Protein AF-A0A956AGT6-F1 (afdb_monomer)

Structure (mmCIF, N/CA/C/O backbone):
data_AF-A0A956AGT6-F1
#
_entry.id   AF-A0A956AGT6-F1
#
loop_
_atom_site.group_PDB
_atom_site.id
_atom_site.type_symbol
_atom_site.label_atom_id
_atom_site.label_alt_id
_atom_site.label_comp_id
_atom_site.label_asym_id
_atom_site.label_entity_id
_atom_site.label_seq_id
_atom_site.pdbx_PDB_ins_code
_atom_site.Cartn_x
_atom_site.Cartn_y
_atom_site.Cartn_z
_atom_site.occupancy
_atom_site.B_iso_or_equiv
_atom_site.auth_seq_id
_atom_site.auth_comp_id
_atom_site.auth_asym_id
_atom_site.auth_atom_id
_atom_site.pdbx_PDB_model_num
ATOM 1 N N . CYS A 1 1 ? 11.819 35.431 -52.161 1.00 85.44 1 CYS A N 1
ATOM 2 C CA . CYS A 1 1 ? 11.227 34.135 -51.798 1.00 85.44 1 CYS A CA 1
ATOM 3 C C . CYS A 1 1 ? 10.273 34.140 -50.587 1.00 85.44 1 CYS A C 1
ATOM 5 O O . CYS A 1 1 ? 10.114 33.098 -49.955 1.00 85.44 1 CYS A O 1
ATOM 7 N N . ALA A 1 2 ? 9.577 35.245 -50.263 1.00 89.94 2 ALA A N 1
ATOM 8 C CA . ALA A 1 2 ? 8.490 35.249 -49.259 1.00 89.94 2 ALA A CA 1
ATOM 9 C C . ALA A 1 2 ? 7.425 36.351 -49.471 1.00 89.94 2 ALA A C 1
ATOM 11 O O . ALA A 1 2 ? 6.731 36.758 -48.527 1.00 89.94 2 ALA A O 1
ATOM 12 N N . ASN A 1 3 ? 7.348 36.941 -50.666 1.00 87.00 3 ASN A N 1
ATOM 13 C CA . ASN A 1 3 ? 6.615 38.194 -50.891 1.00 87.00 3 ASN A CA 1
ATOM 14 C C . ASN A 1 3 ? 5.246 38.012 -51.591 1.00 87.00 3 ASN A C 1
ATOM 16 O O . ASN A 1 3 ? 4.507 38.991 -51.786 1.00 87.00 3 ASN A O 1
ATOM 20 N N . GLY A 1 4 ? 4.890 36.768 -51.894 1.00 85.62 4 GLY A N 1
ATOM 21 C CA . GLY A 1 4 ? 3.693 36.309 -52.588 1.00 85.62 4 GLY A CA 1
ATOM 22 C C . GLY A 1 4 ? 3.714 36.558 -54.096 1.00 85.62 4 GLY A C 1
ATOM 23 O O . GLY A 1 4 ? 2.632 36.739 -54.669 1.00 85.62 4 GLY A O 1
ATOM 24 N N . ARG A 1 5 ? 4.886 36.704 -54.725 1.00 88.31 5 ARG A N 1
ATOM 25 C CA . ARG A 1 5 ? 5.030 37.059 -56.146 1.00 88.31 5 ARG A CA 1
ATOM 26 C C . ARG A 1 5 ? 6.032 36.146 -56.835 1.00 88.31 5 ARG A C 1
ATOM 28 O O . ARG A 1 5 ? 6.913 35.596 -56.208 1.00 88.31 5 ARG A O 1
ATOM 35 N N . ASP A 1 6 ? 5.834 36.040 -58.138 1.00 87.94 6 ASP A N 1
ATOM 36 C CA . ASP A 1 6 ? 6.741 35.439 -59.109 1.00 87.94 6 ASP A CA 1
ATOM 37 C C . ASP A 1 6 ? 7.637 36.571 -59.649 1.00 87.94 6 ASP A C 1
ATOM 39 O O . ASP A 1 6 ? 7.229 37.296 -60.574 1.00 87.94 6 ASP A O 1
ATOM 43 N N . ASP A 1 7 ? 8.767 36.856 -58.985 1.00 87.62 7 ASP A N 1
ATOM 44 C CA . ASP A 1 7 ? 9.635 37.978 -59.370 1.00 87.62 7 ASP A CA 1
ATOM 45 C C . ASP A 1 7 ? 10.540 37.647 -60.578 1.00 87.62 7 ASP A C 1
ATOM 47 O O . ASP A 1 7 ? 11.000 38.581 -61.258 1.00 87.62 7 ASP A O 1
ATOM 51 N N . ASP A 1 8 ? 10.745 36.365 -60.903 1.00 86.12 8 ASP A N 1
ATOM 52 C CA . ASP A 1 8 ? 11.568 35.899 -62.031 1.00 86.12 8 ASP A CA 1
ATOM 53 C C . ASP A 1 8 ? 10.752 35.547 -63.305 1.00 86.12 8 ASP A C 1
ATOM 55 O O . ASP A 1 8 ? 11.265 35.621 -64.433 1.00 86.12 8 ASP A O 1
ATOM 59 N N . GLY A 1 9 ? 9.441 35.342 -63.158 1.00 86.75 9 GLY A N 1
ATOM 60 C CA . GLY A 1 9 ? 8.465 35.136 -64.223 1.00 86.75 9 GLY A CA 1
ATOM 61 C C . GLY A 1 9 ? 8.358 33.696 -64.730 1.00 86.75 9 GLY A C 1
ATOM 62 O O . GLY A 1 9 ? 7.876 33.513 -65.863 1.00 86.75 9 GLY A O 1
ATOM 63 N N . ASP A 1 10 ? 8.833 32.704 -63.975 1.00 83.75 10 ASP A N 1
ATOM 64 C CA . ASP A 1 10 ? 8.820 31.289 -64.355 1.00 83.75 10 ASP A CA 1
ATOM 65 C C . ASP A 1 10 ? 7.484 30.570 -64.057 1.00 83.75 10 ASP A C 1
ATOM 67 O O . ASP A 1 10 ? 7.209 29.490 -64.600 1.00 83.75 10 ASP A O 1
ATOM 71 N N . GLY A 1 11 ? 6.588 31.233 -63.318 1.00 86.06 11 GLY A N 1
ATOM 72 C CA . GLY A 1 11 ? 5.254 30.753 -62.969 1.00 86.06 11 GLY A CA 1
ATOM 73 C C . GLY A 1 11 ? 5.158 30.025 -61.627 1.00 86.06 11 GLY A C 1
ATOM 74 O O . GLY A 1 11 ? 4.053 29.570 -61.297 1.00 86.06 11 GLY A O 1
ATOM 75 N N . ARG A 1 12 ? 6.254 29.917 -60.872 1.00 86.56 12 ARG A N 1
ATOM 76 C CA . ARG A 1 12 ? 6.300 29.518 -59.459 1.00 86.56 12 ARG A CA 1
ATOM 77 C C . ARG A 1 12 ? 6.473 30.783 -58.600 1.00 86.56 12 ARG A C 1
ATOM 79 O O . ARG A 1 12 ? 6.573 31.888 -59.124 1.00 86.56 12 ARG A O 1
ATOM 86 N N . SER A 1 13 ? 6.224 30.699 -57.297 1.00 88.88 13 SER A N 1
ATOM 87 C CA . SER A 1 13 ? 6.259 31.889 -56.434 1.00 88.88 13 SER A CA 1
ATOM 88 C C . SER A 1 13 ? 6.703 31.502 -55.039 1.00 88.88 13 SER A C 1
ATOM 90 O O . SER A 1 13 ? 5.949 30.818 -54.348 1.00 88.88 13 SER A O 1
ATOM 92 N N . ASP A 1 14 ? 7.852 32.036 -54.630 1.00 86.62 14 ASP A N 1
ATOM 93 C CA . ASP A 1 14 ? 8.430 31.919 -53.292 1.00 86.62 14 ASP A CA 1
ATOM 94 C C . ASP A 1 14 ? 8.769 30.487 -52.820 1.00 86.62 14 ASP A C 1
ATOM 96 O O . ASP A 1 14 ? 8.405 29.475 -53.410 1.00 86.62 14 ASP A O 1
ATOM 100 N N . TYR A 1 15 ? 9.478 30.407 -51.693 1.00 87.69 15 TYR A N 1
ATOM 101 C CA . TYR A 1 15 ? 9.756 29.148 -51.007 1.00 87.69 15 TYR A CA 1
ATOM 102 C C . TYR A 1 15 ? 8.486 28.581 -50.341 1.00 87.69 15 TYR A C 1
ATOM 104 O O . TYR A 1 15 ? 7.764 29.363 -49.703 1.00 87.69 15 TYR A O 1
ATOM 112 N N . PRO A 1 16 ? 8.262 27.249 -50.322 1.00 89.62 16 PRO A N 1
ATOM 113 C CA . PRO A 1 16 ? 9.092 26.158 -50.873 1.00 89.62 16 PRO A CA 1
ATOM 114 C C . PRO A 1 16 ? 8.780 25.739 -52.322 1.00 89.62 16 PRO A C 1
ATOM 116 O O . PRO A 1 16 ? 9.406 24.816 -52.837 1.00 89.62 16 PRO A O 1
ATOM 119 N N . GLU A 1 17 ? 7.790 26.343 -52.979 1.00 88.88 17 GLU A N 1
ATOM 120 C CA . GLU A 1 17 ? 7.311 25.889 -54.293 1.00 88.88 17 GLU A CA 1
ATOM 121 C C . GLU A 1 17 ? 8.155 26.365 -55.490 1.00 88.88 17 GLU A C 1
ATOM 123 O O . GLU A 1 17 ? 7.963 25.872 -56.607 1.00 88.88 17 GLU A O 1
ATOM 128 N N . ASP A 1 18 ? 9.054 27.323 -55.283 1.00 90.00 18 ASP A N 1
ATOM 129 C CA . ASP A 1 18 ? 9.915 27.910 -56.307 1.00 90.00 18 ASP A CA 1
ATOM 130 C C . ASP A 1 18 ? 11.353 27.344 -56.242 1.00 90.00 18 ASP A C 1
ATOM 132 O O . ASP A 1 18 ? 12.030 27.525 -55.231 1.00 90.00 18 ASP A O 1
ATOM 136 N N . PRO A 1 19 ? 11.861 26.672 -57.296 1.00 89.62 19 PRO A N 1
ATOM 137 C CA . PRO A 1 19 ? 13.219 26.113 -57.336 1.00 89.62 19 PRO A CA 1
ATOM 138 C C . PRO A 1 19 ? 14.323 27.179 -57.407 1.00 89.62 19 PRO A C 1
ATOM 140 O O . PRO A 1 19 ? 15.498 26.857 -57.215 1.00 89.62 19 PRO A O 1
ATOM 143 N N . GLY A 1 20 ? 13.976 28.433 -57.711 1.00 86.75 20 GLY A N 1
ATOM 144 C CA . GLY A 1 20 ? 14.863 29.581 -57.563 1.00 86.75 20 GLY A CA 1
ATOM 145 C C . GLY A 1 20 ? 15.083 29.974 -56.101 1.00 86.75 20 GLY A C 1
ATOM 146 O O . GLY A 1 20 ? 16.035 30.695 -55.820 1.00 86.75 20 GLY A O 1
ATOM 147 N N . CYS A 1 21 ? 14.260 29.465 -55.177 1.00 89.88 21 CYS A N 1
ATOM 148 C CA . CYS A 1 21 ? 14.287 29.787 -53.757 1.00 89.88 21 CYS A CA 1
ATOM 149 C C . CYS A 1 21 ? 14.859 28.656 -52.908 1.00 89.88 21 CYS A C 1
ATOM 151 O O . CYS A 1 21 ? 14.226 27.621 -52.728 1.00 89.88 21 CYS A O 1
ATOM 153 N N . THR A 1 22 ? 16.005 28.893 -52.272 1.00 85.12 22 THR A N 1
ATOM 154 C CA . THR A 1 22 ? 16.610 27.899 -51.360 1.00 85.12 22 THR A CA 1
ATOM 155 C C . THR A 1 22 ? 16.158 28.037 -49.900 1.00 85.12 22 THR A C 1
ATOM 157 O O . THR A 1 22 ? 16.390 27.143 -49.090 1.00 85.12 22 THR A O 1
ATOM 160 N N . ALA A 1 23 ? 15.526 29.162 -49.543 1.00 85.75 23 ALA A N 1
ATOM 161 C CA . ALA A 1 23 ? 14.955 29.428 -48.222 1.00 85.75 23 ALA A CA 1
ATOM 162 C C . ALA A 1 23 ? 13.949 30.597 -48.263 1.00 85.75 23 ALA A C 1
ATOM 164 O O . ALA A 1 23 ? 13.921 31.389 -49.203 1.00 85.75 23 ALA A O 1
ATOM 165 N N . VAL A 1 24 ? 13.156 30.767 -47.196 1.00 86.88 24 VAL A N 1
ATOM 166 C CA . VAL A 1 24 ? 12.183 31.877 -47.051 1.00 86.88 24 VAL A CA 1
ATOM 167 C C . VAL A 1 24 ? 12.859 33.260 -47.024 1.00 86.88 24 VAL A C 1
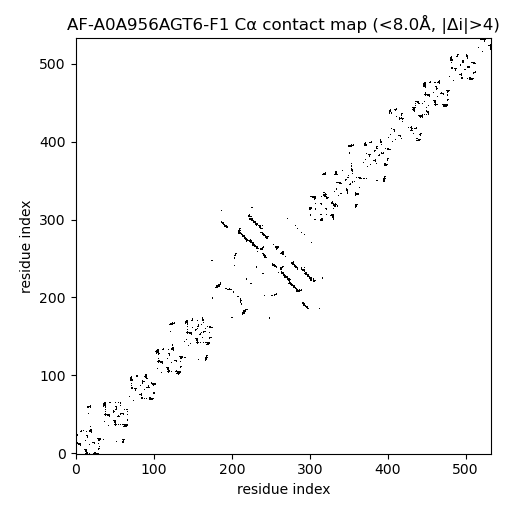ATOM 169 O O . VAL A 1 24 ? 12.255 34.256 -47.422 1.00 86.88 24 VAL A O 1
ATOM 172 N N . ASP A 1 25 ? 14.095 33.359 -46.529 1.00 86.75 25 ASP A N 1
ATOM 173 C CA . ASP A 1 25 ? 14.869 34.606 -46.487 1.00 86.75 25 ASP A CA 1
ATOM 174 C C . ASP A 1 25 ? 15.758 34.824 -47.720 1.00 86.75 25 ASP A C 1
ATOM 176 O O . ASP A 1 25 ? 16.526 35.789 -47.749 1.00 86.75 25 ASP A O 1
ATOM 180 N N . ASP A 1 26 ? 15.634 33.964 -48.734 1.00 83.69 26 ASP A N 1
ATOM 181 C CA . ASP A 1 26 ? 16.314 34.131 -50.010 1.00 83.69 26 ASP A CA 1
ATOM 182 C C . ASP A 1 26 ? 15.713 35.308 -50.805 1.00 83.69 26 ASP A C 1
ATOM 184 O O . ASP A 1 26 ? 14.490 35.500 -50.904 1.00 83.69 26 ASP A O 1
ATOM 188 N N . ASP A 1 27 ? 16.612 36.127 -51.347 1.00 86.44 27 ASP A N 1
ATOM 189 C CA . ASP A 1 27 ? 16.308 37.335 -52.116 1.00 86.44 27 ASP A CA 1
ATOM 190 C C . ASP A 1 27 ? 16.459 37.097 -53.636 1.00 86.44 27 ASP A C 1
ATOM 192 O O . ASP A 1 27 ? 16.151 38.001 -54.421 1.00 86.44 27 ASP A O 1
ATOM 196 N N . ASP A 1 28 ? 16.975 35.934 -54.056 1.00 85.69 28 ASP A N 1
ATOM 197 C CA . ASP A 1 28 ? 17.058 35.511 -55.457 1.00 85.69 28 ASP A CA 1
ATOM 198 C C . ASP A 1 28 ? 15.971 34.469 -55.734 1.00 85.69 28 ASP A C 1
ATOM 200 O O . ASP A 1 28 ? 15.841 33.500 -55.003 1.00 85.69 28 ASP A O 1
ATOM 204 N N . GLU A 1 29 ? 15.175 34.707 -56.772 1.00 87.50 29 GLU A N 1
ATOM 205 C CA . GLU A 1 29 ? 14.116 33.802 -57.243 1.00 87.50 29 GLU A CA 1
ATOM 206 C C . GLU A 1 29 ? 14.494 33.193 -58.598 1.00 87.50 29 GLU A C 1
ATOM 208 O O . GLU A 1 29 ? 13.669 32.599 -59.268 1.00 87.50 29 GLU A O 1
ATOM 213 N N . THR A 1 30 ? 15.738 33.368 -59.058 1.00 89.88 30 THR A N 1
ATOM 214 C CA . THR A 1 30 ? 16.131 32.921 -60.396 1.00 89.88 30 THR A CA 1
ATOM 215 C C . THR A 1 30 ? 16.327 31.406 -60.438 1.00 89.88 30 THR A C 1
ATOM 217 O O . THR A 1 30 ? 17.338 30.891 -59.951 1.00 89.88 30 THR A O 1
ATOM 220 N N . SER A 1 31 ? 15.432 30.713 -61.139 1.00 85.75 31 SER A N 1
ATOM 221 C CA . SER A 1 31 ? 15.517 29.269 -61.388 1.00 85.75 31 SER A CA 1
ATOM 222 C C . SER A 1 31 ? 16.881 28.805 -61.958 1.00 85.75 31 SER A C 1
ATOM 224 O O . SER A 1 31 ? 17.376 29.383 -62.942 1.00 85.75 31 SER A O 1
ATOM 226 N N . PRO A 1 32 ? 17.499 27.732 -61.419 1.00 83.81 32 PRO A N 1
ATOM 227 C CA . PRO A 1 32 ? 18.709 27.142 -61.993 1.00 83.81 32 PRO A CA 1
ATOM 228 C C . PRO A 1 32 ? 18.427 26.417 -63.329 1.00 83.81 32 PRO A C 1
ATOM 230 O O . PRO A 1 32 ? 17.353 25.867 -63.553 1.00 83.81 32 PRO A O 1
ATOM 233 N N . ASP A 1 33 ? 19.410 26.410 -64.243 1.00 83.44 33 ASP A N 1
ATOM 234 C CA . ASP A 1 33 ? 19.355 25.683 -65.529 1.00 83.44 33 ASP A CA 1
ATOM 235 C C . ASP A 1 33 ? 20.526 24.679 -65.617 1.00 83.44 33 ASP A C 1
ATOM 237 O O . ASP A 1 33 ? 21.687 25.109 -65.729 1.00 83.44 33 ASP A O 1
ATOM 241 N N . PRO A 1 34 ? 20.275 23.353 -65.585 1.00 83.75 34 PRO A N 1
ATOM 242 C CA . PRO A 1 34 ? 18.961 22.690 -65.560 1.00 83.75 34 PRO A CA 1
ATOM 243 C C . PRO A 1 34 ? 18.258 22.765 -64.192 1.00 83.75 34 PRO A C 1
ATOM 245 O O . PRO A 1 34 ? 18.915 23.007 -63.182 1.00 83.75 34 PRO A O 1
ATOM 248 N N . LEU A 1 35 ? 16.940 22.527 -64.190 1.00 86.19 35 LEU A N 1
ATOM 249 C CA . LEU A 1 35 ? 16.115 22.482 -62.976 1.00 86.19 35 LEU A CA 1
ATOM 250 C C . LEU A 1 35 ? 16.501 21.296 -62.060 1.00 86.19 35 LEU A C 1
ATOM 252 O O . LEU A 1 35 ? 16.975 20.282 -62.587 1.00 86.19 35 LEU A O 1
ATOM 256 N N . PRO A 1 36 ? 16.309 21.414 -60.728 1.00 87.81 36 PRO A N 1
ATOM 257 C CA . PRO A 1 36 ? 16.533 20.337 -59.758 1.00 87.81 36 PRO A CA 1
ATOM 258 C C . PRO A 1 36 ? 15.541 19.187 -59.956 1.00 87.81 36 PRO A C 1
ATOM 260 O O . PRO A 1 36 ? 14.466 19.404 -60.515 1.00 87.81 36 PRO A O 1
ATOM 263 N N . GLN A 1 37 ? 15.890 17.978 -59.502 1.00 89.38 37 GLN A N 1
ATOM 264 C CA . GLN A 1 37 ? 15.061 16.788 -59.730 1.00 89.38 37 GLN A CA 1
ATOM 265 C C . GLN A 1 37 ? 13.655 16.950 -59.144 1.00 89.38 37 GLN A C 1
ATOM 267 O O . GLN A 1 37 ? 12.718 16.534 -59.798 1.00 89.38 37 GLN A O 1
ATOM 272 N N . CYS A 1 38 ? 13.508 17.639 -58.009 1.00 89.94 38 CYS A N 1
ATOM 273 C CA . CYS A 1 38 ? 12.219 17.906 -57.366 1.00 89.94 38 CYS A CA 1
ATOM 274 C C . CYS A 1 38 ? 11.359 18.990 -58.043 1.00 89.94 38 CYS A C 1
ATOM 276 O O . CYS A 1 38 ? 10.314 19.375 -57.501 1.00 89.94 38 CYS A O 1
ATOM 278 N N . ALA A 1 39 ? 11.799 19.536 -59.183 1.00 91.50 39 ALA A N 1
ATOM 279 C CA . ALA A 1 39 ? 11.078 20.569 -59.921 1.00 91.50 39 ALA A CA 1
ATOM 280 C C . ALA A 1 39 ? 11.218 20.482 -61.455 1.00 91.50 39 ALA A C 1
ATOM 282 O O . ALA A 1 39 ? 10.830 21.444 -62.147 1.00 91.50 39 ALA A O 1
ATOM 283 N N . ASP A 1 40 ? 11.761 19.387 -61.999 1.00 89.69 40 ASP A N 1
ATOM 284 C CA . ASP A 1 40 ? 12.048 19.206 -63.429 1.00 89.69 40 ASP A CA 1
ATOM 285 C C . ASP A 1 40 ? 10.894 18.563 -64.231 1.00 89.69 40 ASP A C 1
ATOM 287 O O . ASP A 1 40 ? 10.933 18.544 -65.474 1.00 89.69 40 ASP A O 1
ATOM 291 N N . GLY A 1 41 ? 9.825 18.128 -63.555 1.00 87.81 41 GLY A N 1
ATOM 29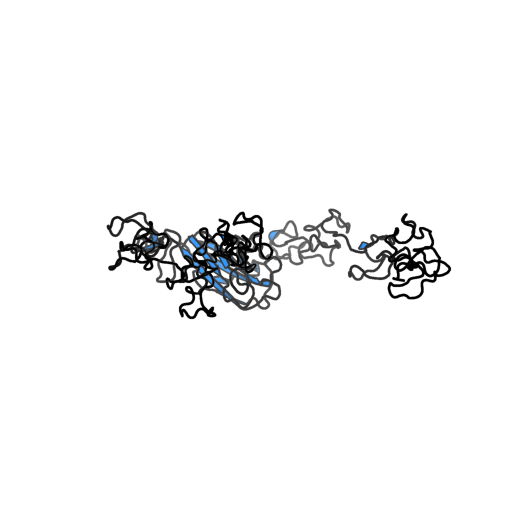2 C CA . GLY A 1 41 ? 8.640 17.537 -64.174 1.00 87.81 41 GLY A CA 1
ATOM 293 C C . GLY A 1 41 ? 8.776 16.054 -64.502 1.00 87.81 41 GLY A C 1
ATOM 294 O O . GLY A 1 41 ? 7.973 15.543 -65.303 1.00 87.81 41 GLY A O 1
ATOM 295 N N . VAL A 1 42 ? 9.788 15.373 -63.966 1.00 89.75 42 VAL A N 1
ATOM 296 C CA . VAL A 1 42 ? 10.081 13.964 -64.213 1.00 89.75 42 VAL A CA 1
ATOM 297 C C . VAL A 1 42 ? 10.189 13.219 -62.888 1.00 89.75 42 VAL A C 1
ATOM 299 O O . VAL A 1 42 ? 11.072 13.491 -62.106 1.00 89.75 42 VAL A O 1
ATOM 302 N N . ASP A 1 43 ? 9.366 12.178 -62.733 1.00 83.75 43 ASP A N 1
ATOM 303 C CA . ASP A 1 43 ? 9.481 11.169 -61.670 1.00 83.75 43 ASP A CA 1
ATOM 304 C C . ASP A 1 43 ? 10.812 10.396 -61.812 1.00 83.75 43 ASP A C 1
ATOM 306 O O . ASP A 1 43 ? 10.911 9.394 -62.552 1.00 83.75 43 ASP A O 1
ATOM 310 N N . ASN A 1 44 ? 11.866 10.930 -61.193 1.00 83.56 44 ASN A N 1
ATOM 311 C CA . ASN A 1 44 ? 13.245 10.477 -61.332 1.00 83.56 44 ASN A CA 1
ATOM 312 C C . ASN A 1 44 ? 13.515 9.229 -60.480 1.00 83.56 44 ASN A C 1
ATOM 314 O O . ASN A 1 44 ? 14.321 8.380 -60.894 1.00 83.56 44 ASN A O 1
ATOM 318 N N . ASP A 1 45 ? 12.784 9.046 -59.376 1.00 78.12 45 ASP A N 1
ATOM 319 C CA . ASP A 1 45 ? 12.857 7.864 -58.506 1.00 78.12 45 ASP A CA 1
ATOM 320 C C . ASP A 1 45 ? 11.842 6.750 -58.873 1.00 78.12 45 ASP A C 1
ATOM 322 O O . ASP A 1 45 ? 12.005 5.587 -58.484 1.00 78.12 45 ASP A O 1
ATOM 326 N N . ARG A 1 46 ? 10.874 7.056 -59.746 1.00 82.25 46 ARG A N 1
ATOM 327 C CA . ARG A 1 46 ? 9.806 6.172 -60.251 1.00 82.25 46 ARG A CA 1
ATOM 328 C C . ARG A 1 46 ? 8.820 5.707 -59.183 1.00 82.25 46 ARG A C 1
ATOM 330 O O . ARG A 1 46 ? 8.219 4.633 -59.352 1.00 82.25 46 ARG A O 1
ATOM 337 N N . ASN A 1 47 ? 8.643 6.474 -58.111 1.00 77.69 47 ASN A N 1
ATOM 338 C CA . ASN A 1 47 ? 7.698 6.164 -57.040 1.00 77.69 47 ASN A CA 1
ATOM 339 C C . ASN A 1 47 ? 6.237 6.523 -57.415 1.00 77.69 47 ASN A C 1
ATOM 341 O O . ASN A 1 47 ? 5.295 6.097 -56.736 1.00 77.69 47 ASN A O 1
ATOM 345 N N . GLY A 1 48 ? 6.027 7.221 -58.541 1.00 82.38 48 GLY A N 1
ATOM 346 C CA . GLY A 1 48 ? 4.717 7.641 -59.047 1.00 82.38 48 GLY A CA 1
ATOM 347 C C . GLY A 1 48 ? 4.274 9.041 -58.604 1.00 82.38 48 GLY A C 1
ATOM 348 O O . GLY A 1 48 ? 3.196 9.485 -59.018 1.00 82.38 48 GLY A O 1
ATOM 349 N N . GLN A 1 49 ? 5.077 9.719 -57.792 1.00 86.00 49 GLN A N 1
ATOM 350 C CA . GLN A 1 49 ? 5.069 11.157 -57.530 1.00 86.00 49 GLN A CA 1
ATOM 351 C C . GLN A 1 49 ? 6.146 11.798 -58.431 1.00 86.00 49 GLN A C 1
ATOM 353 O O . GLN A 1 49 ? 6.907 11.078 -59.056 1.00 86.00 49 GLN A O 1
ATOM 358 N N . THR A 1 50 ? 6.090 13.100 -58.717 1.00 88.19 50 THR A N 1
ATOM 359 C CA . THR A 1 50 ? 6.843 13.666 -59.869 1.00 88.19 50 THR A CA 1
ATOM 360 C C . THR A 1 50 ? 7.688 14.887 -59.559 1.00 88.19 50 THR A C 1
ATOM 362 O O . THR A 1 50 ? 8.546 15.174 -60.364 1.00 88.19 50 THR A O 1
ATOM 365 N N . ASP A 1 51 ? 7.345 15.653 -58.529 1.00 86.69 51 ASP A N 1
ATOM 366 C CA . ASP A 1 51 ? 8.022 16.887 -58.110 1.00 86.69 51 ASP A CA 1
ATOM 367 C C . ASP A 1 51 ? 7.372 17.326 -56.776 1.00 86.69 51 ASP A C 1
ATOM 369 O O . ASP A 1 51 ? 6.240 16.918 -56.457 1.00 86.69 51 ASP A O 1
ATOM 373 N N . PHE A 1 52 ? 7.985 18.260 -56.045 1.00 86.19 52 PHE A N 1
ATOM 374 C CA . PHE A 1 52 ? 7.334 18.966 -54.933 1.00 86.19 52 PHE A CA 1
ATOM 375 C C . PHE A 1 52 ? 6.086 19.752 -55.409 1.00 86.19 52 PHE A C 1
ATOM 377 O O . PHE A 1 52 ? 6.074 20.304 -56.515 1.00 86.19 52 PHE A O 1
ATOM 384 N N . PRO A 1 53 ? 4.997 19.861 -54.619 1.00 85.50 53 PRO A N 1
ATOM 385 C CA . PRO A 1 53 ? 4.733 19.266 -53.300 1.00 85.50 53 PRO A CA 1
ATOM 386 C C . PRO A 1 53 ? 4.077 17.880 -53.381 1.00 85.50 53 PRO A C 1
ATOM 388 O O . PRO A 1 53 ? 3.538 17.380 -52.394 1.00 85.50 53 PRO A O 1
ATOM 391 N N . ALA A 1 54 ? 3.985 17.314 -54.586 1.00 84.31 54 ALA A N 1
ATOM 392 C CA . ALA A 1 54 ? 3.312 16.044 -54.806 1.00 84.31 54 ALA A CA 1
ATOM 393 C C . ALA A 1 54 ? 4.199 14.853 -54.431 1.00 84.31 54 ALA A C 1
ATOM 395 O O . ALA A 1 54 ? 3.646 13.805 -54.109 1.00 84.31 54 ALA A O 1
ATOM 396 N N . ASP A 1 55 ? 5.521 15.016 -54.479 1.00 80.44 55 ASP A N 1
ATOM 397 C CA . ASP A 1 55 ? 6.496 14.048 -53.996 1.00 80.44 55 ASP A CA 1
ATOM 398 C C . ASP A 1 55 ? 6.918 14.357 -52.557 1.00 80.44 55 ASP A C 1
ATOM 400 O O . ASP A 1 55 ? 7.486 15.408 -52.272 1.00 80.44 55 ASP A O 1
ATOM 404 N N . ALA A 1 56 ? 6.612 13.430 -51.647 1.00 80.69 56 ALA A N 1
ATOM 405 C CA . ALA A 1 56 ? 6.973 13.521 -50.235 1.00 80.69 56 ALA A CA 1
ATOM 406 C C . ALA A 1 56 ? 8.474 13.305 -49.961 1.00 80.69 56 ALA A C 1
ATOM 408 O O . ALA A 1 56 ? 8.912 13.546 -48.835 1.00 80.69 56 ALA A O 1
ATOM 409 N N . ASN A 1 57 ? 9.241 12.833 -50.948 1.00 78.06 57 ASN A N 1
ATOM 410 C CA . ASN A 1 57 ? 10.692 12.688 -50.847 1.00 78.06 57 ASN A CA 1
ATOM 411 C C . ASN A 1 57 ? 11.439 13.994 -51.149 1.00 78.06 57 ASN A C 1
ATOM 413 O O . ASN A 1 57 ? 12.629 14.060 -50.861 1.00 78.06 57 ASN A O 1
ATOM 417 N N . CYS A 1 58 ? 10.744 15.011 -51.666 1.00 84.62 58 CYS A N 1
ATOM 418 C CA . CYS A 1 58 ? 11.269 16.355 -51.871 1.00 84.62 58 CYS A CA 1
ATOM 419 C C . CYS A 1 58 ? 10.932 17.243 -50.675 1.00 84.62 58 CYS A C 1
ATOM 421 O O . CYS A 1 58 ? 9.754 17.430 -50.354 1.00 84.62 58 CYS A O 1
ATOM 423 N N . ASP A 1 59 ? 11.946 17.818 -50.032 1.00 85.00 59 ASP A N 1
ATOM 424 C CA . ASP A 1 59 ? 11.716 18.752 -48.924 1.00 85.00 59 ASP A CA 1
ATOM 425 C C . ASP A 1 59 ? 11.212 20.121 -49.432 1.00 85.00 59 ASP A C 1
ATOM 427 O O . ASP A 1 59 ? 10.368 20.752 -48.787 1.00 85.00 59 ASP A O 1
ATOM 431 N N . ASP A 1 60 ? 11.667 20.542 -50.616 1.00 88.56 60 ASP A N 1
ATOM 432 C CA . ASP A 1 60 ? 11.195 21.713 -51.360 1.00 88.56 60 ASP A CA 1
ATOM 433 C C . ASP A 1 60 ? 11.515 21.586 -52.866 1.00 88.56 60 ASP A C 1
ATOM 435 O O . ASP A 1 60 ? 12.101 20.601 -53.317 1.00 88.56 60 ASP A O 1
ATOM 439 N N . ALA A 1 61 ? 11.085 22.558 -53.677 1.00 87.81 61 ALA A N 1
ATOM 440 C CA . ALA A 1 61 ? 11.308 22.548 -55.125 1.00 87.81 61 ALA A CA 1
ATOM 441 C C . ALA A 1 61 ? 12.775 22.804 -55.531 1.00 87.81 61 ALA A C 1
ATOM 443 O O . ALA A 1 61 ? 13.133 22.557 -56.684 1.00 87.81 61 ALA A O 1
ATOM 444 N N . ALA A 1 62 ? 13.625 23.312 -54.632 1.00 87.12 62 ALA A N 1
ATOM 445 C CA . ALA A 1 62 ? 15.036 23.567 -54.920 1.00 87.12 62 ALA A CA 1
ATOM 446 C C . ALA A 1 62 ? 15.929 22.332 -54.684 1.00 87.12 62 ALA A C 1
ATOM 448 O O . ALA A 1 62 ? 17.091 22.341 -55.102 1.00 87.12 62 ALA A O 1
ATOM 449 N N . ASP A 1 63 ? 15.390 21.282 -54.059 1.00 84.12 63 ASP A N 1
ATOM 450 C CA . ASP A 1 63 ? 16.073 20.019 -53.779 1.00 84.12 63 ASP A CA 1
ATOM 451 C C . ASP A 1 63 ? 16.479 19.273 -55.068 1.00 84.12 63 ASP A C 1
ATOM 453 O O . ASP A 1 63 ? 15.711 19.134 -56.029 1.00 84.12 63 ASP A O 1
ATOM 457 N N . ASP A 1 64 ? 17.728 18.809 -55.118 1.00 82.75 64 ASP A N 1
ATOM 458 C CA . ASP A 1 64 ? 18.310 18.153 -56.283 1.00 82.75 64 ASP A CA 1
ATOM 459 C C . ASP A 1 64 ? 18.158 16.629 -56.281 1.00 82.75 64 ASP A C 1
ATOM 461 O O . ASP A 1 64 ? 18.533 16.006 -57.282 1.00 82.75 64 ASP A O 1
ATOM 465 N N . GLU A 1 65 ? 17.565 16.033 -55.241 1.00 77.62 65 GLU A N 1
ATOM 466 C CA . GLU A 1 65 ? 17.409 14.582 -55.101 1.00 77.62 65 GLU A CA 1
ATOM 467 C C . GLU A 1 65 ? 15.978 14.154 -54.716 1.00 77.62 65 GLU A C 1
ATOM 469 O O . GLU A 1 65 ? 15.565 14.247 -53.570 1.00 77.62 65 GLU A O 1
ATOM 474 N N . GLU A 1 66 ? 15.252 13.520 -55.647 1.00 75.75 66 GLU A N 1
ATOM 475 C CA . GLU A 1 66 ? 13.940 12.895 -55.361 1.00 75.75 66 GLU A CA 1
ATOM 476 C C . GLU A 1 66 ? 14.040 11.564 -54.589 1.00 75.75 66 GLU A C 1
ATOM 478 O O . GLU A 1 66 ? 13.043 10.894 -54.331 1.00 75.75 66 GLU A O 1
ATOM 483 N N . ALA A 1 67 ? 15.252 11.141 -54.221 1.00 69.56 67 ALA A N 1
ATOM 484 C CA . ALA A 1 67 ? 15.501 9.866 -53.563 1.00 69.56 67 ALA A CA 1
ATOM 485 C C . ALA A 1 67 ? 16.402 10.047 -52.339 1.00 69.56 67 ALA A C 1
ATOM 487 O O . ALA A 1 67 ? 17.627 10.041 -52.465 1.00 69.56 67 ALA A O 1
ATOM 488 N N . ARG A 1 68 ? 15.818 10.084 -51.134 1.00 61.47 68 ARG A N 1
ATOM 489 C CA . ARG A 1 68 ? 16.600 9.852 -49.910 1.00 61.47 68 ARG A CA 1
ATOM 490 C C . ARG A 1 68 ? 17.194 8.436 -49.970 1.00 61.47 68 ARG A C 1
ATOM 492 O O . ARG A 1 68 ? 16.449 7.490 -50.253 1.00 61.47 68 ARG A O 1
ATOM 499 N N . PRO A 1 69 ? 18.508 8.240 -49.755 1.00 61.19 69 PRO A N 1
ATOM 500 C CA . PRO A 1 69 ? 19.065 6.898 -49.703 1.00 61.19 69 PRO A CA 1
ATOM 501 C C . PRO A 1 69 ? 18.369 6.114 -48.569 1.00 61.19 69 PRO A C 1
ATOM 503 O O . PRO A 1 69 ? 18.270 6.627 -47.458 1.00 61.19 69 PRO A O 1
ATOM 506 N N . PRO A 1 70 ? 17.833 4.909 -48.843 1.00 69.94 70 PRO A N 1
ATOM 507 C CA . PRO A 1 70 ? 17.371 3.992 -47.806 1.00 69.94 70 PRO A CA 1
ATOM 508 C C . PRO A 1 70 ? 18.492 3.759 -46.790 1.00 69.94 70 PRO A C 1
ATOM 510 O O . PRO A 1 70 ? 19.646 3.658 -47.213 1.00 69.94 70 PRO A O 1
ATOM 513 N N . GLN A 1 71 ? 18.143 3.633 -45.502 1.00 78.81 71 GLN A N 1
ATOM 514 C CA . GLN A 1 71 ? 19.098 3.411 -44.398 1.00 78.81 71 GLN A CA 1
ATOM 515 C C . GLN A 1 71 ? 20.093 2.288 -44.737 1.00 78.81 71 GLN A C 1
ATOM 517 O O . GLN A 1 71 ? 21.296 2.446 -44.624 1.00 78.81 71 GLN A O 1
ATOM 522 N N . CYS A 1 72 ? 19.609 1.245 -45.412 1.00 81.06 72 CYS A N 1
ATOM 523 C CA . CYS A 1 72 ? 20.386 0.096 -45.870 1.00 81.06 72 CYS A CA 1
ATOM 524 C C . CYS A 1 72 ? 21.439 0.329 -46.976 1.00 81.06 72 CYS A C 1
ATOM 526 O O . CYS A 1 72 ? 21.964 -0.642 -47.545 1.00 81.06 72 CYS A O 1
ATOM 528 N N . ARG A 1 73 ? 21.716 1.582 -47.353 1.00 86.06 73 ARG A N 1
ATOM 529 C CA . ARG A 1 73 ? 22.809 1.953 -48.271 1.00 86.06 73 ARG A CA 1
ATOM 530 C C . ARG A 1 73 ? 23.351 3.374 -48.066 1.00 86.06 73 ARG A C 1
ATOM 532 O O . ARG A 1 73 ? 23.985 3.903 -48.992 1.00 86.06 73 ARG A O 1
ATOM 539 N N . ASP A 1 74 ? 23.037 4.027 -46.952 1.00 79.12 74 ASP A N 1
ATOM 540 C CA . ASP A 1 74 ? 23.453 5.407 -46.686 1.00 79.12 74 ASP A CA 1
ATOM 541 C C . ASP A 1 74 ? 24.825 5.509 -45.985 1.00 79.12 74 ASP A C 1
ATOM 543 O O . ASP A 1 74 ? 25.411 6.598 -45.915 1.00 79.12 74 ASP A O 1
ATOM 547 N N . GLY A 1 75 ? 25.403 4.372 -45.581 1.00 81.75 75 GLY A N 1
ATOM 548 C CA . GLY A 1 75 ? 26.708 4.267 -44.938 1.00 81.75 75 GLY A CA 1
ATOM 549 C C . GLY A 1 75 ? 26.722 4.727 -43.479 1.00 81.75 75 GLY A C 1
ATOM 550 O O . GLY A 1 75 ? 27.810 5.011 -42.955 1.00 81.75 75 GLY A O 1
ATOM 551 N N . ILE A 1 76 ? 25.552 4.849 -42.854 1.00 83.25 76 ILE A N 1
ATOM 552 C CA . ILE A 1 76 ? 25.336 5.255 -41.467 1.00 83.25 76 ILE A CA 1
ATOM 553 C C . ILE A 1 76 ? 24.699 4.077 -40.721 1.00 83.25 76 ILE A C 1
ATOM 555 O O . ILE A 1 76 ? 23.946 3.316 -41.297 1.00 83.25 76 ILE A O 1
ATOM 559 N N . ASP A 1 77 ? 25.055 3.927 -39.448 1.00 81.62 77 ASP A N 1
ATOM 560 C CA . ASP A 1 77 ? 24.385 3.033 -38.500 1.00 81.62 77 ASP A CA 1
ATOM 561 C C . ASP A 1 77 ? 23.233 3.828 -37.853 1.00 81.62 77 ASP A C 1
ATOM 563 O O . ASP A 1 77 ? 23.452 4.660 -36.960 1.00 81.62 77 ASP A O 1
ATOM 567 N N . ASN A 1 78 ? 22.038 3.704 -38.423 1.00 78.12 78 ASN A N 1
ATOM 568 C CA . ASN A 1 78 ? 20.831 4.455 -38.088 1.00 78.12 78 ASN A CA 1
ATOM 569 C C . ASN A 1 78 ? 20.056 3.846 -36.911 1.00 78.12 78 ASN A C 1
ATOM 571 O O . ASN A 1 78 ? 19.249 4.570 -36.314 1.00 78.12 78 ASN A O 1
ATOM 575 N N . ASP A 1 79 ? 20.280 2.575 -36.560 1.00 76.12 79 ASP A N 1
ATOM 576 C CA . ASP A 1 79 ? 19.640 1.911 -35.416 1.00 76.12 79 ASP A CA 1
ATOM 577 C C . ASP A 1 79 ? 20.575 1.745 -34.194 1.00 76.12 79 ASP A C 1
ATOM 579 O O . ASP A 1 79 ? 20.104 1.629 -33.057 1.00 76.12 79 ASP A O 1
ATOM 583 N N . GLY A 1 80 ? 21.883 1.918 -34.395 1.00 81.56 80 GLY A N 1
ATOM 584 C CA . GLY A 1 80 ? 22.912 1.977 -33.364 1.00 81.56 80 GLY A CA 1
ATOM 585 C C . GLY A 1 80 ? 23.496 0.620 -32.966 1.00 81.56 80 GLY A C 1
ATOM 586 O O . GLY A 1 80 ? 24.133 0.558 -31.903 1.00 81.56 80 GLY A O 1
ATOM 587 N N . ASP A 1 81 ? 23.277 -0.442 -33.747 1.00 72.81 81 ASP A N 1
ATOM 588 C CA . ASP A 1 81 ? 23.734 -1.805 -33.442 1.00 72.81 81 ASP A CA 1
ATOM 589 C C . ASP A 1 81 ? 25.209 -2.075 -33.839 1.00 72.81 81 ASP A C 1
ATOM 591 O O . ASP A 1 81 ? 25.823 -3.070 -33.429 1.00 72.81 81 ASP A O 1
ATOM 595 N N . GLY A 1 82 ? 25.838 -1.128 -34.544 1.00 80.31 82 GLY A N 1
ATOM 596 C CA . GLY A 1 82 ? 27.230 -1.184 -34.984 1.00 80.31 82 GLY A CA 1
ATOM 597 C C . GLY A 1 82 ? 27.456 -1.874 -36.333 1.00 80.31 82 GLY A C 1
ATOM 598 O O . GLY A 1 82 ? 28.618 -1.975 -36.767 1.00 80.31 82 GLY A O 1
ATOM 599 N N . LEU A 1 83 ? 26.396 -2.335 -36.993 1.00 81.56 83 LEU A N 1
ATOM 600 C CA . LEU A 1 83 ? 26.362 -2.796 -38.375 1.00 81.56 83 LEU A CA 1
ATOM 601 C C . LEU A 1 83 ? 25.826 -1.663 -39.269 1.00 81.56 83 LEU A C 1
ATOM 603 O O . LEU A 1 83 ? 25.376 -0.628 -38.802 1.00 81.56 83 LEU A O 1
ATOM 607 N N . VAL A 1 84 ? 26.112 -1.747 -40.570 1.00 85.06 84 VAL A N 1
ATOM 608 C CA . VAL A 1 84 ? 25.835 -0.654 -41.519 1.00 85.06 84 VAL A CA 1
ATOM 609 C C . VAL A 1 84 ? 25.446 -1.255 -42.862 1.00 85.06 84 VAL A C 1
ATOM 611 O O . VAL A 1 84 ? 26.142 -2.148 -43.374 1.00 85.06 84 VAL A O 1
ATOM 614 N N . ASP A 1 85 ? 24.412 -0.699 -43.488 1.00 84.56 85 ASP A N 1
ATOM 615 C CA . ASP A 1 85 ? 23.956 -1.052 -44.832 1.00 84.56 85 ASP A CA 1
ATOM 616 C C . ASP A 1 85 ? 23.627 -2.557 -44.969 1.00 84.56 85 ASP A C 1
ATOM 618 O O . ASP A 1 85 ? 23.100 -3.209 -44.090 1.00 84.56 85 ASP A O 1
ATOM 622 N N . LEU A 1 86 ? 24.000 -3.196 -46.080 1.00 84.62 86 LEU A N 1
ATOM 623 C CA . LEU A 1 86 ? 23.807 -4.634 -46.303 1.00 84.62 86 LEU A CA 1
ATOM 624 C C . LEU A 1 86 ? 24.582 -5.563 -45.353 1.00 84.62 86 LEU A C 1
ATOM 626 O O . LEU A 1 86 ? 24.462 -6.784 -45.492 1.00 84.62 86 LEU A O 1
ATOM 630 N N . ALA A 1 87 ? 25.448 -5.025 -44.491 1.00 83.19 87 ALA A N 1
ATOM 631 C CA . ALA A 1 87 ? 26.039 -5.809 -43.410 1.00 83.19 87 ALA A CA 1
ATOM 632 C C . ALA A 1 87 ? 25.115 -5.883 -42.184 1.00 83.19 87 ALA A C 1
ATOM 634 O O . ALA A 1 87 ? 25.351 -6.736 -41.333 1.00 83.19 87 ALA A O 1
ATOM 635 N N . ASP A 1 88 ? 24.100 -5.024 -42.137 1.00 77.06 88 ASP A N 1
ATOM 636 C CA . ASP A 1 88 ? 23.057 -4.963 -41.127 1.00 77.06 88 ASP A CA 1
ATOM 637 C C . ASP A 1 88 ? 21.953 -6.018 -41.404 1.00 77.06 88 ASP A C 1
ATOM 639 O O . ASP A 1 88 ? 21.425 -6.091 -42.529 1.00 77.06 88 ASP A O 1
ATOM 643 N N . PRO A 1 89 ? 21.619 -6.891 -40.433 1.00 76.06 89 PRO A N 1
ATOM 644 C CA . PRO A 1 89 ? 20.548 -7.880 -40.551 1.00 76.06 89 PRO A CA 1
ATOM 645 C C . PRO A 1 89 ? 19.154 -7.260 -40.716 1.00 76.06 89 PRO A C 1
ATOM 647 O O . PRO A 1 89 ? 18.332 -7.819 -41.456 1.00 76.06 89 PRO A O 1
ATOM 650 N N . GLY A 1 90 ? 18.902 -6.082 -40.143 1.00 75.19 90 GLY A N 1
ATOM 651 C CA . GLY A 1 90 ? 17.663 -5.323 -40.275 1.00 75.19 90 GLY A CA 1
ATOM 652 C C . GLY A 1 90 ? 17.385 -4.901 -41.717 1.00 75.19 90 GLY A C 1
ATOM 653 O O . GLY A 1 90 ? 16.229 -4.744 -42.120 1.00 75.19 90 GLY A O 1
ATOM 654 N N . CYS A 1 91 ? 18.416 -4.871 -42.566 1.00 80.06 91 CYS A N 1
ATOM 655 C CA . CYS A 1 91 ? 18.272 -4.668 -44.004 1.00 80.06 91 CYS A CA 1
ATOM 656 C C . CYS A 1 91 ? 17.767 -5.883 -44.781 1.00 80.06 91 CYS A C 1
ATOM 658 O O . CYS A 1 91 ? 17.460 -5.761 -45.972 1.00 80.06 91 CYS A O 1
ATOM 660 N N . GLN A 1 92 ? 17.690 -7.066 -44.162 1.00 77.62 92 GLN A N 1
ATOM 661 C CA . GLN A 1 92 ? 17.207 -8.311 -44.779 1.00 77.62 92 GLN A CA 1
ATOM 662 C C . GLN A 1 92 ? 17.914 -8.641 -46.112 1.00 77.62 92 GLN A C 1
ATOM 664 O O . GLN A 1 92 ? 17.341 -9.241 -47.029 1.00 77.62 92 GLN A O 1
ATOM 669 N N . GLY A 1 93 ? 19.163 -8.186 -46.268 1.00 73.44 93 GLY A N 1
ATOM 670 C CA . GLY A 1 93 ? 19.931 -8.295 -47.511 1.00 73.44 93 GLY A CA 1
ATOM 671 C C . GLY A 1 93 ? 19.375 -7.489 -48.699 1.00 73.44 93 GLY A C 1
ATOM 672 O O . GLY A 1 93 ? 19.773 -7.741 -49.843 1.00 73.44 93 GLY A O 1
ATOM 673 N N . ASN A 1 94 ? 18.464 -6.540 -48.462 1.00 75.69 94 ASN A N 1
ATOM 674 C CA . ASN A 1 94 ? 17.832 -5.699 -49.471 1.00 75.69 94 ASN A CA 1
ATOM 675 C C . ASN A 1 94 ? 18.326 -4.236 -49.379 1.00 75.69 94 ASN A C 1
ATOM 677 O O . ASN A 1 94 ? 17.955 -3.518 -48.456 1.00 75.69 94 ASN A O 1
ATOM 681 N N . PRO A 1 95 ? 19.087 -3.740 -50.375 1.00 72.00 95 PRO A N 1
ATOM 682 C CA . PRO A 1 95 ? 19.653 -2.386 -50.350 1.00 72.00 95 PRO A CA 1
ATOM 683 C C . PRO A 1 95 ? 18.619 -1.278 -50.600 1.00 72.00 95 PRO A C 1
ATOM 685 O O . PRO A 1 95 ? 18.965 -0.099 -50.566 1.00 72.00 95 PRO A O 1
ATOM 688 N N . ASP A 1 96 ? 17.379 -1.650 -50.926 1.00 74.31 96 ASP A N 1
ATOM 689 C CA . ASP A 1 96 ? 16.252 -0.734 -51.111 1.00 74.31 96 ASP A CA 1
ATOM 690 C C . ASP A 1 96 ? 15.271 -0.779 -49.918 1.00 74.31 96 ASP A C 1
ATOM 692 O O . ASP A 1 96 ? 14.166 -0.243 -50.007 1.00 74.31 96 ASP A O 1
ATOM 696 N N . TYR A 1 97 ? 15.630 -1.452 -48.817 1.00 75.38 97 TYR A N 1
ATOM 697 C CA . TYR A 1 97 ? 14.823 -1.486 -47.597 1.00 75.38 97 TYR A CA 1
ATOM 698 C C . TYR A 1 97 ? 15.030 -0.199 -46.782 1.00 75.38 97 TYR A C 1
ATOM 700 O O . TYR A 1 97 ? 16.150 0.280 -46.631 1.00 75.38 97 TYR A O 1
ATOM 708 N N . PHE A 1 98 ? 13.933 0.413 -46.328 1.00 71.50 98 PHE A N 1
ATOM 709 C CA . PHE A 1 98 ? 13.935 1.792 -45.815 1.00 71.50 98 PHE A CA 1
ATOM 710 C C . PHE A 1 98 ? 14.381 1.931 -44.357 1.00 71.50 98 PHE A C 1
ATOM 712 O O . PHE A 1 98 ? 14.628 3.054 -43.926 1.00 71.50 98 PHE A O 1
ATOM 719 N N . SER A 1 99 ? 14.459 0.830 -43.610 1.00 73.31 99 SER A N 1
ATOM 720 C CA . SER A 1 99 ? 14.883 0.834 -42.215 1.00 73.31 99 SER A CA 1
ATOM 721 C C . SER A 1 99 ? 15.795 -0.342 -41.936 1.00 73.31 99 SER A C 1
ATOM 723 O O . SER A 1 99 ? 15.487 -1.441 -42.377 1.00 73.31 99 SER A O 1
ATOM 725 N N . GLU A 1 100 ? 16.871 -0.111 -41.200 1.00 74.69 100 GLU A N 1
ATOM 726 C CA . GLU A 1 100 ? 17.774 -1.170 -40.740 1.00 74.69 100 GLU A CA 1
ATOM 727 C C . GLU A 1 100 ? 17.484 -1.612 -39.300 1.00 74.69 100 GLU A C 1
ATOM 729 O O . GLU A 1 100 ? 18.254 -2.330 -38.701 1.00 74.69 100 GLU A O 1
ATOM 734 N N . PHE A 1 101 ? 16.316 -1.258 -38.756 1.00 76.75 101 PHE A N 1
ATOM 735 C CA . PHE A 1 101 ? 15.913 -1.706 -37.425 1.00 76.75 101 PHE A CA 1
ATOM 736 C C . PHE A 1 101 ? 15.620 -3.215 -37.419 1.00 76.75 101 PHE A C 1
ATOM 738 O O . PHE A 1 101 ? 14.695 -3.673 -38.108 1.00 76.75 101 PHE A O 1
ATOM 745 N N . ASN A 1 102 ? 16.367 -3.975 -36.616 1.00 69.00 102 ASN A N 1
ATOM 746 C CA . ASN A 1 102 ? 16.140 -5.408 -36.425 1.00 69.00 102 ASN A CA 1
ATOM 747 C C . ASN A 1 102 ? 14.714 -5.687 -35.892 1.00 69.00 102 ASN A C 1
ATOM 749 O O . ASN A 1 102 ? 14.225 -5.036 -34.967 1.00 69.00 102 ASN A O 1
ATOM 753 N N . ILE A 1 103 ? 14.006 -6.640 -36.507 1.00 62.22 103 ILE A N 1
ATOM 754 C CA . ILE A 1 103 ? 12.670 -7.073 -36.063 1.00 62.22 103 ILE A CA 1
ATOM 755 C C . ILE A 1 103 ? 12.866 -8.110 -34.949 1.00 62.22 103 ILE A C 1
ATOM 757 O O . ILE A 1 103 ? 13.741 -8.953 -35.080 1.00 62.22 103 ILE A O 1
ATOM 761 N N . GLU A 1 104 ? 12.066 -8.035 -33.877 1.00 69.50 104 GLU A N 1
ATOM 762 C CA . GLU A 1 104 ? 12.101 -8.939 -32.710 1.00 69.50 104 GLU A CA 1
ATOM 763 C C . GLU A 1 104 ? 12.086 -10.423 -33.144 1.00 69.50 104 GLU A C 1
ATOM 765 O O . GLU A 1 104 ? 11.014 -10.931 -33.478 1.00 69.50 104 GLU A O 1
ATOM 770 N N . ALA A 1 105 ? 13.240 -11.103 -33.146 1.00 81.12 105 ALA A N 1
ATOM 771 C CA . ALA A 1 105 ? 13.347 -12.510 -33.537 1.00 81.12 105 ALA A CA 1
ATOM 772 C C . ALA A 1 105 ? 12.664 -13.417 -32.505 1.00 81.12 105 ALA A C 1
ATOM 774 O O . ALA A 1 105 ? 11.839 -14.241 -32.859 1.00 81.12 105 ALA A O 1
ATOM 775 N N . CYS A 1 106 ? 12.864 -13.138 -31.219 1.00 88.50 106 CYS A N 1
ATOM 776 C CA . CYS A 1 106 ? 12.467 -14.000 -30.104 1.00 88.50 106 CYS A CA 1
ATOM 777 C C . CYS A 1 106 ? 10.974 -14.012 -29.714 1.00 88.50 106 CYS A C 1
ATOM 779 O O . CYS A 1 106 ? 10.623 -14.415 -28.592 1.00 88.50 106 CYS A O 1
ATOM 781 N N . ARG A 1 107 ? 10.086 -13.523 -30.590 1.00 88.12 107 ARG A N 1
ATOM 782 C CA . ARG A 1 107 ? 8.617 -13.634 -30.435 1.00 88.12 107 ARG A CA 1
ATOM 783 C C . ARG A 1 107 ? 7.843 -13.660 -31.753 1.00 88.12 107 ARG A C 1
ATOM 785 O O . ARG A 1 107 ? 6.628 -13.386 -31.747 1.00 88.12 107 ARG A O 1
ATOM 792 N N . ASP A 1 108 ? 8.511 -13.870 -32.882 1.00 82.94 108 ASP A N 1
ATOM 793 C CA . ASP A 1 108 ? 7.873 -13.821 -34.200 1.00 82.94 108 ASP A CA 1
ATOM 794 C C . ASP A 1 108 ? 7.300 -15.186 -34.638 1.00 82.94 108 ASP A C 1
ATOM 796 O O . ASP A 1 108 ? 6.521 -15.259 -35.606 1.00 82.94 108 ASP A O 1
ATOM 800 N N . GLY A 1 109 ? 7.562 -16.241 -33.857 1.00 85.62 109 GLY A N 1
ATOM 801 C CA . GLY A 1 109 ? 7.103 -17.599 -34.114 1.00 85.62 109 GLY A CA 1
ATOM 802 C C . GLY A 1 109 ? 7.928 -18.340 -35.162 1.00 85.62 109 GLY A C 1
ATOM 803 O O . GLY A 1 109 ? 7.436 -19.359 -35.678 1.00 85.62 109 GLY A O 1
ATOM 804 N N . ALA A 1 110 ? 9.101 -17.826 -35.529 1.00 87.19 110 ALA A N 1
ATOM 805 C CA . ALA A 1 110 ? 10.031 -18.422 -36.467 1.00 87.19 110 ALA A CA 1
ATOM 806 C C . ALA A 1 110 ? 11.390 -18.679 -35.804 1.00 87.19 110 ALA A C 1
ATOM 808 O O . ALA A 1 110 ? 11.925 -17.836 -35.121 1.00 87.19 110 ALA A O 1
ATOM 809 N N . ASP A 1 111 ? 11.925 -19.864 -36.088 1.00 87.19 111 ASP A N 1
ATOM 810 C CA . ASP A 1 111 ? 13.291 -20.287 -35.775 1.00 87.19 111 ASP A CA 1
ATOM 811 C C . ASP A 1 111 ? 14.258 -19.542 -36.712 1.00 87.19 111 ASP A C 1
ATOM 813 O O . ASP A 1 111 ? 14.450 -19.949 -37.873 1.00 87.19 111 ASP A O 1
ATOM 817 N N . ASN A 1 112 ? 14.743 -18.381 -36.270 1.00 83.31 112 ASN A N 1
ATOM 818 C CA . ASN A 1 112 ? 15.509 -17.447 -37.089 1.00 83.31 112 ASN A CA 1
ATOM 819 C C . ASN A 1 112 ? 17.002 -17.806 -37.165 1.00 83.31 112 ASN A C 1
ATOM 821 O O . ASN A 1 112 ? 17.677 -17.349 -38.099 1.00 83.31 112 ASN A O 1
ATOM 825 N N . ASP A 1 113 ? 17.503 -18.666 -36.274 1.00 86.56 113 ASP A N 1
ATOM 826 C CA . ASP A 1 113 ? 18.882 -19.170 -36.276 1.00 86.56 113 ASP A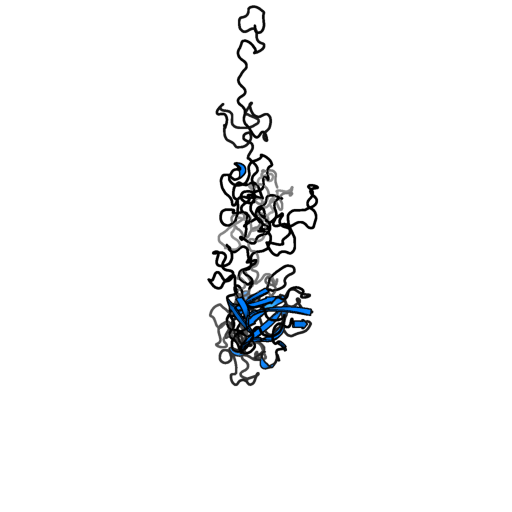 CA 1
ATOM 827 C C . ASP A 1 113 ? 19.025 -20.638 -36.779 1.00 86.56 113 ASP A C 1
ATOM 829 O O . ASP A 1 113 ? 20.135 -21.105 -37.073 1.00 86.56 113 ASP A O 1
ATOM 833 N N . GLU A 1 114 ? 17.896 -21.303 -37.053 1.00 89.50 114 GLU A N 1
ATOM 834 C CA . GLU A 1 114 ? 17.750 -22.673 -37.565 1.00 89.50 114 GLU A CA 1
ATOM 835 C C . GLU A 1 114 ? 18.273 -23.778 -36.615 1.00 89.50 114 GLU A C 1
ATOM 837 O O . GLU A 1 114 ? 18.665 -24.866 -37.086 1.00 89.50 114 GLU A O 1
ATOM 842 N N . ASP A 1 115 ? 18.292 -23.545 -35.301 1.00 88.06 115 ASP A N 1
ATOM 843 C CA . ASP A 1 115 ? 18.728 -24.522 -34.295 1.00 88.06 115 ASP A CA 1
ATOM 844 C C . ASP A 1 115 ? 17.613 -25.530 -33.894 1.00 88.06 115 ASP A C 1
ATOM 846 O O . ASP A 1 115 ? 17.892 -26.657 -33.445 1.00 88.06 115 ASP A O 1
ATOM 850 N N . GLY A 1 116 ? 16.352 -25.207 -34.211 1.00 89.62 116 GLY A N 1
ATOM 851 C CA . GLY A 1 116 ? 15.152 -26.004 -33.944 1.00 89.62 116 GLY A CA 1
ATOM 852 C C . GLY A 1 116 ? 14.373 -25.615 -32.681 1.00 89.62 116 GLY A C 1
ATOM 853 O O . GLY A 1 116 ? 13.335 -26.244 -32.405 1.00 89.62 116 GLY A O 1
ATOM 854 N N . LEU A 1 117 ? 14.868 -24.637 -31.934 1.00 91.75 117 LEU A N 1
ATOM 855 C CA . LEU A 1 117 ? 14.157 -23.795 -30.979 1.00 91.75 117 LEU A CA 1
ATOM 856 C C . LEU A 1 117 ? 13.638 -22.567 -31.776 1.00 91.75 117 LEU A C 1
ATOM 858 O O . LEU A 1 117 ? 13.661 -22.614 -33.001 1.00 91.75 117 LEU A O 1
ATOM 862 N N . VAL A 1 118 ? 12.830 -21.689 -31.180 1.00 89.56 118 VAL A N 1
ATOM 863 C CA . VAL A 1 118 ? 11.878 -20.887 -32.008 1.00 89.56 118 VAL A CA 1
ATOM 864 C C . VAL A 1 118 ? 11.605 -19.519 -31.427 1.00 89.56 118 VAL A C 1
ATOM 866 O O . VAL A 1 118 ? 11.246 -18.632 -32.175 1.00 89.56 118 VAL A O 1
ATOM 869 N N . ASP A 1 119 ? 11.564 -19.398 -30.103 1.00 89.50 119 ASP A N 1
ATOM 870 C CA . ASP A 1 119 ? 11.285 -18.131 -29.435 1.00 89.50 119 ASP A CA 1
ATOM 871 C C . ASP A 1 119 ? 11.567 -18.283 -27.929 1.00 89.50 119 ASP A C 1
ATOM 873 O O . ASP A 1 119 ? 11.550 -19.383 -27.342 1.00 89.50 119 ASP A O 1
ATOM 877 N N . HIS A 1 120 ? 11.645 -17.146 -27.239 1.00 86.69 120 HIS A N 1
ATOM 878 C CA . HIS A 1 120 ? 11.554 -17.094 -25.784 1.00 86.69 120 HIS A CA 1
ATOM 879 C C . HIS A 1 120 ? 10.261 -17.784 -25.277 1.00 86.69 120 HIS A C 1
ATOM 881 O O . HIS A 1 120 ? 9.165 -17.539 -25.798 1.00 86.69 120 HIS A O 1
ATOM 887 N N . PRO A 1 121 ? 10.295 -18.584 -24.191 1.00 90.06 121 PRO A N 1
ATOM 888 C CA . PRO A 1 121 ? 11.401 -18.794 -23.243 1.00 90.06 121 PRO A CA 1
ATOM 889 C C . PRO A 1 121 ? 12.265 -20.031 -23.529 1.00 90.06 121 PRO A C 1
ATOM 891 O O . PRO A 1 121 ? 13.090 -20.391 -22.695 1.00 90.06 121 PRO A O 1
ATOM 894 N N . ASN A 1 122 ? 12.007 -20.755 -24.620 1.00 91.50 122 ASN A N 1
ATOM 895 C CA . ASN A 1 122 ? 12.640 -22.060 -24.846 1.00 91.50 122 ASN A CA 1
ATOM 896 C C . ASN A 1 122 ? 13.946 -21.959 -25.628 1.00 91.50 122 ASN A C 1
ATOM 898 O O . ASN A 1 122 ? 14.664 -22.951 -25.685 1.00 91.50 122 ASN A O 1
ATOM 902 N N . ASP A 1 123 ? 14.205 -20.803 -26.225 1.00 92.44 123 ASP A N 1
ATOM 903 C CA . ASP A 1 123 ? 15.366 -20.554 -27.058 1.00 92.44 123 ASP A CA 1
ATOM 904 C C . ASP A 1 123 ? 16.539 -19.955 -26.245 1.00 92.44 123 ASP A C 1
ATOM 906 O O . ASP A 1 123 ? 16.321 -18.960 -25.540 1.00 92.44 123 ASP A O 1
ATOM 910 N N . PRO A 1 124 ? 17.748 -20.553 -26.257 1.00 92.75 124 PRO A N 1
ATOM 911 C CA . PRO A 1 124 ? 18.923 -20.042 -25.554 1.00 92.75 124 PRO A CA 1
ATOM 912 C C . PRO A 1 124 ? 19.525 -18.785 -26.180 1.00 92.75 124 PRO A C 1
ATOM 914 O O . PRO A 1 124 ? 20.237 -18.060 -25.478 1.00 92.75 124 PRO A O 1
ATOM 917 N N . GLY A 1 125 ? 19.239 -18.516 -27.454 1.00 89.44 125 GLY A N 1
ATOM 918 C CA . GLY A 1 125 ? 19.585 -17.271 -28.124 1.00 89.44 125 GLY A CA 1
ATOM 919 C C . GLY A 1 125 ? 18.730 -16.087 -27.678 1.00 89.44 125 GLY A C 1
ATOM 920 O O . GLY A 1 125 ? 19.111 -14.948 -27.909 1.00 89.44 125 GLY A O 1
ATOM 921 N N . CYS A 1 126 ? 17.619 -16.335 -26.975 1.00 90.62 126 CYS A N 1
ATOM 922 C CA . CYS A 1 126 ? 16.659 -15.307 -26.585 1.00 90.62 126 CYS A CA 1
ATOM 923 C C . CYS A 1 126 ? 16.749 -14.906 -25.105 1.00 90.62 126 CYS A C 1
ATOM 925 O O . CYS A 1 126 ? 16.098 -15.512 -24.243 1.00 90.62 126 CYS A O 1
ATOM 927 N N . GLU A 1 127 ? 17.445 -13.804 -24.792 1.00 84.94 127 GLU A N 1
ATOM 928 C CA . GLU A 1 127 ? 17.495 -13.267 -23.418 1.00 84.94 127 GLU A CA 1
ATOM 929 C C . GLU A 1 127 ? 16.141 -12.685 -22.966 1.00 84.94 127 GLU A C 1
ATOM 931 O O . GLU A 1 127 ? 15.855 -12.583 -21.770 1.00 84.94 127 GLU A O 1
ATOM 936 N N . SER A 1 128 ? 15.286 -12.281 -23.912 1.00 80.25 128 SER A N 1
ATOM 937 C CA . SER A 1 128 ? 13.943 -11.765 -23.631 1.00 80.25 128 SER A CA 1
ATOM 938 C C . SER A 1 128 ? 13.001 -11.904 -24.837 1.00 80.25 128 SER A C 1
ATOM 940 O O . SER A 1 128 ? 13.465 -12.069 -25.960 1.00 80.25 128 SER A O 1
ATOM 942 N N . PRO A 1 129 ? 11.671 -11.738 -24.671 1.00 81.69 129 PRO A N 1
ATOM 943 C CA . PRO A 1 129 ? 10.737 -11.766 -25.800 1.00 81.69 129 PRO A CA 1
ATOM 944 C C . PRO A 1 129 ? 10.947 -10.657 -26.838 1.00 81.69 129 PRO A C 1
ATOM 946 O O . PRO A 1 129 ? 10.350 -10.716 -27.900 1.00 81.69 129 PRO A O 1
ATOM 949 N N . ILE A 1 130 ? 11.675 -9.588 -26.514 1.00 75.81 130 ILE A N 1
ATOM 950 C CA . ILE A 1 130 ? 11.917 -8.466 -27.439 1.00 75.81 130 ILE A CA 1
ATOM 951 C C . ILE A 1 130 ? 13.338 -8.481 -27.999 1.00 75.81 130 ILE A C 1
ATOM 953 O O . ILE A 1 130 ? 13.730 -7.527 -28.667 1.00 75.81 130 ILE A O 1
ATOM 957 N N . ASP A 1 131 ? 14.104 -9.523 -27.680 1.00 79.38 131 ASP A N 1
ATOM 958 C CA . ASP A 1 131 ? 15.454 -9.695 -28.187 1.00 79.38 131 ASP A CA 1
ATOM 959 C C . ASP A 1 131 ? 15.411 -9.835 -29.723 1.00 79.38 131 ASP A C 1
ATOM 961 O O . ASP A 1 131 ? 14.626 -10.638 -30.248 1.00 79.38 131 ASP A O 1
ATOM 965 N N . PRO A 1 132 ? 16.134 -8.975 -30.465 1.00 76.75 132 PRO A N 1
ATOM 966 C CA . PRO A 1 132 ? 16.187 -9.049 -31.919 1.00 76.75 132 PRO A CA 1
ATOM 967 C C . PRO A 1 132 ? 17.100 -10.162 -32.446 1.00 76.75 132 PRO A C 1
ATOM 969 O O . PRO A 1 132 ? 17.038 -10.434 -33.644 1.00 76.75 132 PRO A O 1
ATOM 972 N N . ASP A 1 133 ? 17.945 -10.762 -31.604 1.00 83.38 133 ASP A N 1
ATOM 973 C CA . ASP A 1 133 ? 18.841 -11.856 -31.979 1.00 83.38 133 ASP A CA 1
ATOM 974 C C . ASP A 1 133 ? 18.380 -13.156 -31.310 1.00 83.38 133 ASP A C 1
ATOM 976 O O . ASP A 1 133 ? 17.995 -13.157 -30.148 1.00 83.38 133 ASP A O 1
ATOM 980 N N . GLU A 1 134 ? 18.397 -14.244 -32.071 1.00 89.00 134 GLU A N 1
ATOM 981 C CA . GLU A 1 134 ? 18.087 -15.604 -31.606 1.00 89.00 134 GLU A CA 1
ATOM 982 C C . GLU A 1 134 ? 19.334 -16.498 -31.711 1.00 89.00 134 GLU A C 1
ATOM 984 O O . GLU A 1 134 ? 19.273 -17.702 -31.535 1.00 89.00 134 GLU A O 1
ATOM 989 N N . ALA A 1 135 ? 20.509 -15.936 -32.008 1.00 91.00 135 ALA A N 1
ATOM 990 C CA . ALA A 1 135 ? 21.724 -16.727 -32.111 1.00 91.00 135 ALA A CA 1
ATOM 991 C C . ALA A 1 135 ? 22.216 -17.218 -30.738 1.00 91.00 135 ALA A C 1
ATOM 993 O O . ALA A 1 135 ? 22.630 -16.428 -29.883 1.00 91.00 135 ALA A O 1
ATOM 994 N N . ASP A 1 136 ? 22.309 -18.540 -30.595 1.00 90.06 136 ASP A N 1
ATOM 995 C CA . ASP A 1 136 ? 22.878 -19.206 -29.421 1.00 90.06 136 ASP A CA 1
ATOM 996 C C . ASP A 1 136 ? 24.252 -18.637 -28.987 1.00 90.06 136 ASP A C 1
ATOM 998 O O . ASP A 1 136 ? 25.216 -18.609 -29.777 1.00 90.06 136 ASP A O 1
ATOM 1002 N N . PRO A 1 137 ? 24.429 -18.268 -27.703 1.00 87.25 137 PRO A N 1
ATOM 1003 C CA . PRO A 1 137 ? 25.728 -17.845 -27.199 1.00 87.25 137 PRO A CA 1
ATOM 1004 C C . PRO A 1 137 ? 26.701 -19.036 -27.043 1.00 87.25 137 PRO A C 1
ATOM 1006 O O . PRO A 1 137 ? 26.332 -20.145 -26.665 1.00 87.25 137 PRO A O 1
ATOM 1009 N N . ASP A 1 138 ? 27.999 -18.807 -27.305 1.00 86.50 138 ASP A N 1
ATOM 1010 C CA . ASP A 1 138 ? 29.084 -19.789 -27.088 1.00 86.50 138 ASP A CA 1
ATOM 1011 C C . ASP A 1 138 ? 30.034 -19.307 -25.967 1.00 86.50 138 ASP A C 1
ATOM 1013 O O . ASP A 1 138 ? 30.792 -18.344 -26.173 1.00 86.50 138 ASP A O 1
ATOM 1017 N N . PRO A 1 139 ? 30.063 -19.958 -24.784 1.00 87.31 139 PRO A N 1
ATOM 1018 C CA . PRO A 1 139 ? 29.378 -21.210 -24.436 1.00 87.31 139 PRO A CA 1
ATOM 1019 C C . PRO A 1 139 ? 27.886 -21.026 -24.123 1.00 87.31 139 PRO A C 1
ATOM 1021 O O . PRO A 1 139 ? 27.491 -19.946 -23.688 1.00 87.31 139 PRO A O 1
ATOM 1024 N N . LEU A 1 140 ? 27.119 -22.115 -24.269 1.00 88.81 140 LEU A N 1
ATOM 1025 C CA . LEU A 1 140 ? 25.695 -22.149 -23.929 1.00 88.81 140 LEU A CA 1
ATOM 1026 C C . LEU A 1 140 ? 25.449 -21.790 -22.445 1.00 88.81 140 LEU A C 1
ATOM 1028 O O . LEU A 1 140 ? 26.309 -22.092 -21.603 1.00 88.81 140 LEU A O 1
ATOM 1032 N N . PRO A 1 141 ? 24.306 -21.158 -22.120 1.00 88.62 141 PRO A N 1
ATOM 1033 C CA . PRO A 1 141 ? 23.880 -20.850 -20.755 1.00 88.62 141 PRO A CA 1
ATOM 1034 C C . PRO A 1 141 ? 23.658 -22.116 -19.922 1.00 88.62 141 PRO A C 1
ATOM 1036 O O . PRO A 1 141 ? 23.334 -23.170 -20.459 1.00 88.62 141 PRO A O 1
ATOM 1039 N N . ALA A 1 142 ? 23.803 -22.014 -18.598 1.00 89.69 142 ALA A N 1
ATOM 1040 C CA . ALA A 1 142 ? 23.680 -23.163 -17.695 1.00 89.69 142 ALA A CA 1
ATOM 1041 C C . ALA A 1 142 ? 22.315 -23.866 -17.783 1.00 89.69 142 ALA A C 1
ATOM 1043 O O . ALA A 1 142 ? 22.241 -25.053 -17.521 1.00 89.69 142 ALA A O 1
ATOM 1044 N N . CYS A 1 143 ? 21.267 -23.144 -18.180 1.00 90.88 143 CYS A N 1
ATOM 1045 C CA . CYS A 1 143 ? 19.913 -23.667 -18.338 1.00 90.88 143 CYS A CA 1
ATOM 1046 C C . CYS A 1 143 ? 19.619 -24.317 -19.700 1.00 90.88 143 CYS A C 1
ATOM 1048 O O . CYS A 1 143 ? 18.459 -24.646 -19.981 1.00 90.88 143 CYS A O 1
ATOM 1050 N N . SER A 1 144 ? 20.633 -24.453 -20.558 1.00 93.25 144 SER A N 1
ATOM 1051 C CA . SER A 1 144 ? 20.554 -25.098 -21.877 1.00 93.25 144 SER A CA 1
ATOM 1052 C C . SER A 1 144 ? 21.849 -25.823 -22.292 1.00 93.25 144 SER A C 1
ATOM 1054 O O . SER A 1 144 ? 21.992 -26.236 -23.449 1.00 93.25 144 SER A O 1
ATOM 1056 N N . ASP A 1 145 ? 22.806 -26.019 -21.376 1.00 92.25 145 ASP A N 1
ATOM 1057 C CA . ASP A 1 145 ? 24.109 -26.624 -21.682 1.00 92.25 145 ASP A CA 1
ATOM 1058 C C . ASP A 1 145 ? 24.132 -28.162 -21.564 1.00 92.25 145 ASP A C 1
ATOM 1060 O O . ASP A 1 145 ? 25.140 -28.806 -21.911 1.00 92.25 145 ASP A O 1
ATOM 1064 N N . GLY A 1 146 ? 23.019 -28.784 -21.159 1.00 90.75 146 GLY A N 1
ATOM 1065 C CA . GLY A 1 146 ? 22.903 -30.237 -21.050 1.00 90.75 146 GLY A CA 1
ATOM 1066 C C . GLY A 1 146 ? 23.457 -30.811 -19.749 1.00 90.75 146 GLY A C 1
ATOM 1067 O O . GLY A 1 146 ? 23.668 -32.037 -19.684 1.00 90.75 146 GLY A O 1
ATOM 1068 N N . VAL A 1 147 ? 23.775 -29.975 -18.761 1.00 91.38 147 VAL A N 1
ATOM 1069 C CA . VAL A 1 147 ? 24.406 -30.367 -17.501 1.00 91.38 147 VAL A CA 1
ATOM 1070 C C . VAL A 1 147 ? 23.594 -29.842 -16.331 1.00 91.38 147 VAL A C 1
ATOM 1072 O O . VAL A 1 147 ? 23.534 -28.653 -16.149 1.00 91.38 147 VAL A O 1
ATOM 1075 N N . ASP A 1 148 ? 23.149 -30.757 -15.466 1.00 84.94 148 ASP A N 1
ATOM 1076 C CA . ASP A 1 148 ? 22.625 -30.477 -14.120 1.00 84.94 148 ASP A CA 1
ATOM 1077 C C . ASP A 1 148 ? 23.695 -29.765 -13.261 1.00 84.94 148 ASP A C 1
ATOM 1079 O O . ASP A 1 148 ? 24.565 -30.404 -12.636 1.00 84.94 148 ASP A O 1
ATOM 1083 N N . ASN A 1 149 ? 23.711 -28.436 -13.333 1.00 82.25 149 ASN A N 1
ATOM 1084 C CA . ASN A 1 149 ? 24.713 -27.554 -12.753 1.00 82.25 149 ASN A CA 1
ATOM 1085 C C . ASN A 1 149 ? 24.453 -27.276 -11.265 1.00 82.25 149 ASN A C 1
ATOM 1087 O O . ASN A 1 149 ? 25.420 -26.996 -10.536 1.00 82.25 149 ASN A O 1
ATOM 1091 N N . ASP A 1 150 ? 23.215 -27.434 -10.787 1.00 74.81 150 ASP A N 1
ATOM 1092 C CA . ASP A 1 150 ? 22.846 -27.308 -9.369 1.00 74.81 150 ASP A CA 1
ATOM 1093 C C . ASP A 1 150 ? 22.765 -28.650 -8.611 1.00 74.81 150 ASP A C 1
ATOM 1095 O O . ASP A 1 150 ? 22.909 -28.696 -7.379 1.00 74.81 150 ASP A O 1
ATOM 1099 N N . GLY A 1 151 ? 22.695 -29.766 -9.334 1.00 80.50 151 GLY A N 1
ATOM 1100 C CA . GLY A 1 151 ? 22.684 -31.121 -8.798 1.00 80.50 151 GLY A CA 1
ATOM 1101 C C . GLY A 1 151 ? 21.331 -31.564 -8.236 1.00 80.50 151 GLY A C 1
ATOM 1102 O O . GLY A 1 151 ? 21.324 -32.485 -7.395 1.00 80.50 151 GLY A O 1
ATOM 1103 N N . ASP A 1 152 ? 20.226 -30.916 -8.610 1.00 73.50 152 ASP A N 1
ATOM 1104 C CA . ASP A 1 152 ? 18.881 -31.230 -8.125 1.00 73.50 152 ASP A CA 1
ATOM 1105 C C . ASP A 1 152 ? 18.254 -32.458 -8.829 1.00 73.50 152 ASP A C 1
ATOM 1107 O O . ASP A 1 152 ? 17.412 -33.166 -8.247 1.00 73.50 152 ASP A O 1
ATOM 1111 N N . GLY A 1 153 ? 18.806 -32.826 -9.990 1.00 82.00 153 GLY A N 1
ATOM 1112 C CA . GLY A 1 153 ? 18.464 -34.004 -10.777 1.00 82.00 153 GLY A CA 1
ATOM 1113 C C . GLY A 1 153 ? 17.533 -33.757 -11.965 1.00 82.00 153 GLY A C 1
ATOM 1114 O O . GLY A 1 153 ? 17.291 -34.727 -12.704 1.00 82.00 153 GLY A O 1
ATOM 1115 N N . ASP A 1 154 ? 17.042 -32.532 -12.152 1.00 85.19 154 ASP A N 1
ATOM 1116 C CA . ASP A 1 154 ? 16.620 -32.007 -13.451 1.00 85.19 154 ASP A CA 1
ATOM 1117 C C . ASP A 1 154 ? 17.885 -31.462 -14.181 1.00 85.19 154 ASP A C 1
ATOM 1119 O O . ASP A 1 154 ? 18.981 -31.903 -13.843 1.00 85.19 154 ASP A O 1
ATOM 1123 N N . THR A 1 155 ? 17.819 -30.813 -15.349 1.00 88.81 155 THR A N 1
ATOM 1124 C CA . THR A 1 155 ? 19.062 -30.602 -16.155 1.00 88.81 155 THR A CA 1
ATOM 1125 C C . THR A 1 155 ? 19.097 -29.329 -16.977 1.00 88.81 155 THR A C 1
ATOM 1127 O O . THR A 1 155 ? 20.177 -28.861 -17.266 1.00 88.81 155 THR A O 1
ATOM 1130 N N . ASP A 1 156 ? 17.958 -28.869 -17.486 1.00 88.75 156 ASP A N 1
ATOM 1131 C CA . ASP A 1 156 ? 17.866 -27.672 -18.326 1.00 88.75 156 ASP A CA 1
ATOM 1132 C C . ASP A 1 156 ? 16.389 -27.267 -18.412 1.00 88.75 156 ASP A C 1
ATOM 1134 O O . ASP A 1 156 ? 15.478 -28.092 -18.209 1.00 88.75 156 ASP A O 1
ATOM 1138 N N . TYR A 1 157 ? 16.120 -26.036 -18.842 1.00 87.94 157 TYR A N 1
ATOM 1139 C CA . TYR A 1 157 ? 14.774 -25.599 -19.200 1.00 87.94 157 TYR A CA 1
ATOM 1140 C C . TYR A 1 157 ? 14.208 -26.435 -20.374 1.00 87.94 157 TYR A C 1
ATOM 1142 O O . TYR A 1 157 ? 14.937 -26.810 -21.294 1.00 87.94 157 TYR A O 1
ATOM 1150 N N . PRO A 1 158 ? 12.905 -26.775 -20.405 1.00 88.00 158 PRO A N 1
ATOM 1151 C CA . PRO A 1 158 ? 11.856 -26.499 -19.419 1.00 88.00 158 PRO A CA 1
ATOM 1152 C C . PRO A 1 158 ? 11.720 -27.590 -18.346 1.00 88.00 158 PRO A C 1
ATOM 1154 O O . PRO A 1 158 ? 10.738 -27.599 -17.603 1.00 88.00 158 PRO A O 1
ATOM 1157 N N . ASN A 1 159 ? 12.621 -28.579 -18.327 1.00 87.00 159 ASN A N 1
ATOM 1158 C CA . ASN A 1 159 ? 12.526 -29.694 -17.383 1.00 87.00 159 ASN A CA 1
ATOM 1159 C C . ASN A 1 159 ? 12.956 -29.273 -15.978 1.00 87.00 159 ASN A C 1
ATOM 1161 O O . ASN A 1 159 ? 12.381 -29.780 -15.023 1.00 87.00 159 ASN A O 1
ATOM 1165 N N . ASP A 1 160 ? 13.872 -28.313 -15.886 1.00 78.81 160 ASP A N 1
ATOM 1166 C CA . ASP A 1 160 ? 14.250 -27.628 -14.660 1.00 78.81 160 ASP A CA 1
ATOM 1167 C C . ASP A 1 160 ? 13.689 -26.196 -14.621 1.00 78.81 160 ASP A C 1
ATOM 1169 O O . ASP A 1 160 ? 14.398 -25.201 -14.559 1.00 78.81 160 ASP A O 1
ATOM 1173 N N . ALA A 1 161 ? 12.366 -26.060 -14.699 1.00 78.19 161 ALA A N 1
ATOM 1174 C CA . ALA A 1 161 ? 11.725 -24.751 -14.549 1.00 78.19 161 ALA A CA 1
ATOM 1175 C C . ALA A 1 161 ? 11.745 -24.223 -13.095 1.00 78.19 161 ALA A C 1
ATOM 1177 O O . ALA A 1 161 ? 11.166 -23.171 -12.829 1.00 78.19 161 ALA A O 1
ATOM 1178 N N . ALA A 1 162 ? 12.312 -24.982 -12.147 1.00 68.94 162 ALA A N 1
ATOM 1179 C CA . ALA A 1 162 ? 12.413 -24.589 -10.743 1.00 68.94 162 ALA A CA 1
ATOM 1180 C C . ALA A 1 162 ? 13.697 -23.791 -10.474 1.00 68.94 162 ALA A C 1
ATOM 1182 O O . ALA A 1 162 ? 13.642 -22.843 -9.688 1.00 68.94 162 ALA A O 1
ATOM 1183 N N . SER A 1 163 ? 14.795 -24.140 -11.151 1.00 76.31 163 SER A N 1
ATOM 1184 C CA . SER A 1 163 ? 16.075 -23.430 -11.068 1.00 76.31 163 SER A CA 1
ATOM 1185 C C . SER A 1 163 ? 16.399 -22.597 -12.314 1.00 76.31 163 SER A C 1
ATOM 1187 O O . SER A 1 163 ? 17.261 -21.727 -12.226 1.00 76.31 163 SER A O 1
ATOM 1189 N N . CYS A 1 164 ? 15.691 -22.795 -13.436 1.00 82.50 164 CYS A N 1
ATOM 1190 C CA . CYS A 1 164 ? 15.826 -21.997 -14.661 1.00 82.50 164 CYS A CA 1
ATOM 1191 C C . CYS A 1 164 ? 14.555 -21.216 -15.002 1.00 82.50 164 CYS A C 1
ATOM 1193 O O . CYS A 1 164 ? 13.481 -21.797 -15.202 1.00 82.50 164 CYS A O 1
ATOM 1195 N N . LEU A 1 165 ? 14.680 -19.897 -15.168 1.00 79.50 165 LEU A N 1
ATOM 1196 C CA . LEU A 1 165 ? 13.545 -19.049 -15.546 1.00 79.50 165 LEU A CA 1
ATOM 1197 C C . LEU A 1 165 ? 13.200 -19.155 -17.048 1.00 79.50 165 LEU A C 1
ATOM 1199 O O . LEU A 1 165 ? 12.025 -19.069 -17.421 1.00 79.50 165 LEU A O 1
ATOM 1203 N N . TRP A 1 166 ? 14.211 -19.354 -17.898 1.00 86.25 166 TRP A N 1
ATOM 1204 C CA . TRP A 1 166 ? 14.126 -19.586 -19.350 1.00 86.25 166 TRP A CA 1
ATOM 1205 C C . TRP A 1 166 ? 15.431 -20.241 -19.854 1.00 86.25 166 TRP A C 1
ATOM 1207 O O . TRP A 1 166 ? 16.388 -20.378 -19.096 1.00 86.25 166 TRP A O 1
ATOM 1217 N N . ALA A 1 167 ? 15.490 -20.673 -21.118 1.00 88.94 167 ALA A N 1
ATOM 1218 C CA . ALA A 1 167 ? 16.643 -21.404 -21.669 1.00 88.94 167 ALA A CA 1
ATOM 1219 C C . ALA A 1 167 ? 17.936 -20.569 -21.771 1.00 88.94 167 ALA A C 1
ATOM 1221 O O . ALA A 1 167 ? 19.031 -21.115 -21.626 1.00 88.94 167 ALA A O 1
ATOM 1222 N N . ALA A 1 168 ? 17.809 -19.253 -21.977 1.00 88.44 168 ALA A N 1
ATOM 1223 C CA . ALA A 1 168 ? 18.930 -18.308 -21.992 1.00 88.44 168 ALA A CA 1
ATOM 1224 C C . ALA A 1 168 ? 19.410 -17.866 -20.591 1.00 88.44 168 ALA A C 1
ATOM 1226 O O . ALA A 1 168 ? 20.318 -17.040 -20.478 1.00 88.44 168 ALA A O 1
ATOM 1227 N N . ASP A 1 169 ? 18.806 -18.373 -19.510 1.00 85.25 169 ASP A N 1
ATOM 1228 C CA . ASP A 1 169 ? 19.215 -18.035 -18.146 1.00 85.25 169 ASP A CA 1
ATOM 1229 C C . ASP A 1 169 ? 20.663 -18.520 -17.894 1.00 85.25 169 ASP A C 1
ATOM 1231 O O . ASP A 1 169 ? 20.969 -19.711 -18.046 1.00 85.25 169 ASP A O 1
ATOM 1235 N N . PRO A 1 170 ? 21.603 -17.617 -17.544 1.00 81.31 170 PRO A N 1
ATOM 1236 C CA . PRO A 1 170 ? 23.010 -17.969 -17.378 1.00 81.31 170 PRO A CA 1
ATOM 1237 C C . PRO A 1 170 ? 23.274 -18.856 -16.157 1.00 81.31 170 PRO A C 1
ATOM 1239 O O . PRO A 1 170 ? 24.397 -19.358 -16.023 1.00 81.31 170 PRO A O 1
ATOM 1242 N N . THR A 1 171 ? 22.303 -19.023 -15.254 1.00 77.06 171 THR A N 1
ATOM 1243 C CA . THR A 1 171 ? 22.454 -19.824 -14.039 1.00 77.06 171 THR A CA 1
ATOM 1244 C C . THR A 1 171 ? 21.299 -20.794 -13.851 1.00 77.06 171 THR A C 1
ATOM 1246 O O . THR A 1 171 ? 20.183 -20.384 -13.584 1.00 77.06 171 THR A O 1
ATOM 1249 N N . GLU A 1 172 ? 21.613 -22.084 -13.866 1.00 75.19 172 GLU A N 1
ATOM 1250 C CA . GLU A 1 172 ? 20.783 -23.141 -13.293 1.00 75.19 172 GLU A CA 1
ATOM 1251 C C . GLU A 1 172 ? 21.230 -23.273 -11.837 1.00 75.19 172 GLU A C 1
ATOM 1253 O O . GLU A 1 172 ? 22.178 -23.989 -11.513 1.00 75.19 172 GLU A O 1
ATOM 1258 N N . ASP A 1 173 ? 20.699 -22.421 -10.967 1.00 71.94 173 ASP A N 1
ATOM 1259 C CA . ASP A 1 173 ? 20.893 -22.578 -9.532 1.00 71.94 173 ASP A CA 1
ATOM 1260 C C . ASP A 1 173 ? 19.645 -22.165 -8.784 1.00 71.94 173 ASP A C 1
ATOM 1262 O O . ASP A 1 173 ? 19.251 -21.005 -8.853 1.00 71.94 173 ASP A O 1
ATOM 1266 N N . ASP A 1 174 ? 19.103 -23.087 -7.988 1.00 66.88 174 ASP A N 1
ATOM 1267 C CA . ASP A 1 174 ? 18.142 -22.744 -6.949 1.00 66.88 174 ASP A CA 1
ATOM 1268 C C . ASP A 1 174 ? 18.812 -21.766 -5.952 1.00 66.88 174 ASP A C 1
ATOM 1270 O O . ASP A 1 174 ? 19.696 -22.160 -5.170 1.00 66.88 174 ASP A O 1
ATOM 1274 N N . PRO A 1 175 ? 18.400 -20.483 -5.907 1.00 70.31 175 PRO A N 1
ATOM 1275 C CA . PRO A 1 175 ? 19.016 -19.509 -5.011 1.00 70.31 175 PRO A CA 1
ATOM 1276 C C . PRO A 1 175 ? 18.726 -19.817 -3.530 1.00 70.31 175 PRO A C 1
ATOM 1278 O O . PRO A 1 175 ? 19.403 -19.311 -2.624 1.00 70.31 175 PRO A O 1
ATOM 1281 N N . CYS A 1 176 ? 17.756 -20.689 -3.238 1.00 72.25 176 CYS A N 1
ATOM 1282 C CA . CYS A 1 176 ? 17.308 -21.001 -1.886 1.00 72.25 176 CYS A CA 1
ATOM 1283 C C . CYS A 1 176 ? 18.321 -21.806 -1.052 1.00 72.25 176 CYS A C 1
ATOM 1285 O O . CYS A 1 176 ? 18.573 -21.429 0.095 1.00 72.25 176 CYS A O 1
ATOM 1287 N N . PRO A 1 177 ? 18.962 -22.873 -1.565 1.00 66.06 177 PRO A N 1
ATOM 1288 C CA . PRO A 1 177 ? 20.096 -23.528 -0.916 1.00 66.06 177 PRO A CA 1
ATOM 1289 C C . PRO A 1 177 ? 21.298 -22.618 -0.630 1.00 66.06 177 PRO A C 1
ATOM 1291 O O . PRO A 1 177 ? 22.004 -22.845 0.360 1.00 66.06 177 PRO A O 1
ATOM 1294 N N . ARG A 1 178 ? 21.565 -21.607 -1.472 1.00 65.69 178 ARG A N 1
ATOM 1295 C CA . ARG A 1 178 ? 22.679 -20.659 -1.268 1.00 65.69 178 ARG A CA 1
ATOM 1296 C C . ARG A 1 178 ? 22.367 -19.611 -0.204 1.00 65.69 178 ARG A C 1
ATOM 1298 O O . ARG A 1 178 ? 23.283 -19.134 0.476 1.00 65.69 178 ARG A O 1
ATOM 1305 N N . ARG A 1 179 ? 21.092 -19.272 -0.027 1.00 69.94 179 ARG A N 1
ATOM 1306 C CA . ARG A 1 179 ? 20.628 -18.297 0.959 1.00 69.94 179 ARG A CA 1
ATOM 1307 C C . ARG A 1 179 ? 20.150 -19.010 2.221 1.00 69.94 179 ARG A C 1
ATOM 1309 O O . ARG A 1 179 ? 18.993 -19.387 2.339 1.00 69.94 179 ARG A O 1
ATOM 1316 N N . GLU A 1 180 ? 21.029 -19.152 3.219 1.00 69.06 180 GLU A N 1
ATOM 1317 C CA . GLU A 1 180 ? 20.575 -19.482 4.578 1.00 69.06 180 GLU A CA 1
ATOM 1318 C C . GLU A 1 180 ? 19.747 -18.295 5.111 1.00 69.06 180 GLU A C 1
ATOM 1320 O O . GLU A 1 180 ? 20.331 -17.242 5.396 1.00 69.06 180 GLU A O 1
ATOM 1325 N N . PRO A 1 181 ? 18.410 -18.410 5.244 1.00 82.50 181 PRO A N 1
ATOM 1326 C CA . PRO A 1 181 ? 17.604 -17.283 5.679 1.00 82.50 181 PRO A CA 1
ATOM 1327 C C . PRO A 1 181 ? 17.929 -16.946 7.132 1.00 82.50 181 PRO A C 1
ATOM 1329 O O . PRO A 1 181 ? 18.186 -17.824 7.966 1.00 82.50 181 PRO A O 1
ATOM 1332 N N . THR A 1 182 ? 17.846 -15.664 7.474 1.00 84.69 182 THR A N 1
ATOM 1333 C CA . THR A 1 182 ? 17.908 -15.279 8.885 1.00 84.69 182 THR A CA 1
ATOM 1334 C C . THR A 1 182 ? 16.579 -15.634 9.548 1.00 84.69 182 THR A C 1
ATOM 1336 O O . THR A 1 182 ? 15.561 -14.997 9.281 1.00 84.69 182 THR A O 1
ATOM 1339 N N . GLU A 1 183 ? 16.575 -16.651 10.416 1.00 86.06 183 GLU A N 1
ATOM 1340 C CA . GLU A 1 183 ? 15.376 -17.009 11.178 1.00 86.06 183 GLU A CA 1
ATOM 1341 C C . GLU A 1 183 ? 15.081 -15.930 12.229 1.00 86.06 183 GLU A C 1
ATOM 1343 O O . GLU A 1 183 ? 15.876 -15.678 13.142 1.00 86.06 183 GLU A O 1
ATOM 1348 N N . ILE A 1 184 ? 13.913 -15.306 12.109 1.00 83.44 184 ILE A N 1
ATOM 1349 C CA . ILE A 1 184 ? 13.366 -14.377 13.093 1.00 83.44 184 ILE A CA 1
ATOM 1350 C C . ILE A 1 184 ? 12.117 -14.997 13.717 1.00 83.44 184 ILE A C 1
ATOM 1352 O O . ILE A 1 184 ? 11.207 -15.454 13.035 1.00 83.44 184 ILE A O 1
ATOM 1356 N N . THR A 1 185 ? 12.075 -15.047 15.049 1.00 68.50 185 THR A N 1
ATOM 1357 C CA . THR A 1 185 ? 10.956 -15.653 15.785 1.00 68.50 185 THR A CA 1
ATOM 1358 C C . THR A 1 185 ? 10.267 -14.623 16.665 1.00 68.50 185 THR A C 1
ATOM 1360 O O . THR A 1 185 ? 10.926 -13.947 17.459 1.00 68.50 185 THR A O 1
ATOM 1363 N N . GLY A 1 186 ? 8.937 -14.578 16.609 1.00 67.75 186 GLY A N 1
ATOM 1364 C CA . GLY A 1 186 ? 8.130 -13.669 17.422 1.00 67.75 186 GLY A CA 1
ATOM 1365 C C . GLY A 1 186 ? 8.147 -12.223 16.922 1.00 67.75 186 GLY A C 1
ATOM 1366 O O . GLY A 1 186 ? 8.391 -11.977 15.749 1.00 67.75 186 GLY A O 1
ATOM 1367 N N . LEU A 1 187 ? 7.871 -11.276 17.821 1.00 65.81 187 LEU A N 1
ATOM 1368 C CA . LEU A 1 187 ? 7.738 -9.838 17.533 1.00 65.81 187 LEU A CA 1
ATOM 1369 C C . LEU A 1 187 ? 9.078 -9.093 17.608 1.00 65.81 187 LEU A C 1
ATOM 1371 O O . LEU A 1 187 ? 9.186 -8.026 18.207 1.00 65.81 187 LEU A O 1
ATOM 1375 N N . ALA A 1 188 ? 10.143 -9.715 17.113 1.00 69.00 188 ALA A N 1
ATOM 1376 C CA . ALA A 1 188 ? 11.446 -9.076 17.086 1.00 69.00 188 ALA A CA 1
ATOM 1377 C C . ALA A 1 188 ? 11.587 -8.294 15.781 1.00 69.00 188 ALA A C 1
ATOM 1379 O O . ALA A 1 188 ? 11.631 -8.902 14.713 1.00 69.00 188 ALA A O 1
ATOM 1380 N N . ASP A 1 189 ? 11.708 -6.970 15.884 1.00 83.81 189 ASP A N 1
ATOM 1381 C CA . ASP A 1 189 ? 12.163 -6.152 14.762 1.00 83.81 189 ASP A CA 1
ATOM 1382 C C . ASP A 1 189 ? 13.509 -6.686 14.248 1.00 83.81 189 ASP A C 1
ATOM 1384 O O . ASP A 1 189 ? 14.400 -7.067 15.024 1.00 83.81 189 ASP A O 1
ATOM 1388 N N . ALA A 1 190 ? 13.665 -6.688 12.931 1.00 89.75 190 ALA A N 1
ATOM 1389 C CA . ALA A 1 190 ? 14.856 -7.157 12.248 1.00 89.75 190 ALA A CA 1
ATOM 1390 C C . ALA A 1 190 ? 15.582 -6.002 11.552 1.00 89.75 190 ALA A C 1
ATOM 1392 O O . ALA A 1 190 ? 15.048 -4.916 11.330 1.00 89.75 190 ALA A O 1
ATOM 1393 N N . ARG A 1 191 ? 16.856 -6.226 11.239 1.00 92.44 191 ARG A N 1
ATOM 1394 C CA . ARG A 1 191 ? 17.680 -5.291 10.470 1.00 92.44 191 ARG A CA 1
ATOM 1395 C C . ARG A 1 191 ? 18.780 -6.050 9.750 1.00 92.44 191 ARG A C 1
ATOM 1397 O O . ARG A 1 191 ? 19.317 -7.010 10.311 1.00 92.44 191 ARG A O 1
ATOM 1404 N N . GLY A 1 192 ? 19.192 -5.541 8.603 1.00 91.75 192 GLY A N 1
ATOM 1405 C CA . GLY A 1 192 ? 20.274 -6.115 7.809 1.00 91.75 192 GLY A CA 1
ATOM 1406 C C . GLY A 1 192 ? 20.894 -5.084 6.884 1.00 91.75 192 GLY A C 1
ATOM 1407 O O . GLY A 1 192 ? 20.821 -3.880 7.155 1.00 91.75 192 GLY A O 1
ATOM 1408 N N . ASN A 1 193 ? 21.593 -5.554 5.854 1.00 92.31 193 ASN A N 1
ATOM 1409 C CA . ASN A 1 193 ? 22.286 -4.682 4.917 1.00 92.31 193 ASN A CA 1
ATOM 1410 C C . ASN A 1 193 ? 22.473 -5.373 3.565 1.00 92.31 193 ASN A C 1
ATOM 1412 O O . ASN A 1 193 ? 23.250 -6.318 3.473 1.00 92.31 193 ASN A O 1
ATOM 1416 N N . THR A 1 194 ? 21.865 -4.812 2.524 1.00 92.00 194 THR A N 1
ATOM 1417 C CA . THR A 1 194 ? 21.907 -5.333 1.148 1.00 92.00 194 THR A CA 1
ATOM 1418 C C . THR A 1 194 ? 23.116 -4.844 0.346 1.00 92.00 194 THR A C 1
ATOM 1420 O O . THR A 1 194 ? 23.314 -5.243 -0.796 1.00 92.00 194 THR A O 1
ATOM 1423 N N . THR A 1 195 ? 23.972 -3.983 0.917 1.00 91.50 195 THR A N 1
ATOM 1424 C CA . THR A 1 195 ? 25.111 -3.399 0.186 1.00 91.50 195 THR A CA 1
ATOM 1425 C C . THR A 1 195 ? 26.079 -4.474 -0.314 1.00 91.50 195 THR A C 1
ATOM 1427 O O . THR A 1 195 ? 26.801 -5.082 0.481 1.00 91.50 195 THR A O 1
ATOM 1430 N N . GLY A 1 196 ? 26.172 -4.626 -1.637 1.00 82.44 196 GLY A N 1
ATOM 1431 C CA . GLY A 1 196 ? 27.021 -5.630 -2.283 1.00 82.44 196 GLY A CA 1
ATOM 1432 C C . GLY A 1 196 ? 26.528 -7.071 -2.119 1.00 82.44 196 GLY A C 1
ATOM 1433 O O . GLY A 1 196 ? 27.341 -7.987 -2.260 1.00 82.44 196 GLY A O 1
ATOM 1434 N N . GLY A 1 197 ? 25.248 -7.258 -1.779 1.00 81.81 197 GLY A N 1
ATOM 1435 C CA . GLY A 1 197 ? 24.560 -8.546 -1.855 1.00 81.81 197 GLY A CA 1
ATOM 1436 C C . GLY A 1 197 ? 24.321 -8.983 -3.304 1.00 81.81 197 GLY A C 1
ATOM 1437 O O . GLY A 1 197 ? 24.626 -8.237 -4.238 1.00 81.81 197 GLY A O 1
ATOM 1438 N N . LEU A 1 198 ? 23.818 -10.205 -3.484 1.00 82.38 198 LEU A N 1
ATOM 1439 C CA . LEU A 1 198 ? 23.357 -10.681 -4.793 1.00 82.38 198 LEU A CA 1
ATOM 1440 C C . LEU A 1 198 ? 21.900 -10.239 -5.007 1.00 82.38 198 LEU A C 1
ATOM 1442 O O . LEU A 1 198 ? 21.258 -9.847 -4.032 1.00 82.38 198 LEU A O 1
ATOM 1446 N N . ASN A 1 199 ? 21.457 -10.278 -6.265 1.00 84.62 199 ASN A N 1
ATOM 1447 C CA . ASN A 1 199 ? 20.097 -9.984 -6.724 1.00 84.62 199 ASN A CA 1
ATOM 1448 C C . ASN A 1 199 ? 19.486 -11.274 -7.303 1.00 84.62 199 ASN A C 1
ATOM 1450 O O . ASN A 1 199 ? 19.475 -11.434 -8.524 1.00 84.62 199 ASN A O 1
ATOM 1454 N N . ASP A 1 200 ? 19.124 -12.232 -6.448 1.00 79.62 200 ASP A N 1
ATOM 1455 C CA . ASP A 1 200 ? 18.731 -13.585 -6.876 1.00 79.62 200 ASP A CA 1
ATOM 1456 C C . ASP A 1 200 ? 17.203 -13.779 -6.925 1.00 79.62 200 ASP A C 1
ATOM 1458 O O . ASP A 1 200 ? 16.718 -14.754 -7.497 1.00 79.62 200 ASP A O 1
ATOM 1462 N N . PHE A 1 201 ? 16.423 -12.878 -6.319 1.00 83.56 201 PHE A N 1
ATOM 1463 C CA . PHE A 1 201 ? 14.964 -12.991 -6.258 1.00 83.56 201 PHE A CA 1
ATOM 1464 C C . PHE A 1 201 ? 14.310 -11.735 -6.809 1.00 83.56 201 PHE A C 1
ATOM 1466 O O . PHE A 1 201 ? 14.420 -10.677 -6.211 1.00 83.56 201 PHE A O 1
ATOM 1473 N N . ALA A 1 202 ? 13.548 -11.873 -7.894 1.00 85.25 202 ALA A N 1
ATOM 1474 C CA . ALA A 1 202 ? 12.742 -10.783 -8.435 1.00 85.25 202 ALA A CA 1
ATOM 1475 C C . ALA A 1 202 ? 11.341 -10.765 -7.784 1.00 85.25 202 ALA A C 1
ATOM 1477 O O . ALA A 1 202 ? 10.588 -11.735 -7.943 1.00 85.25 202 ALA A O 1
ATOM 1478 N N . PRO A 1 203 ? 10.951 -9.692 -7.073 1.00 87.44 203 PRO A N 1
ATOM 1479 C CA . PRO A 1 203 ? 9.596 -9.522 -6.552 1.00 87.44 203 PRO A CA 1
ATOM 1480 C C . PRO A 1 203 ? 8.574 -9.284 -7.675 1.00 87.44 203 PRO A C 1
ATOM 1482 O O . PRO A 1 203 ? 8.851 -8.574 -8.648 1.00 87.44 203 PRO A O 1
ATOM 1485 N N . GLU A 1 204 ? 7.344 -9.786 -7.533 1.00 87.38 204 GLU A N 1
ATOM 1486 C CA . GLU A 1 204 ? 6.297 -9.604 -8.554 1.00 87.38 204 GLU A CA 1
ATOM 1487 C C . GLU A 1 204 ? 5.932 -8.137 -8.770 1.00 87.38 204 GLU A C 1
ATOM 1489 O O . GLU A 1 204 ? 5.708 -7.688 -9.898 1.00 87.38 204 GLU A O 1
ATOM 1494 N N . CYS A 1 205 ? 5.874 -7.380 -7.674 1.00 86.56 205 CYS A N 1
ATOM 1495 C CA . CYS A 1 205 ? 5.528 -5.969 -7.713 1.00 86.56 205 CYS A CA 1
ATOM 1496 C C . CYS A 1 205 ? 6.638 -5.107 -8.324 1.00 86.56 205 CYS A C 1
ATOM 1498 O O . CYS A 1 205 ? 6.376 -3.950 -8.661 1.00 86.56 205 CYS A O 1
ATOM 1500 N N . ARG A 1 206 ? 7.850 -5.656 -8.515 1.00 83.38 206 ARG A N 1
ATOM 1501 C CA . ARG A 1 206 ? 8.948 -4.948 -9.168 1.00 83.38 206 ARG A CA 1
ATOM 1502 C C . ARG A 1 206 ? 10.033 -5.884 -9.705 1.00 83.38 206 ARG A C 1
ATOM 1504 O O . ARG A 1 206 ? 10.935 -6.284 -8.986 1.00 83.38 206 ARG A O 1
ATOM 1511 N N . ARG A 1 207 ? 10.007 -6.127 -11.019 1.00 73.19 207 ARG A N 1
ATOM 1512 C CA . ARG A 1 207 ? 10.959 -7.030 -11.696 1.00 73.19 207 ARG A CA 1
ATOM 1513 C C . ARG A 1 207 ? 12.396 -6.506 -11.795 1.00 73.19 207 ARG A C 1
ATOM 1515 O O . ARG A 1 207 ? 13.320 -7.299 -11.868 1.00 73.19 207 ARG A O 1
ATOM 1522 N N . ASN A 1 208 ? 12.587 -5.185 -11.804 1.00 76.00 208 ASN A N 1
ATOM 1523 C CA . ASN A 1 208 ? 13.913 -4.560 -11.848 1.00 76.00 208 ASN A CA 1
ATOM 1524 C C . ASN A 1 208 ? 14.343 -4.144 -10.439 1.00 76.00 208 ASN A C 1
ATOM 1526 O O . ASN A 1 208 ? 14.400 -2.947 -10.150 1.00 76.00 208 ASN A O 1
ATOM 1530 N N . SER A 1 209 ? 14.580 -5.121 -9.569 1.00 83.62 209 SER A N 1
ATOM 1531 C CA . SER A 1 209 ? 14.954 -4.903 -8.172 1.00 83.62 209 SER A CA 1
ATOM 1532 C C . SER A 1 209 ? 16.477 -4.843 -7.958 1.00 83.62 209 SER A C 1
ATOM 1534 O O . SER A 1 209 ? 17.263 -4.793 -8.914 1.00 83.62 209 SER A O 1
ATOM 1536 N N . GLY A 1 210 ? 16.886 -4.661 -6.704 1.00 85.88 210 GLY A N 1
ATOM 1537 C CA . GLY A 1 210 ? 18.261 -4.490 -6.257 1.00 85.88 210 GLY A CA 1
ATOM 1538 C C . GLY A 1 210 ? 18.790 -5.752 -5.590 1.00 85.88 210 GLY A C 1
ATOM 1539 O O . GLY A 1 210 ? 18.423 -6.848 -5.951 1.00 85.88 210 GLY A O 1
ATOM 1540 N N . ALA A 1 211 ? 19.720 -5.615 -4.650 1.00 87.94 211 ALA A N 1
ATOM 1541 C CA . ALA A 1 211 ? 20.154 -6.772 -3.872 1.00 87.94 211 ALA A CA 1
ATOM 1542 C C . ALA A 1 211 ? 19.164 -7.062 -2.736 1.00 87.94 211 ALA A C 1
ATOM 1544 O O . ALA A 1 211 ? 18.740 -6.127 -2.046 1.00 87.94 211 ALA A O 1
ATOM 1545 N N . GLU A 1 212 ? 18.908 -8.340 -2.462 1.00 89.62 212 GLU A N 1
ATOM 1546 C CA . GLU A 1 212 ? 17.983 -8.789 -1.423 1.00 89.62 212 GLU A CA 1
ATOM 1547 C C . GLU A 1 212 ? 18.655 -9.427 -0.197 1.00 89.62 212 GLU A C 1
ATOM 1549 O O . GLU A 1 212 ? 19.722 -10.058 -0.253 1.00 89.62 212 GLU A O 1
ATOM 1554 N N . ASP A 1 213 ? 17.963 -9.297 0.936 1.00 91.81 213 ASP A N 1
ATOM 1555 C CA . ASP A 1 213 ? 18.159 -10.096 2.144 1.00 91.81 213 ASP A CA 1
ATOM 1556 C C . ASP A 1 213 ? 16.912 -10.957 2.402 1.00 91.81 213 ASP A C 1
ATOM 1558 O O . ASP A 1 213 ? 15.777 -10.478 2.339 1.00 91.81 213 ASP A O 1
ATOM 1562 N N . VAL A 1 214 ? 17.132 -12.230 2.751 1.00 91.62 214 VAL A N 1
ATOM 1563 C CA . VAL A 1 214 ? 16.067 -13.224 2.957 1.00 91.62 214 VAL A CA 1
ATOM 1564 C C . VAL A 1 214 ? 15.923 -13.563 4.440 1.00 91.62 214 VAL A C 1
ATOM 1566 O O . VAL A 1 214 ? 16.884 -13.946 5.122 1.00 91.62 214 VAL A O 1
ATOM 1569 N N . LEU A 1 215 ? 14.698 -13.458 4.947 1.00 92.25 215 LEU A N 1
ATOM 1570 C CA . LEU A 1 215 ? 14.328 -13.831 6.305 1.00 92.25 215 LEU A CA 1
ATOM 1571 C C . LEU A 1 215 ? 13.335 -14.990 6.301 1.00 92.25 215 LEU A C 1
ATOM 1573 O O . LEU A 1 215 ? 12.455 -15.077 5.448 1.00 92.25 215 LEU A O 1
ATOM 1577 N N . LEU A 1 216 ? 13.433 -15.837 7.323 1.00 91.50 216 LEU A N 1
ATOM 1578 C CA . LEU A 1 216 ? 12.430 -16.853 7.617 1.00 91.50 216 LEU A CA 1
ATOM 1579 C C . LEU A 1 216 ? 11.721 -16.469 8.910 1.00 91.50 216 LEU A C 1
ATOM 1581 O O . LEU A 1 216 ? 12.337 -16.445 9.978 1.00 91.50 216 LEU A O 1
ATOM 1585 N N . TRP A 1 217 ? 10.425 -16.190 8.828 1.00 92.00 217 TRP A N 1
ATOM 1586 C CA . TRP A 1 217 ? 9.599 -15.918 9.994 1.00 92.00 217 TRP A CA 1
ATOM 1587 C C . TRP A 1 217 ? 8.608 -17.056 10.221 1.00 92.00 217 TRP A C 1
ATOM 1589 O O . TRP A 1 217 ? 7.769 -17.354 9.375 1.00 92.00 217 TRP A O 1
ATOM 1599 N N . ARG A 1 218 ? 8.709 -17.702 11.386 1.00 89.81 218 ARG A N 1
ATOM 1600 C CA . ARG A 1 218 ? 7.845 -18.825 11.766 1.00 89.81 218 ARG A CA 1
ATOM 1601 C C . ARG A 1 218 ? 6.803 -18.385 12.785 1.00 89.81 218 ARG A C 1
ATOM 1603 O O . ARG A 1 218 ? 7.152 -17.943 13.887 1.00 89.81 218 ARG A O 1
ATOM 1610 N N . VAL A 1 219 ? 5.527 -18.605 12.465 1.00 89.56 219 VAL A N 1
ATOM 16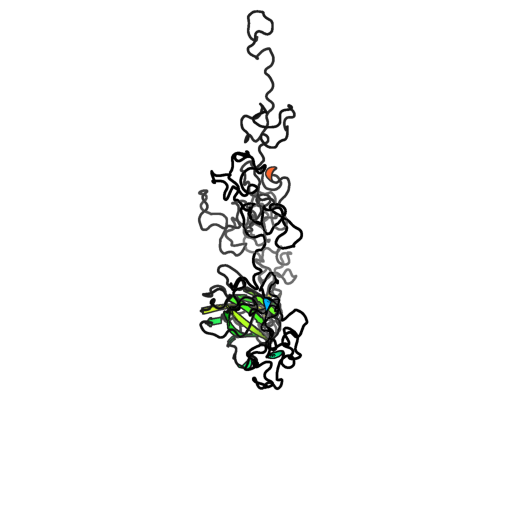11 C CA . VAL A 1 219 ? 4.430 -18.410 13.420 1.00 89.56 219 VAL A CA 1
ATOM 1612 C C . VAL A 1 219 ? 4.617 -19.389 14.576 1.00 89.56 219 VAL A C 1
ATOM 1614 O O . VAL A 1 219 ? 4.626 -20.607 14.389 1.00 89.56 219 VAL A O 1
ATOM 1617 N N . ALA A 1 220 ? 4.754 -18.867 15.795 1.00 86.88 220 ALA A N 1
ATOM 1618 C CA . ALA A 1 220 ? 4.986 -19.703 16.964 1.00 86.88 220 ALA A CA 1
ATOM 1619 C C . ALA A 1 220 ? 3.842 -20.711 17.188 1.00 86.88 220 ALA A C 1
ATOM 1621 O O . ALA A 1 220 ? 2.657 -20.399 17.054 1.00 86.88 220 ALA A O 1
ATOM 1622 N N . GLU A 1 221 ? 4.207 -21.927 17.591 1.00 87.75 221 GLU A N 1
ATOM 1623 C CA . GLU A 1 221 ? 3.249 -22.969 17.961 1.00 87.75 221 GLU A CA 1
ATOM 1624 C C . GLU A 1 221 ? 2.270 -22.467 19.036 1.00 87.75 221 GLU A C 1
ATOM 1626 O O . GLU A 1 221 ? 2.672 -21.894 20.050 1.00 87.75 221 GLU A O 1
ATOM 1631 N N . GLY A 1 222 ? 0.969 -22.678 18.815 1.00 87.38 222 GLY A N 1
ATOM 1632 C CA . GLY A 1 222 ? -0.091 -22.203 19.714 1.00 87.38 222 GLY A CA 1
ATOM 1633 C C . GLY A 1 222 ? -0.388 -20.696 19.660 1.00 87.38 222 GLY A C 1
ATOM 1634 O O . GLY A 1 222 ? -1.189 -20.223 20.469 1.00 87.38 222 GLY A O 1
ATOM 1635 N N . ARG A 1 223 ? 0.219 -19.954 18.723 1.00 90.00 223 ARG A N 1
ATOM 1636 C CA . ARG A 1 223 ? 0.001 -18.517 18.494 1.00 90.00 223 ARG A CA 1
ATOM 1637 C C . ARG A 1 223 ? -0.386 -18.236 17.047 1.00 90.00 223 ARG A C 1
ATOM 1639 O O . ARG A 1 223 ? 0.322 -17.538 16.333 1.00 90.00 223 ARG A O 1
ATOM 1646 N N . ALA A 1 224 ? -1.510 -18.805 16.622 1.00 92.94 224 ALA A N 1
ATOM 1647 C CA . ALA A 1 224 ? -2.108 -18.432 15.346 1.00 92.94 224 ALA A CA 1
ATOM 1648 C C . ALA A 1 224 ? -2.403 -16.923 15.327 1.00 92.94 224 ALA A C 1
ATOM 1650 O O . ALA A 1 224 ? -2.748 -16.344 16.365 1.00 92.94 224 ALA A O 1
ATOM 1651 N N . LEU A 1 225 ? -2.269 -16.306 14.160 1.00 92.75 225 LEU A N 1
ATOM 1652 C CA . LEU A 1 225 ? -2.455 -14.873 13.971 1.00 92.75 225 LEU A CA 1
ATOM 1653 C C . LEU A 1 225 ? -3.783 -14.569 13.281 1.00 92.75 225 LEU A C 1
ATOM 1655 O O . LEU A 1 225 ? -4.196 -15.314 12.390 1.00 92.75 225 LEU A O 1
ATOM 1659 N N . SER A 1 226 ? -4.419 -13.462 13.657 1.00 93.75 226 SER A N 1
ATOM 1660 C CA . SER A 1 226 ? -5.502 -12.833 12.889 1.00 93.75 226 SER A CA 1
ATOM 1661 C C . SER A 1 226 ? -4.956 -11.927 11.787 1.00 93.75 226 SER A C 1
ATOM 1663 O O . SER A 1 226 ? -5.577 -11.815 10.733 1.00 93.75 226 SER A O 1
ATOM 1665 N N . GLY A 1 227 ? -3.778 -11.343 12.006 1.00 91.69 227 GLY A N 1
ATOM 1666 C CA . GLY A 1 227 ? -3.099 -10.484 11.048 1.00 91.69 227 GLY A CA 1
ATOM 1667 C C . GLY A 1 227 ? -1.608 -10.363 11.346 1.00 91.69 227 GLY A C 1
ATOM 1668 O O . GLY A 1 227 ? -1.161 -10.523 12.487 1.00 91.69 227 GLY A O 1
ATOM 1669 N N . LEU A 1 228 ? -0.833 -10.095 10.300 1.00 91.31 228 LEU A N 1
ATOM 1670 C CA . LEU A 1 228 ? 0.597 -9.817 10.385 1.00 91.31 228 LEU A CA 1
ATOM 1671 C C . LEU A 1 228 ? 0.908 -8.587 9.540 1.00 91.31 228 LEU A C 1
ATOM 1673 O O . LEU A 1 228 ? 0.612 -8.557 8.351 1.00 91.31 228 LEU A O 1
ATOM 1677 N N . THR A 1 229 ? 1.523 -7.589 10.153 1.00 91.06 229 THR A N 1
ATOM 1678 C CA . THR A 1 229 ? 1.970 -6.372 9.486 1.00 91.06 229 THR A CA 1
ATOM 1679 C C . THR A 1 229 ? 3.491 -6.334 9.471 1.00 91.06 229 THR A C 1
ATOM 1681 O O . THR A 1 229 ? 4.145 -6.541 10.497 1.00 91.06 229 THR A O 1
ATOM 1684 N N . LEU A 1 230 ? 4.043 -6.070 8.294 1.00 92.31 230 LEU A N 1
ATOM 1685 C CA . LEU A 1 230 ? 5.465 -5.952 8.022 1.00 92.31 230 LEU A CA 1
ATOM 1686 C C . LEU A 1 230 ? 5.720 -4.563 7.441 1.00 92.31 230 LEU A C 1
ATOM 1688 O O . LEU A 1 230 ? 5.085 -4.170 6.464 1.00 92.31 230 LEU A O 1
ATOM 1692 N N . SER A 1 231 ? 6.645 -3.815 8.034 1.00 92.00 231 SER A N 1
ATOM 1693 C CA . SER A 1 231 ? 6.990 -2.474 7.562 1.00 92.00 231 SER A CA 1
ATOM 1694 C C . SER A 1 231 ? 8.492 -2.291 7.513 1.00 92.00 231 SER A C 1
ATOM 1696 O O . SER A 1 231 ? 9.193 -2.571 8.482 1.00 92.00 231 SER A O 1
ATOM 1698 N N . THR A 1 232 ? 8.982 -1.758 6.402 1.00 93.56 232 THR A N 1
ATOM 1699 C CA . THR A 1 232 ? 10.392 -1.381 6.242 1.00 93.56 232 THR A CA 1
ATOM 1700 C C . THR A 1 232 ? 10.650 0.091 6.577 1.00 93.56 232 THR A C 1
ATOM 1702 O O . THR A 1 232 ? 11.713 0.641 6.258 1.00 93.56 232 THR A O 1
ATOM 1705 N N . ARG A 1 233 ? 9.677 0.753 7.227 1.00 90.88 233 ARG A N 1
ATOM 1706 C CA . ARG A 1 233 ? 9.742 2.175 7.570 1.00 90.88 233 ARG A CA 1
ATOM 1707 C C . ARG A 1 233 ? 11.024 2.493 8.333 1.00 90.88 233 ARG A C 1
ATOM 1709 O O . ARG A 1 233 ? 11.389 1.846 9.315 1.00 90.88 233 ARG A O 1
ATOM 1716 N N . GLY A 1 234 ? 11.691 3.549 7.880 1.00 87.75 234 GLY A N 1
ATOM 1717 C CA . GLY A 1 234 ? 12.968 3.973 8.423 1.00 87.75 234 GLY A CA 1
ATOM 1718 C C . GLY A 1 234 ? 14.157 3.194 7.875 1.00 87.75 234 GLY A C 1
ATOM 1719 O O . GLY A 1 234 ? 15.213 3.297 8.476 1.00 87.75 234 GLY A O 1
ATOM 1720 N N . SER A 1 235 ? 14.044 2.429 6.790 1.00 91.94 235 SER A N 1
ATOM 1721 C CA . SER A 1 235 ? 15.216 1.935 6.048 1.00 91.94 235 SER A CA 1
ATOM 1722 C C . SER A 1 235 ? 15.980 3.086 5.377 1.00 91.94 235 SER A C 1
ATOM 1724 O O . SER A 1 235 ? 15.440 4.172 5.177 1.00 91.94 235 SER A O 1
ATOM 1726 N N . ASP A 1 236 ? 17.264 2.875 5.075 1.00 91.19 236 ASP A N 1
ATOM 1727 C CA . ASP A 1 236 ? 18.142 3.930 4.540 1.00 91.19 236 ASP A CA 1
ATOM 1728 C C . ASP A 1 236 ? 18.062 4.056 2.994 1.00 91.19 236 ASP A C 1
ATOM 1730 O O . ASP A 1 236 ? 18.791 4.858 2.406 1.00 91.19 236 ASP A O 1
ATOM 1734 N N . PHE A 1 237 ? 17.215 3.259 2.332 1.00 90.38 237 PHE A N 1
ATOM 1735 C CA . PHE A 1 237 ? 17.030 3.210 0.877 1.00 90.38 237 PHE A CA 1
ATOM 1736 C C . PHE A 1 237 ? 15.584 2.842 0.507 1.00 90.38 237 PHE A C 1
ATOM 1738 O O . PHE A 1 237 ? 14.803 2.476 1.383 1.00 90.38 237 PHE A O 1
ATOM 1745 N N . ASP A 1 238 ? 15.268 2.966 -0.784 1.00 90.44 238 ASP A N 1
ATOM 1746 C CA . ASP A 1 238 ? 13.981 2.612 -1.392 1.00 90.44 238 ASP A CA 1
ATOM 1747 C C . ASP A 1 238 ? 13.841 1.083 -1.466 1.00 90.44 238 ASP A C 1
ATOM 1749 O O . ASP A 1 238 ? 14.611 0.421 -2.172 1.00 90.44 238 ASP A O 1
ATOM 1753 N N . THR A 1 239 ? 12.949 0.521 -0.656 1.00 92.94 239 THR A N 1
ATOM 1754 C CA . THR A 1 239 ? 12.851 -0.928 -0.421 1.00 92.94 239 THR A CA 1
ATOM 1755 C C . THR A 1 239 ? 11.658 -1.522 -1.146 1.00 92.94 239 THR A C 1
ATOM 1757 O O . THR A 1 239 ? 10.570 -0.970 -1.030 1.00 92.94 239 THR A O 1
ATOM 1760 N N . VAL A 1 240 ? 11.811 -2.725 -1.690 1.00 93.69 240 VAL A N 1
ATOM 1761 C CA . VAL A 1 240 ? 10.709 -3.623 -2.053 1.00 93.69 240 VAL A CA 1
ATOM 1762 C C . VAL A 1 240 ? 10.597 -4.700 -0.983 1.00 93.69 240 VAL A C 1
ATOM 1764 O O . VAL A 1 240 ? 11.596 -5.277 -0.557 1.00 93.69 240 VAL A O 1
ATOM 1767 N N . LEU A 1 241 ? 9.382 -4.971 -0.526 1.00 94.94 241 LEU A N 1
ATOM 1768 C CA . LEU A 1 241 ? 9.089 -6.053 0.404 1.00 94.94 241 LEU A CA 1
ATOM 1769 C C . LEU A 1 241 ? 8.230 -7.095 -0.312 1.00 94.94 241 LEU A C 1
ATOM 1771 O O . LEU A 1 241 ? 7.180 -6.749 -0.850 1.00 94.94 241 LEU A O 1
ATOM 1775 N N . SER A 1 242 ? 8.625 -8.365 -0.275 1.00 94.88 242 SER A N 1
ATOM 1776 C CA . SER A 1 242 ? 7.775 -9.473 -0.722 1.00 94.88 242 SER A CA 1
ATOM 1777 C C . SER A 1 242 ? 7.761 -10.623 0.278 1.00 94.88 242 SER A C 1
ATOM 1779 O O . SER A 1 242 ? 8.660 -10.776 1.110 1.00 94.88 242 SER A O 1
ATOM 1781 N N . VAL A 1 243 ? 6.684 -11.407 0.254 1.00 95.56 243 VAL A N 1
ATOM 1782 C CA . VAL A 1 243 ? 6.482 -12.562 1.130 1.00 95.56 243 VAL A CA 1
ATOM 1783 C C . VAL A 1 243 ? 6.054 -13.764 0.306 1.00 95.56 243 VAL A C 1
ATOM 1785 O O . VAL A 1 243 ? 5.116 -13.662 -0.478 1.00 95.56 243 VAL A O 1
ATOM 1788 N N . ARG A 1 244 ? 6.677 -14.917 0.551 1.00 93.00 244 ARG A N 1
ATOM 1789 C CA . ARG A 1 244 ? 6.358 -16.213 -0.066 1.00 93.00 244 ARG A CA 1
ATOM 1790 C C . ARG A 1 244 ? 6.108 -17.286 0.997 1.00 93.00 244 ARG A C 1
ATOM 1792 O O . ARG A 1 244 ? 6.546 -17.160 2.143 1.00 93.00 244 ARG A O 1
ATOM 1799 N N . ASP A 1 245 ? 5.405 -18.355 0.630 1.00 89.69 245 ASP A N 1
ATOM 1800 C CA . ASP A 1 245 ? 5.132 -19.505 1.512 1.00 89.69 245 ASP A CA 1
ATOM 1801 C C . ASP A 1 245 ? 6.293 -20.521 1.558 1.00 89.69 245 ASP A C 1
ATOM 1803 O O . ASP A 1 245 ? 6.466 -21.266 2.526 1.00 89.69 245 ASP A O 1
ATOM 1807 N N . ARG A 1 246 ? 7.139 -20.507 0.530 1.00 88.06 246 ARG A N 1
ATOM 1808 C CA . ARG A 1 246 ? 8.430 -21.191 0.432 1.00 88.06 246 ARG A CA 1
ATOM 1809 C C . ARG A 1 246 ? 9.400 -20.305 -0.345 1.00 88.06 246 ARG A C 1
ATOM 1811 O O . ARG A 1 246 ? 8.976 -19.406 -1.056 1.00 88.06 246 ARG A O 1
ATOM 1818 N N . CYS A 1 247 ? 10.695 -20.573 -0.231 1.00 84.06 247 CYS A N 1
ATOM 1819 C CA . CYS A 1 247 ? 11.708 -19.747 -0.881 1.00 84.06 247 CYS A CA 1
ATOM 1820 C C . CYS A 1 247 ? 11.560 -19.700 -2.422 1.00 84.06 247 CYS A C 1
ATOM 1822 O O . CYS A 1 247 ? 11.366 -18.624 -2.981 1.00 84.06 247 CYS A O 1
ATOM 1824 N N . GLY A 1 248 ? 11.548 -20.860 -3.090 1.00 78.25 248 GLY A N 1
ATOM 1825 C CA . GLY A 1 248 ? 11.353 -20.982 -4.544 1.00 78.25 248 GLY A CA 1
ATOM 1826 C C . GLY A 1 248 ? 9.878 -21.036 -4.947 1.00 78.25 248 GLY A C 1
ATOM 1827 O O . GLY A 1 248 ? 9.457 -21.950 -5.651 1.00 78.25 248 GLY A O 1
ATOM 1828 N N . ALA A 1 249 ? 9.038 -20.172 -4.373 1.00 79.75 249 ALA A N 1
ATOM 1829 C CA . ALA A 1 249 ? 7.677 -20.002 -4.874 1.00 79.75 249 ALA A CA 1
ATOM 1830 C C . ALA A 1 249 ? 7.696 -19.068 -6.088 1.00 79.75 249 ALA A C 1
ATOM 1832 O O . ALA A 1 249 ? 8.341 -18.022 -6.033 1.00 79.75 249 ALA A O 1
ATOM 1833 N N . ASP A 1 250 ? 6.961 -19.442 -7.137 1.00 72.06 250 ASP A N 1
ATOM 1834 C CA . ASP A 1 250 ? 6.837 -18.645 -8.365 1.00 72.06 250 ASP A CA 1
ATOM 1835 C C . ASP A 1 250 ? 5.964 -17.402 -8.163 1.00 72.06 250 ASP A C 1
ATOM 1837 O O . ASP A 1 250 ? 6.084 -16.439 -8.916 1.00 72.06 250 ASP A O 1
ATOM 1841 N N . GLU A 1 251 ? 5.085 -17.439 -7.153 1.00 80.75 251 GLU A N 1
ATOM 1842 C CA . GLU A 1 251 ? 4.164 -16.355 -6.823 1.00 80.75 251 GLU A CA 1
ATOM 1843 C C . GLU A 1 251 ? 4.406 -15.797 -5.414 1.00 80.75 251 GLU A C 1
ATOM 1845 O O . GLU A 1 251 ? 4.635 -16.541 -4.448 1.00 80.75 251 GLU A O 1
ATOM 1850 N N . ASP A 1 252 ? 4.300 -14.475 -5.288 1.00 89.75 252 ASP A N 1
ATOM 1851 C CA . ASP A 1 252 ? 4.344 -13.783 -4.003 1.00 89.75 252 ASP A CA 1
ATOM 1852 C C . ASP A 1 252 ? 2.970 -13.874 -3.310 1.00 89.75 252 ASP A C 1
ATOM 1854 O O . ASP A 1 252 ? 1.929 -13.525 -3.862 1.00 89.75 252 ASP A O 1
ATOM 1858 N N . VAL A 1 253 ? 2.951 -14.272 -2.034 1.00 93.25 253 VAL A N 1
ATOM 1859 C CA . VAL A 1 253 ? 1.749 -14.188 -1.179 1.00 93.25 253 VAL A CA 1
ATOM 1860 C C . VAL A 1 253 ? 1.317 -12.729 -1.015 1.00 93.25 253 VAL A C 1
ATOM 1862 O O . VAL A 1 253 ? 0.124 -12.426 -0.950 1.00 93.25 253 VAL A O 1
ATOM 1865 N N . ALA A 1 254 ? 2.295 -11.831 -0.908 1.00 94.56 254 ALA A N 1
ATOM 1866 C CA . ALA A 1 254 ? 2.099 -10.392 -0.955 1.00 94.56 254 ALA A CA 1
ATOM 1867 C C . ALA A 1 254 ? 3.401 -9.705 -1.370 1.00 94.56 254 ALA A C 1
ATOM 1869 O O . ALA A 1 254 ? 4.485 -10.138 -0.984 1.00 94.56 254 ALA A O 1
ATOM 1870 N N . CYS A 1 255 ? 3.280 -8.593 -2.087 1.00 93.88 255 CYS A N 1
ATOM 1871 C CA . CYS A 1 255 ? 4.403 -7.764 -2.502 1.00 93.88 255 CYS A CA 1
ATOM 1872 C C . CYS A 1 255 ? 4.002 -6.291 -2.421 1.00 93.88 255 CYS A C 1
ATOM 1874 O O . CYS A 1 255 ? 2.869 -5.926 -2.750 1.00 93.88 255 CYS A O 1
ATOM 1876 N N . ASN A 1 256 ? 4.919 -5.442 -1.973 1.00 92.50 256 ASN A N 1
ATOM 1877 C CA . ASN A 1 256 ? 4.762 -3.997 -1.976 1.00 92.50 256 ASN A CA 1
ATOM 1878 C C . ASN A 1 256 ? 6.119 -3.335 -2.249 1.00 92.50 256 ASN A C 1
ATOM 1880 O O . ASN A 1 256 ? 7.121 -3.761 -1.690 1.00 92.50 256 ASN A O 1
ATOM 1884 N N . ASP A 1 257 ? 6.127 -2.318 -3.110 1.00 86.50 257 ASP A N 1
ATOM 1885 C CA . ASP A 1 257 ? 7.296 -1.470 -3.421 1.00 86.50 257 ASP A CA 1
ATOM 1886 C C . ASP A 1 257 ? 7.154 -0.060 -2.826 1.00 86.50 257 ASP A C 1
ATOM 1888 O O . ASP A 1 257 ? 8.126 0.659 -2.674 1.00 86.50 257 ASP A O 1
ATOM 1892 N N . ASN A 1 258 ? 5.933 0.366 -2.488 1.00 80.31 258 ASN A N 1
ATOM 1893 C CA . ASN A 1 258 ? 5.684 1.704 -1.961 1.00 80.31 258 ASN A CA 1
ATOM 1894 C C . ASN A 1 258 ? 4.579 1.674 -0.901 1.00 80.31 258 ASN A C 1
ATOM 1896 O O . ASN A 1 258 ? 3.413 1.384 -1.182 1.00 80.31 258 ASN A O 1
ATOM 1900 N N . GLY A 1 259 ? 4.973 2.015 0.318 1.00 61.06 259 GLY A N 1
ATOM 1901 C CA . GLY A 1 259 ? 4.186 2.120 1.535 1.00 61.06 259 GLY A CA 1
ATOM 1902 C C . GLY A 1 259 ? 4.798 3.183 2.459 1.00 61.06 259 GLY A C 1
ATOM 1903 O O . GLY A 1 259 ? 5.718 2.914 3.236 1.00 61.06 259 GLY A O 1
ATOM 1904 N N . GLY A 1 260 ? 4.268 4.407 2.381 1.00 55.62 260 GLY A N 1
ATOM 1905 C CA . GLY A 1 260 ? 4.661 5.542 3.225 1.00 55.62 260 GLY A CA 1
ATOM 1906 C C . GLY A 1 260 ? 5.695 6.501 2.606 1.00 55.62 260 GLY A C 1
ATOM 1907 O O . GLY A 1 260 ? 6.086 6.359 1.445 1.00 55.62 260 GLY A O 1
ATOM 1908 N N . PRO A 1 261 ? 6.136 7.525 3.364 1.00 49.28 261 PRO A N 1
ATOM 1909 C CA . PRO A 1 261 ? 7.064 8.541 2.873 1.00 49.28 261 PRO A CA 1
ATOM 1910 C C . PRO A 1 261 ? 8.482 7.978 2.685 1.00 49.28 261 PRO A C 1
ATOM 1912 O O . PRO A 1 261 ? 8.998 7.292 3.564 1.00 49.28 261 PRO A O 1
ATOM 1915 N N . LEU A 1 262 ? 9.138 8.369 1.582 1.00 58.62 262 LEU A N 1
ATOM 1916 C CA . LEU A 1 262 ? 10.520 8.019 1.183 1.00 58.62 262 LEU A CA 1
ATOM 1917 C C . LEU A 1 262 ? 10.737 6.657 0.483 1.00 58.62 262 LEU A C 1
ATOM 1919 O O . LEU A 1 262 ? 11.886 6.229 0.409 1.00 58.62 262 LEU A O 1
ATOM 1923 N N . GLY A 1 263 ? 9.703 6.003 -0.062 1.00 73.12 263 GLY A N 1
ATOM 1924 C CA . GLY A 1 263 ? 9.882 4.736 -0.806 1.00 73.12 263 GLY A CA 1
ATOM 1925 C C . GLY A 1 263 ? 10.161 3.532 0.104 1.00 73.12 263 GLY A C 1
ATOM 1926 O O . GLY A 1 263 ? 10.902 2.616 -0.224 1.00 73.12 263 GLY A O 1
ATOM 1927 N N . THR A 1 264 ? 9.641 3.541 1.331 1.00 83.12 264 THR A N 1
ATOM 1928 C CA . THR A 1 264 ? 9.638 2.322 2.154 1.00 83.12 264 THR A CA 1
ATOM 1929 C C . THR A 1 264 ? 8.458 1.447 1.768 1.00 83.12 264 THR A C 1
ATOM 1931 O O . THR A 1 264 ? 7.483 1.962 1.244 1.00 83.12 264 THR A O 1
ATOM 1934 N N . SER A 1 265 ? 8.513 0.156 2.070 1.00 90.81 265 SER A N 1
ATOM 1935 C CA . SER A 1 265 ? 7.458 -0.816 1.766 1.00 90.81 265 SER A CA 1
ATOM 1936 C C . SER A 1 265 ? 6.703 -1.327 2.992 1.00 90.81 265 SER A C 1
ATOM 1938 O O . SER A 1 265 ? 7.264 -1.475 4.088 1.00 90.81 265 SER A O 1
ATOM 1940 N N . PHE A 1 266 ? 5.420 -1.629 2.793 1.00 91.12 266 PHE A N 1
ATOM 1941 C CA . PHE A 1 266 ? 4.469 -2.054 3.818 1.00 91.12 266 PHE A CA 1
ATOM 1942 C C . PHE A 1 266 ? 3.575 -3.195 3.311 1.00 91.12 266 PHE A C 1
ATOM 1944 O O . PHE A 1 266 ? 2.947 -3.086 2.260 1.00 91.12 266 PHE A O 1
ATOM 1951 N N . ILE A 1 267 ? 3.472 -4.278 4.084 1.00 93.50 267 ILE A N 1
ATOM 1952 C CA . ILE A 1 267 ? 2.591 -5.417 3.797 1.00 93.50 267 ILE A CA 1
ATOM 1953 C C . ILE A 1 267 ? 1.732 -5.727 5.020 1.00 93.50 267 ILE A C 1
ATOM 1955 O O . ILE A 1 267 ? 2.244 -5.879 6.129 1.00 93.50 267 ILE A O 1
ATOM 1959 N N . ARG A 1 268 ? 0.429 -5.924 4.794 1.00 92.25 268 ARG A N 1
ATOM 1960 C CA . ARG A 1 268 ? -0.498 -6.509 5.768 1.00 92.25 268 ARG A CA 1
ATOM 1961 C C . ARG A 1 268 ? -1.027 -7.840 5.237 1.00 92.25 268 ARG A C 1
ATOM 1963 O O . ARG A 1 268 ? -1.729 -7.885 4.232 1.00 92.25 268 ARG A O 1
ATOM 1970 N N . LEU A 1 269 ? -0.696 -8.920 5.933 1.00 92.81 269 LEU A N 1
ATOM 1971 C CA . LEU A 1 269 ? -1.190 -10.267 5.675 1.00 92.81 269 LEU A CA 1
ATOM 1972 C C . LEU A 1 269 ? -2.386 -10.576 6.574 1.00 92.81 269 LEU A C 1
ATOM 1974 O O . LEU A 1 269 ? -2.433 -10.171 7.738 1.00 92.81 269 LEU A O 1
ATOM 1978 N N . GLY A 1 270 ? -3.328 -11.346 6.032 1.00 92.25 270 GLY A N 1
ATOM 1979 C CA . GLY A 1 270 ? -4.457 -11.889 6.782 1.00 92.25 270 GLY A CA 1
ATOM 1980 C C . GLY A 1 270 ? -4.066 -13.031 7.736 1.00 92.25 270 GLY A C 1
ATOM 1981 O O . GLY A 1 270 ? -2.878 -13.249 8.000 1.00 92.25 270 GLY A O 1
ATOM 1982 N N . PRO A 1 271 ? -5.054 -13.800 8.230 1.00 92.75 271 PRO A N 1
ATOM 1983 C CA . PRO A 1 271 ? -4.847 -14.822 9.252 1.00 92.75 271 PRO A CA 1
ATOM 1984 C C . PRO A 1 271 ? -3.785 -15.865 8.888 1.00 92.75 271 PRO A C 1
ATOM 1986 O O . PRO A 1 271 ? -3.798 -16.410 7.786 1.00 92.75 271 PRO A O 1
ATOM 1989 N N . GLN A 1 272 ? -2.915 -16.196 9.846 1.00 93.19 272 GLN A N 1
ATOM 1990 C CA . GLN A 1 272 ? -1.844 -17.186 9.682 1.00 93.19 272 GLN A CA 1
ATOM 1991 C C . GLN A 1 272 ? -1.973 -18.305 10.717 1.00 93.19 272 GLN A C 1
ATOM 1993 O O . GLN A 1 272 ? -2.124 -18.058 11.917 1.00 93.19 272 GLN A O 1
ATOM 1998 N N . ALA A 1 273 ? -1.895 -19.558 10.266 1.00 92.50 273 ALA A N 1
ATOM 1999 C CA . ALA A 1 273 ? -1.928 -20.706 11.164 1.00 92.50 273 ALA A CA 1
ATOM 2000 C C . ALA A 1 273 ? -0.644 -20.796 12.008 1.00 92.50 273 ALA A C 1
ATOM 2002 O O . ALA A 1 273 ? 0.437 -20.391 11.590 1.00 92.50 273 ALA A O 1
ATOM 2003 N N . ALA A 1 274 ? -0.754 -21.361 13.213 1.00 90.38 274 ALA A N 1
ATOM 2004 C CA . ALA A 1 274 ? 0.427 -21.669 14.015 1.00 90.38 274 ALA A CA 1
ATOM 2005 C C . ALA A 1 274 ? 1.326 -22.678 13.282 1.00 90.38 274 ALA A C 1
ATOM 2007 O O . ALA A 1 274 ? 0.824 -23.654 12.722 1.00 90.38 274 ALA A O 1
ATOM 2008 N N . GLY A 1 275 ? 2.640 -22.447 13.303 1.00 89.06 275 GLY A N 1
ATOM 2009 C CA . GLY A 1 275 ? 3.620 -23.266 12.592 1.00 89.06 275 GLY A CA 1
ATOM 2010 C C . GLY A 1 275 ? 3.781 -22.941 11.102 1.00 89.06 275 GLY A C 1
ATOM 2011 O O . GLY A 1 275 ? 4.581 -23.607 10.451 1.00 89.06 275 GLY A O 1
ATOM 2012 N N . THR A 1 276 ? 3.061 -21.951 10.558 1.00 91.81 276 THR A N 1
ATOM 2013 C CA . THR A 1 276 ? 3.307 -21.460 9.193 1.00 91.81 276 THR A CA 1
ATOM 2014 C C . THR A 1 276 ? 4.689 -20.813 9.101 1.00 91.81 276 THR A C 1
ATOM 2016 O O . THR A 1 276 ? 5.065 -20.016 9.965 1.00 91.81 276 THR A O 1
ATOM 2019 N N . ASP A 1 277 ? 5.409 -21.148 8.033 1.00 91.81 277 ASP A N 1
ATOM 2020 C CA . ASP A 1 277 ? 6.672 -20.530 7.643 1.00 91.81 277 ASP A CA 1
ATOM 2021 C C . ASP A 1 277 ? 6.395 -19.462 6.582 1.00 91.81 277 ASP A C 1
ATOM 2023 O O . ASP A 1 277 ? 5.711 -19.733 5.598 1.00 91.81 277 ASP A O 1
ATOM 2027 N N . LEU A 1 278 ? 6.911 -18.254 6.799 1.00 93.25 278 LEU A N 1
ATOM 2028 C CA . LEU A 1 278 ? 6.844 -17.142 5.856 1.00 93.25 278 LEU A CA 1
ATOM 2029 C C . LEU A 1 278 ? 8.263 -16.734 5.468 1.00 93.25 278 LEU A C 1
ATOM 2031 O O . LEU A 1 278 ? 9.087 -16.424 6.333 1.00 93.25 278 LEU A O 1
ATOM 2035 N N . TRP A 1 279 ? 8.533 -16.726 4.169 1.00 93.38 279 TRP A N 1
ATOM 2036 C CA . TRP A 1 279 ? 9.792 -16.270 3.594 1.00 93.38 279 TRP A CA 1
ATOM 2037 C C . TRP A 1 279 ? 9.632 -14.810 3.204 1.00 93.38 279 TRP A C 1
ATOM 2039 O O . TRP A 1 279 ? 8.805 -14.494 2.358 1.00 93.38 279 TRP A O 1
ATOM 2049 N N . ILE A 1 280 ? 10.364 -13.924 3.869 1.00 94.44 280 ILE A N 1
ATOM 2050 C CA . ILE A 1 280 ? 10.263 -12.475 3.688 1.00 94.44 280 ILE A CA 1
ATOM 2051 C C . ILE A 1 280 ? 11.527 -12.006 2.976 1.00 94.44 280 ILE A C 1
ATOM 2053 O O . ILE A 1 280 ? 12.632 -12.256 3.460 1.00 94.44 280 ILE A O 1
ATOM 2057 N N . PHE A 1 281 ? 11.357 -11.299 1.868 1.00 93.62 281 PHE A N 1
ATOM 2058 C CA . PHE A 1 281 ? 12.436 -10.751 1.059 1.00 93.62 281 PHE A CA 1
ATOM 2059 C C . PHE A 1 281 ? 12.412 -9.233 1.193 1.00 93.62 281 PHE A C 1
ATOM 2061 O O . PHE A 1 281 ? 11.378 -8.599 0.970 1.00 93.62 281 PHE A O 1
ATOM 2068 N N . VAL A 1 282 ? 13.540 -8.662 1.609 1.00 94.62 282 VAL A N 1
ATOM 2069 C CA . VAL A 1 282 ? 13.749 -7.212 1.641 1.00 94.62 282 VAL A CA 1
ATOM 2070 C C . VAL A 1 282 ? 14.754 -6.875 0.555 1.00 94.62 282 VAL A C 1
ATOM 2072 O O . VAL A 1 282 ? 15.937 -7.188 0.685 1.00 94.62 282 VAL A O 1
ATOM 2075 N N . ASP A 1 283 ? 14.267 -6.237 -0.494 1.00 93.19 283 ASP A N 1
ATOM 2076 C CA . ASP A 1 283 ? 14.999 -5.947 -1.719 1.00 93.19 283 ASP A CA 1
ATOM 2077 C C . ASP A 1 283 ? 15.081 -4.424 -1.939 1.00 93.19 283 ASP A C 1
ATOM 2079 O O . ASP A 1 283 ? 14.409 -3.637 -1.268 1.00 93.19 283 ASP A O 1
ATOM 2083 N N . GLY A 1 284 ? 15.956 -3.981 -2.832 1.00 92.06 284 GLY A N 1
ATOM 2084 C CA . GLY A 1 284 ? 15.992 -2.627 -3.360 1.00 92.06 284 GLY A CA 1
ATOM 2085 C C . GLY A 1 284 ? 14.997 -2.422 -4.490 1.00 92.06 284 GLY A C 1
ATOM 2086 O O . GLY A 1 284 ? 14.811 -3.282 -5.343 1.00 92.06 284 GLY A O 1
ATOM 2087 N N . ALA A 1 285 ? 14.427 -1.226 -4.584 1.00 89.56 285 ALA A N 1
ATOM 2088 C CA . ALA A 1 285 ? 13.598 -0.870 -5.729 1.00 89.56 285 ALA A CA 1
ATOM 2089 C C . ALA A 1 285 ? 14.379 -0.886 -7.059 1.00 89.56 285 ALA A C 1
ATOM 2091 O O . ALA A 1 285 ? 13.802 -0.965 -8.130 1.00 89.56 285 ALA A O 1
ATOM 2092 N N . PHE A 1 286 ? 15.702 -0.787 -7.062 1.00 86.62 286 PHE A N 1
ATOM 2093 C CA . PHE A 1 286 ? 16.500 -0.839 -8.288 1.00 86.62 286 PHE A CA 1
ATOM 2094 C C . PHE A 1 286 ? 17.938 -1.221 -7.952 1.00 86.62 286 PHE A C 1
ATOM 2096 O O . PHE A 1 286 ? 18.344 -1.148 -6.795 1.00 86.62 286 PHE A O 1
ATOM 2103 N N . ALA A 1 287 ? 18.747 -1.551 -8.961 1.00 83.31 287 ALA A N 1
ATOM 2104 C CA . ALA A 1 287 ? 20.123 -2.035 -8.791 1.00 83.31 287 ALA A CA 1
ATOM 2105 C C . ALA A 1 287 ? 21.017 -1.189 -7.851 1.00 83.31 287 ALA A C 1
ATOM 2107 O O . ALA A 1 287 ? 21.951 -1.706 -7.240 1.00 83.31 287 ALA A O 1
ATOM 2108 N N . GLN A 1 288 ? 20.775 0.122 -7.735 1.00 85.88 288 GLN A N 1
ATOM 2109 C CA . GLN A 1 288 ? 21.527 1.018 -6.845 1.00 85.88 288 GLN A CA 1
ATOM 2110 C C . GLN A 1 288 ? 20.857 1.272 -5.481 1.00 85.88 288 GLN A C 1
ATOM 2112 O O . GLN A 1 288 ? 21.491 1.880 -4.613 1.00 85.88 288 GLN A O 1
ATOM 2117 N N . ALA A 1 289 ? 19.613 0.836 -5.279 1.00 89.38 289 ALA A N 1
ATOM 2118 C CA . ALA A 1 289 ? 18.879 0.957 -4.025 1.00 89.38 289 ALA A CA 1
ATOM 2119 C C . ALA A 1 289 ? 19.350 -0.128 -3.047 1.00 89.38 289 ALA A C 1
ATOM 2121 O O . ALA A 1 289 ? 18.778 -1.202 -2.941 1.00 89.38 2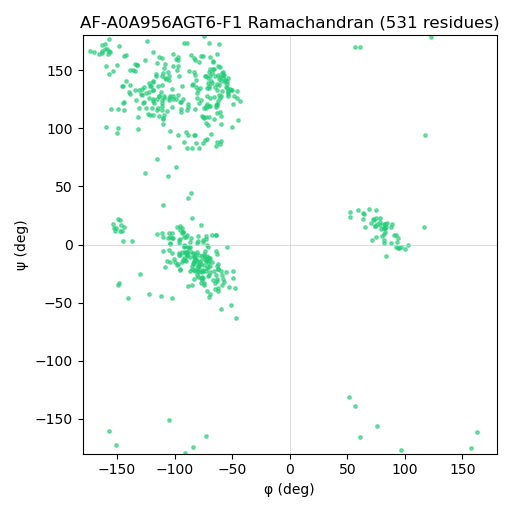89 ALA A O 1
ATOM 2122 N N . GLN A 1 290 ? 20.448 0.143 -2.351 1.00 92.06 290 GLN A N 1
ATOM 2123 C CA . GLN A 1 290 ? 21.040 -0.787 -1.392 1.00 92.06 290 GLN A CA 1
ATOM 2124 C C . GLN A 1 290 ? 21.499 -0.042 -0.143 1.00 92.06 290 GLN A C 1
ATOM 2126 O O . GLN A 1 290 ? 21.906 1.12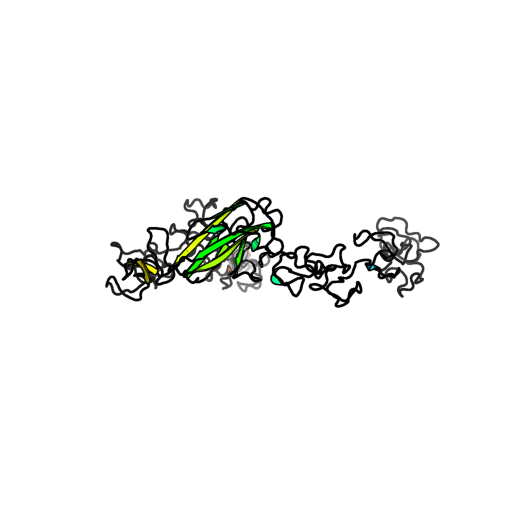4 -0.206 1.00 92.06 290 GLN A O 1
ATOM 2131 N N . GLY A 1 291 ? 21.480 -0.718 1.000 1.00 91.81 291 GLY A N 1
ATOM 2132 C CA . GLY A 1 291 ? 21.857 -0.096 2.260 1.00 91.81 291 GLY A CA 1
ATOM 2133 C C . GLY A 1 291 ? 21.377 -0.872 3.472 1.00 91.81 291 GLY A C 1
ATOM 2134 O O . GLY A 1 291 ? 21.062 -2.057 3.396 1.00 91.81 291 GLY A O 1
ATOM 2135 N N . ILE A 1 292 ? 21.335 -0.190 4.616 1.00 93.06 292 ILE A N 1
ATOM 2136 C CA . ILE A 1 292 ? 20.806 -0.764 5.852 1.00 93.06 292 ILE A CA 1
ATOM 2137 C C . ILE A 1 292 ? 19.281 -0.717 5.790 1.00 93.06 292 ILE A C 1
ATOM 2139 O O . ILE A 1 292 ? 18.698 0.365 5.702 1.00 93.06 292 ILE A O 1
ATOM 2143 N N . TRP A 1 293 ? 18.645 -1.876 5.905 1.00 93.44 293 TRP A N 1
ATOM 2144 C CA . TRP A 1 293 ? 17.197 -1.975 6.061 1.00 93.44 293 TRP A CA 1
ATOM 2145 C C . TRP A 1 293 ? 16.818 -2.242 7.518 1.00 93.44 293 TRP A C 1
ATOM 2147 O O . TRP A 1 293 ? 17.595 -2.788 8.316 1.00 93.44 293 TRP A O 1
ATOM 2157 N N . ARG A 1 294 ? 15.606 -1.821 7.871 1.00 92.81 294 ARG A N 1
ATOM 2158 C CA . ARG A 1 294 ? 14.959 -2.028 9.169 1.00 92.81 294 ARG A CA 1
ATOM 2159 C C . ARG A 1 294 ? 13.584 -2.611 8.881 1.00 92.81 294 ARG A C 1
ATOM 2161 O O . ARG A 1 294 ? 12.875 -2.045 8.067 1.00 92.81 294 ARG A O 1
ATOM 2168 N N . LEU A 1 295 ? 13.228 -3.715 9.525 1.00 93.25 295 LEU A N 1
ATOM 2169 C CA . LEU A 1 295 ? 11.933 -4.372 9.375 1.00 93.25 295 LEU A CA 1
ATOM 2170 C C . LEU A 1 295 ? 11.242 -4.401 10.735 1.00 93.25 295 LEU A C 1
ATOM 2172 O O . LEU A 1 295 ? 11.745 -5.034 11.665 1.00 93.25 295 LEU A O 1
ATOM 2176 N N . SER A 1 296 ? 10.098 -3.737 10.841 1.00 90.44 296 SER A N 1
ATOM 2177 C CA . SER A 1 296 ? 9.208 -3.876 11.985 1.00 90.44 296 SER A CA 1
ATOM 2178 C C . SER A 1 296 ? 8.148 -4.932 11.713 1.00 90.44 296 SER A C 1
ATOM 2180 O O . SER A 1 296 ? 7.593 -5.002 10.612 1.00 90.44 296 SER A O 1
ATOM 2182 N N . VAL A 1 297 ? 7.903 -5.766 12.722 1.00 89.44 297 VAL A N 1
ATOM 2183 C CA . VAL A 1 297 ? 6.970 -6.892 12.652 1.00 89.44 297 VAL A CA 1
ATOM 2184 C C . VAL A 1 297 ? 5.926 -6.730 13.748 1.00 89.44 297 VAL A C 1
ATOM 2186 O O . VAL A 1 297 ? 6.224 -6.877 14.935 1.00 89.44 297 VAL A O 1
ATOM 2189 N N . THR A 1 298 ? 4.684 -6.476 13.349 1.00 87.94 298 THR A N 1
ATOM 2190 C CA . THR A 1 298 ? 3.538 -6.375 14.259 1.00 87.94 298 THR A CA 1
ATOM 2191 C C . THR A 1 298 ? 2.581 -7.520 13.975 1.00 87.94 298 THR A C 1
ATOM 2193 O O . THR A 1 298 ? 2.048 -7.631 12.876 1.00 87.94 298 THR A O 1
ATOM 2196 N N . ALA A 1 299 ? 2.369 -8.395 14.954 1.00 88.19 299 ALA A N 1
ATOM 2197 C CA . ALA A 1 299 ? 1.503 -9.561 14.819 1.00 88.19 299 ALA A CA 1
ATOM 2198 C C . ALA A 1 299 ? 0.349 -9.501 15.819 1.00 88.19 299 ALA A C 1
ATOM 2200 O O . ALA A 1 299 ? 0.563 -9.290 17.016 1.00 88.19 299 ALA A O 1
ATOM 2201 N N . GLU A 1 300 ? -0.851 -9.759 15.317 1.00 90.62 300 GLU A N 1
ATOM 2202 C CA . GLU A 1 300 ? -2.090 -9.805 16.084 1.00 90.62 300 GLU A CA 1
ATOM 2203 C C . GLU A 1 300 ? -2.515 -11.261 16.269 1.00 90.62 300 GLU A C 1
ATOM 2205 O O . GLU A 1 300 ? -2.615 -12.025 15.306 1.00 90.62 300 GLU A O 1
ATOM 2210 N N . LEU A 1 301 ? -2.742 -11.677 17.513 1.00 92.50 301 LEU A N 1
ATOM 2211 C CA . LEU A 1 301 ? -3.113 -13.051 17.831 1.00 92.50 301 LEU A CA 1
ATOM 2212 C C . LEU A 1 301 ? -4.593 -13.325 17.533 1.00 92.50 301 LEU A C 1
ATOM 2214 O O . LEU A 1 301 ? -5.474 -12.585 17.961 1.00 92.50 301 LEU A O 1
ATOM 2218 N N . ALA A 1 302 ? -4.862 -14.464 16.893 1.00 93.88 302 ALA A N 1
ATOM 2219 C CA . ALA A 1 302 ? -6.216 -14.966 16.684 1.00 93.88 302 ALA A CA 1
ATOM 2220 C C . ALA A 1 302 ? -6.884 -15.427 17.994 1.00 93.88 302 ALA A C 1
ATOM 2222 O O . ALA A 1 302 ? -6.220 -15.747 18.985 1.00 93.88 302 ALA A O 1
ATOM 2223 N N . GLU A 1 303 ? -8.214 -15.541 17.980 1.00 93.31 303 GLU A N 1
ATOM 2224 C CA . GLU A 1 303 ? -8.983 -16.090 19.099 1.00 93.31 303 GLU A CA 1
ATOM 2225 C C . GLU A 1 303 ? -8.470 -17.488 19.504 1.00 93.31 303 GLU A C 1
ATOM 2227 O O . GLU A 1 303 ? -8.206 -18.366 18.679 1.00 93.31 303 GLU A O 1
ATOM 2232 N N . GLY A 1 304 ? -8.310 -17.705 20.809 1.00 91.25 304 GLY A N 1
ATOM 2233 C CA . GLY A 1 304 ? -7.814 -18.943 21.404 1.00 91.25 304 GLY A CA 1
ATOM 2234 C C . GLY A 1 304 ? -6.288 -19.075 21.454 1.00 91.25 304 GLY A C 1
ATOM 2235 O O . GLY A 1 304 ? -5.798 -19.985 22.143 1.00 91.25 304 GLY A O 1
ATOM 2236 N N . SER A 1 305 ? -5.537 -18.189 20.792 1.00 92.38 305 SER A N 1
ATOM 2237 C CA . SER A 1 305 ? -4.069 -18.175 20.813 1.00 92.38 305 SER A CA 1
ATOM 2238 C C . SER A 1 305 ? -3.500 -17.823 22.186 1.00 92.38 305 SER A C 1
ATOM 2240 O O . SER A 1 305 ? -4.118 -17.113 22.979 1.00 92.38 305 SER A O 1
ATOM 2242 N N . ASP A 1 306 ? -2.306 -18.345 22.478 1.00 90.50 306 ASP A N 1
ATOM 2243 C CA . ASP A 1 306 ? -1.593 -18.100 23.733 1.00 90.50 306 ASP A CA 1
ATOM 2244 C C . ASP A 1 306 ? -1.018 -16.673 23.782 1.00 90.50 306 ASP A C 1
ATOM 2246 O O . ASP A 1 306 ? 0.021 -16.383 23.181 1.00 90.50 306 ASP A O 1
ATOM 2250 N N . CYS A 1 307 ? -1.670 -15.805 24.554 1.00 90.00 307 CYS A N 1
ATOM 2251 C CA . CYS A 1 307 ? -1.247 -14.424 24.791 1.00 90.00 307 CYS A CA 1
ATOM 2252 C C . CYS A 1 307 ? -0.386 -14.266 26.058 1.00 90.00 307 CYS A C 1
ATOM 2254 O O . CYS A 1 307 ? -0.097 -13.152 26.495 1.00 90.00 307 CYS A O 1
ATOM 2256 N N . SER A 1 308 ? 0.051 -15.368 26.678 1.00 84.88 308 SER A N 1
ATOM 2257 C CA . SER A 1 308 ? 0.908 -15.306 27.859 1.00 84.88 308 SER A CA 1
ATOM 2258 C C . SER A 1 308 ? 2.302 -14.751 27.528 1.00 84.88 308 SER A C 1
ATOM 2260 O O . SER A 1 308 ? 2.927 -15.090 26.521 1.00 84.88 308 SER A O 1
ATOM 2262 N N . GLY A 1 309 ? 2.817 -13.894 28.414 1.00 73.62 309 GLY A N 1
ATOM 2263 C CA . GLY A 1 309 ? 4.085 -13.179 28.223 1.00 73.62 309 GLY A CA 1
ATOM 2264 C C . GLY A 1 309 ? 3.861 -11.671 28.183 1.00 73.62 309 GLY A C 1
ATOM 2265 O O . GLY A 1 309 ? 3.543 -11.108 27.142 1.00 73.62 309 GLY A O 1
ATOM 2266 N N . ARG A 1 310 ? 4.011 -11.028 29.350 1.00 53.03 310 ARG A N 1
ATOM 2267 C CA . ARG A 1 310 ? 3.655 -9.619 29.589 1.00 53.03 310 ARG A CA 1
ATOM 2268 C C . ARG A 1 310 ? 4.215 -8.672 28.518 1.00 53.03 310 ARG A C 1
ATOM 2270 O O . ARG A 1 310 ? 5.432 -8.557 28.403 1.00 53.03 310 ARG A O 1
ATOM 2277 N N . GLY A 1 311 ? 3.315 -7.952 27.844 1.00 58.62 311 GLY A N 1
ATOM 2278 C CA . GLY A 1 311 ? 3.604 -6.745 27.062 1.00 58.62 311 GLY A CA 1
ATOM 2279 C C . GLY A 1 311 ? 4.181 -6.951 25.663 1.00 58.62 311 GLY A C 1
ATOM 2280 O O . GLY A 1 311 ? 4.579 -5.966 25.058 1.00 58.62 311 GLY A O 1
ATOM 2281 N N . ALA A 1 312 ? 4.261 -8.189 25.164 1.00 61.47 312 ALA A N 1
ATOM 2282 C CA . ALA A 1 312 ? 4.695 -8.434 23.788 1.00 61.47 312 ALA A CA 1
ATOM 2283 C C . ALA A 1 312 ? 3.514 -8.736 22.863 1.00 61.47 312 ALA A C 1
ATOM 2285 O O . ALA A 1 312 ? 3.443 -8.172 21.787 1.00 61.47 312 ALA A O 1
ATOM 2286 N N . TRP A 1 313 ? 2.581 -9.598 23.267 1.00 77.31 313 TRP A N 1
ATOM 2287 C CA . TRP A 1 313 ? 1.569 -10.126 22.352 1.00 77.31 313 TRP A CA 1
ATOM 2288 C C . TRP A 1 313 ? 0.245 -9.384 22.466 1.00 77.31 313 TRP A C 1
ATOM 2290 O O . TRP A 1 313 ? -0.325 -9.311 23.554 1.00 77.31 313 TRP A O 1
ATOM 2300 N N . ILE A 1 314 ? -0.229 -8.876 21.332 1.00 85.44 314 ILE A N 1
ATOM 2301 C CA . ILE A 1 314 ? -1.489 -8.150 21.196 1.00 85.44 314 ILE A CA 1
ATOM 2302 C C . ILE A 1 314 ? -2.510 -9.126 20.605 1.00 85.44 314 ILE A C 1
ATOM 2304 O O . ILE A 1 314 ? -2.220 -9.819 19.628 1.00 85.44 314 ILE A O 1
ATOM 2308 N N . CYS A 1 315 ? -3.669 -9.254 21.246 1.00 91.19 315 CYS A N 1
ATOM 2309 C CA . CYS A 1 315 ? -4.790 -9.987 20.667 1.00 91.19 315 CYS A CA 1
ATOM 2310 C C . CYS A 1 315 ? -5.403 -9.147 19.543 1.00 91.19 315 CYS A C 1
ATOM 2312 O O . CYS A 1 315 ? -5.377 -7.924 19.623 1.00 91.19 315 CYS A O 1
ATOM 2314 N N . GLY A 1 316 ? -5.878 -9.791 18.477 1.00 90.69 316 GLY A N 1
ATOM 2315 C CA . GLY A 1 316 ? -6.471 -9.075 17.349 1.00 90.69 316 GLY A CA 1
ATOM 2316 C C . GLY A 1 316 ? -7.711 -8.257 17.730 1.00 90.69 316 GLY A C 1
ATOM 2317 O O . GLY A 1 316 ? -8.205 -8.382 18.851 1.00 90.69 316 GLY A O 1
ATOM 2318 N N . PRO A 1 317 ? -8.233 -7.442 16.800 1.00 90.31 317 PRO A N 1
ATOM 2319 C CA . PRO A 1 317 ? -9.376 -6.568 17.052 1.00 90.31 317 PRO A CA 1
ATOM 2320 C C . PRO A 1 317 ? -10.561 -7.310 17.687 1.00 90.31 317 PRO A C 1
ATOM 2322 O O . PRO A 1 317 ? -10.929 -8.396 17.228 1.00 90.31 317 PRO A O 1
ATOM 2325 N N . GLY A 1 318 ? -11.148 -6.735 18.740 1.00 91.12 318 GLY A N 1
ATOM 2326 C CA . GLY A 1 318 ? -12.276 -7.335 19.465 1.00 91.12 318 GLY A CA 1
ATOM 2327 C C . GLY A 1 318 ? -11.883 -8.392 20.505 1.00 91.12 318 GLY A C 1
ATOM 2328 O O . GLY A 1 318 ? -12.748 -9.057 21.079 1.00 91.12 318 GLY A O 1
ATOM 2329 N N . LEU A 1 319 ? -10.584 -8.624 20.724 1.00 93.69 319 LEU A N 1
ATOM 2330 C CA . LEU A 1 319 ? -10.088 -9.669 21.615 1.00 93.69 319 LEU A CA 1
ATOM 2331 C C . LEU A 1 319 ? -9.207 -9.091 22.722 1.00 93.69 319 LEU A C 1
ATOM 2333 O O . LEU A 1 319 ? -8.292 -8.310 22.475 1.00 93.69 319 LEU A O 1
ATOM 2337 N N . ALA A 1 320 ? -9.388 -9.615 23.930 1.00 91.94 320 ALA A N 1
ATOM 2338 C CA . ALA A 1 320 ? -8.545 -9.334 25.080 1.00 91.94 320 ALA A CA 1
ATOM 2339 C C . ALA A 1 320 ? -7.799 -10.583 25.560 1.00 91.94 320 ALA A C 1
ATOM 2341 O O . ALA A 1 320 ? -8.208 -11.733 25.352 1.00 91.94 320 ALA A O 1
ATOM 2342 N N . CYS A 1 321 ? -6.674 -10.365 26.241 1.00 91.31 321 CYS A N 1
ATOM 2343 C CA . CYS A 1 321 ? -5.879 -11.444 26.816 1.00 91.31 321 CYS A CA 1
ATOM 2344 C C . CYS A 1 321 ? -6.434 -11.871 28.184 1.00 91.31 321 CYS A C 1
ATOM 2346 O O . CYS A 1 321 ? -6.063 -11.314 29.220 1.00 91.31 321 CYS A O 1
ATOM 2348 N N . ARG A 1 322 ? -7.284 -12.905 28.197 1.00 87.31 322 ARG A N 1
ATOM 2349 C CA . ARG A 1 322 ? -8.047 -13.327 29.385 1.00 87.31 322 ARG A CA 1
ATOM 2350 C C . ARG A 1 322 ? -7.493 -14.606 30.015 1.00 87.31 322 ARG A C 1
ATOM 2352 O O . ARG A 1 322 ? -6.966 -15.498 29.343 1.00 87.31 322 ARG A O 1
ATOM 2359 N N . ASP A 1 323 ? -7.626 -14.719 31.337 1.00 86.81 323 ASP A N 1
ATOM 2360 C CA . ASP A 1 323 ? -7.232 -15.917 32.087 1.00 86.81 323 ASP A CA 1
ATOM 2361 C C . ASP A 1 323 ? -8.220 -17.074 31.846 1.00 86.81 323 ASP A C 1
ATOM 2363 O O . ASP A 1 323 ? -9.390 -17.012 32.225 1.00 86.81 323 ASP A O 1
ATOM 2367 N N . GLY A 1 324 ? -7.739 -18.177 31.258 1.00 75.12 324 GLY A N 1
ATOM 2368 C CA . GLY A 1 324 ? -8.546 -19.355 30.936 1.00 75.12 324 GLY A CA 1
ATOM 2369 C C . GLY A 1 324 ? -8.033 -20.671 31.533 1.00 75.12 324 GLY A C 1
ATOM 2370 O O . GLY A 1 324 ? -6.956 -20.775 32.132 1.00 75.12 324 GLY A O 1
ATOM 2371 N N . ALA A 1 325 ? -8.810 -21.743 31.337 1.00 65.00 325 ALA A N 1
ATOM 2372 C CA . ALA A 1 325 ? -8.392 -23.100 31.684 1.00 65.00 325 ALA A CA 1
ATOM 2373 C C . ALA A 1 325 ? -7.247 -23.555 30.758 1.00 65.00 325 ALA A C 1
ATOM 2375 O O . ALA A 1 325 ? -7.479 -24.061 29.664 1.00 65.00 325 ALA A O 1
ATOM 2376 N N . GLY A 1 326 ? -6.004 -23.382 31.214 1.00 72.56 326 GLY A N 1
ATOM 2377 C CA . GLY A 1 326 ? -4.802 -23.746 30.456 1.00 72.56 326 GLY A CA 1
ATOM 2378 C C . GLY A 1 326 ? -3.887 -22.579 30.076 1.00 72.56 326 GLY A C 1
ATOM 2379 O O . GLY A 1 326 ? -3.021 -22.787 29.231 1.00 72.56 326 GLY A O 1
ATOM 2380 N N . GLY A 1 327 ? -4.057 -21.401 30.685 1.00 84.62 327 GLY A N 1
ATOM 2381 C CA . GLY A 1 327 ? -3.201 -20.225 30.480 1.00 84.62 327 GLY A CA 1
ATOM 2382 C C . GLY A 1 327 ? -3.987 -19.002 30.011 1.00 84.62 327 GLY A C 1
ATOM 2383 O O . GLY A 1 327 ? -5.201 -19.084 29.824 1.00 84.62 327 GLY A O 1
ATOM 2384 N N . GLN A 1 328 ? -3.282 -17.885 29.834 1.00 90.19 328 GLN A N 1
ATOM 2385 C CA . GLN A 1 328 ? -3.840 -16.672 29.238 1.00 90.19 328 GLN A CA 1
ATOM 2386 C C . GLN A 1 328 ? -4.046 -16.895 27.738 1.00 90.19 328 GLN A C 1
ATOM 2388 O O . GLN A 1 328 ? -3.124 -17.346 27.052 1.00 90.19 328 GLN A O 1
ATOM 2393 N N . ARG A 1 329 ? -5.248 -16.621 27.234 1.00 91.69 329 ARG A N 1
ATOM 2394 C CA . ARG A 1 329 ? -5.592 -16.788 25.817 1.00 91.69 329 ARG A CA 1
ATOM 2395 C C . ARG A 1 329 ? -6.383 -15.593 25.314 1.00 91.69 329 ARG A C 1
ATOM 2397 O O . ARG A 1 329 ? -7.127 -14.993 26.084 1.00 91.69 329 ARG A O 1
ATOM 2404 N N . CYS A 1 330 ? -6.245 -15.299 24.027 1.00 93.06 330 CYS A N 1
ATOM 2405 C CA . CYS A 1 330 ? -7.111 -14.325 23.379 1.00 93.06 330 CYS A CA 1
ATOM 2406 C C . CYS A 1 330 ? -8.543 -14.860 23.355 1.00 93.06 330 CYS A C 1
ATOM 2408 O O . CYS A 1 330 ? -8.783 -15.992 22.929 1.00 93.06 330 CYS A O 1
ATOM 2410 N N . ALA A 1 331 ? -9.475 -14.065 23.846 1.00 93.19 331 ALA A N 1
ATOM 2411 C CA . ALA A 1 331 ? -10.905 -14.336 23.842 1.00 93.19 331 ALA A CA 1
ATOM 2412 C C . ALA A 1 331 ? -11.630 -13.010 23.582 1.00 93.19 331 ALA A C 1
ATOM 2414 O O . ALA A 1 331 ? -10.995 -11.970 23.763 1.00 93.19 331 ALA A O 1
ATOM 2415 N N . PRO A 1 332 ? -12.914 -13.029 23.186 1.00 93.81 332 PRO A N 1
ATOM 2416 C CA . PRO A 1 332 ? -13.704 -11.808 23.076 1.00 93.81 332 PRO A CA 1
ATOM 2417 C C . PRO A 1 332 ? -13.519 -10.925 24.315 1.00 93.81 332 PRO A C 1
ATOM 2419 O O . PRO A 1 332 ? -13.621 -11.424 25.451 1.00 93.81 332 PRO A O 1
ATOM 2422 N N . ALA A 1 333 ? -13.138 -9.670 24.067 1.00 93.50 333 ALA A N 1
ATOM 2423 C CA . ALA A 1 333 ? -12.990 -8.647 25.097 1.00 93.50 333 ALA A CA 1
ATOM 2424 C C . ALA A 1 333 ? -14.351 -8.367 25.746 1.00 93.50 333 ALA A C 1
ATOM 2426 O O . ALA A 1 333 ? -15.359 -8.803 25.193 1.00 93.50 333 ALA A O 1
ATOM 2427 N N . ALA A 1 334 ? -14.386 -7.724 26.914 1.00 94.19 334 ALA A N 1
ATOM 2428 C CA . ALA A 1 334 ? -15.635 -7.273 27.535 1.00 94.19 334 ALA A CA 1
ATOM 2429 C C . ALA A 1 334 ? -16.500 -6.570 26.469 1.00 94.19 334 ALA A C 1
ATOM 2431 O O . ALA A 1 334 ? -17.429 -7.186 25.952 1.00 94.19 334 ALA A O 1
ATOM 2432 N N . CYS A 1 335 ? -15.987 -5.463 25.938 1.00 95.25 335 CYS A N 1
ATOM 2433 C CA . CYS A 1 335 ? -16.611 -4.582 24.952 1.00 95.25 335 CYS A CA 1
ATOM 2434 C C . CYS A 1 335 ? -16.903 -5.162 23.553 1.00 95.25 335 CYS A C 1
ATOM 2436 O O . CYS A 1 335 ? -17.217 -4.400 22.634 1.00 95.25 335 CYS A O 1
ATOM 2438 N N . ALA A 1 336 ? -16.738 -6.471 23.338 1.00 95.31 336 ALA A N 1
ATOM 2439 C CA . ALA A 1 336 ? -17.043 -7.134 22.068 1.00 95.31 336 ALA A CA 1
ATOM 2440 C C . ALA A 1 336 ? -17.546 -8.583 22.224 1.00 95.31 336 ALA A C 1
ATOM 2442 O O . ALA A 1 336 ? -17.425 -9.392 21.289 1.00 95.31 336 ALA A O 1
ATOM 2443 N N . ASN A 1 337 ? -18.072 -8.972 23.391 1.00 93.12 337 ASN A N 1
ATOM 2444 C CA . ASN A 1 337 ? -18.479 -10.362 23.639 1.00 93.12 337 ASN A CA 1
ATOM 2445 C C . ASN A 1 337 ? -19.992 -10.625 23.606 1.00 93.12 337 ASN A C 1
ATOM 2447 O O . ASN A 1 337 ? -20.416 -11.787 23.755 1.00 93.12 337 ASN A O 1
ATOM 2451 N N . GLY A 1 338 ? -20.803 -9.606 23.332 1.00 94.00 338 GLY A N 1
ATOM 2452 C CA . GLY A 1 338 ? -22.255 -9.718 23.231 1.00 94.00 338 GLY A CA 1
ATOM 2453 C C . GLY A 1 338 ? -22.937 -9.768 24.590 1.00 94.00 338 GLY A C 1
ATOM 2454 O O . GLY A 1 338 ? -24.015 -10.379 24.693 1.00 94.00 338 GLY A O 1
ATOM 2455 N N . ARG A 1 339 ? -22.299 -9.253 25.646 1.00 94.19 339 ARG A N 1
ATOM 2456 C CA . ARG A 1 339 ? -22.831 -9.281 27.008 1.00 94.19 339 ARG A CA 1
ATOM 2457 C C . ARG A 1 339 ? -22.551 -7.966 27.704 1.00 94.19 339 ARG A C 1
ATOM 2459 O O . ARG A 1 339 ? -21.411 -7.600 27.835 1.00 94.19 339 ARG A O 1
ATOM 2466 N N . ASP A 1 340 ? -23.616 -7.451 28.293 1.00 93.62 340 ASP A N 1
ATOM 2467 C CA . ASP A 1 340 ? -23.615 -6.500 29.397 1.00 93.62 340 ASP A CA 1
ATOM 2468 C C . ASP A 1 340 ? -22.906 -7.125 30.626 1.00 93.62 340 ASP A C 1
ATOM 2470 O O . ASP A 1 340 ? -23.531 -7.842 31.432 1.00 93.62 340 ASP A O 1
ATOM 2474 N N . ASP A 1 341 ? -21.576 -7.002 30.694 1.00 93.50 341 ASP A N 1
ATOM 2475 C CA . ASP A 1 341 ? -20.733 -7.567 31.753 1.00 93.50 341 ASP A CA 1
ATOM 2476 C C . ASP A 1 341 ? -20.750 -6.697 33.027 1.00 93.50 341 ASP A C 1
ATOM 2478 O O . ASP A 1 341 ? -20.525 -7.230 34.130 1.00 93.50 341 ASP A O 1
ATOM 2482 N N . ASP A 1 342 ? -21.076 -5.407 32.915 1.00 92.88 342 ASP A N 1
ATOM 2483 C CA . ASP A 1 342 ? -21.137 -4.455 34.030 1.00 92.88 342 ASP A CA 1
ATOM 2484 C C . ASP A 1 342 ? -22.565 -4.282 34.629 1.00 92.88 342 ASP A C 1
ATOM 2486 O O . ASP A 1 342 ? -22.725 -4.036 35.838 1.00 92.88 342 ASP A O 1
ATOM 2490 N N . GLY A 1 343 ? -23.604 -4.611 33.856 1.00 93.06 343 GLY A N 1
ATOM 2491 C CA . GLY A 1 343 ? -25.007 -4.688 34.254 1.00 93.06 343 GLY A CA 1
ATOM 2492 C C . GLY A 1 343 ? -25.802 -3.385 34.119 1.00 93.06 343 GLY A C 1
ATOM 2493 O O . GLY A 1 343 ? -26.843 -3.273 34.797 1.00 93.06 343 GLY A O 1
ATOM 2494 N N . ASP A 1 344 ? -25.327 -2.405 33.355 1.00 91.62 344 ASP A N 1
ATOM 2495 C CA . ASP A 1 344 ? -25.964 -1.098 33.171 1.00 91.62 344 ASP A CA 1
ATOM 2496 C C . ASP A 1 344 ? -27.127 -1.126 32.141 1.00 91.62 344 ASP A C 1
ATOM 2498 O O . ASP A 1 344 ? -28.082 -0.337 32.237 1.00 91.62 344 ASP A O 1
ATOM 2502 N N . GLY A 1 345 ? -27.150 -2.149 31.277 1.00 92.06 345 GLY A N 1
ATOM 2503 C CA . GLY A 1 345 ? -28.168 -2.403 30.260 1.00 92.06 345 GLY A CA 1
ATOM 2504 C C . GLY A 1 345 ? -27.775 -2.023 28.829 1.00 92.06 345 GLY A C 1
ATOM 2505 O O . GLY A 1 345 ? -28.599 -2.243 27.926 1.00 92.06 345 GLY A O 1
ATOM 2506 N N . VAL A 1 346 ? -26.576 -1.492 28.624 1.00 93.12 346 VAL A N 1
ATOM 2507 C CA . VAL A 1 346 ? -25.877 -1.392 27.342 1.00 93.12 346 VAL A CA 1
ATOM 2508 C C . VAL A 1 346 ? -24.895 -2.587 27.266 1.00 93.12 346 VAL A C 1
ATOM 2510 O O . VAL A 1 346 ? -24.857 -3.403 28.182 1.00 93.12 346 VAL A O 1
ATOM 2513 N N . THR A 1 347 ? -24.409 -2.965 26.077 1.00 93.81 347 THR A N 1
ATOM 2514 C CA . THR A 1 347 ? -23.877 -4.337 25.856 1.00 93.81 347 THR A CA 1
ATOM 2515 C C . THR A 1 347 ? -22.439 -4.400 25.391 1.00 93.81 347 THR A C 1
ATOM 2517 O O . THR A 1 347 ? -21.752 -5.317 25.801 1.00 93.81 347 THR A O 1
ATOM 2520 N N . ASP A 1 348 ? -22.021 -3.550 24.465 1.00 94.31 348 ASP A N 1
ATOM 2521 C CA . ASP A 1 348 ? -20.687 -3.585 23.868 1.00 94.31 348 ASP A CA 1
ATOM 2522 C C . ASP A 1 348 ? -20.440 -2.228 23.181 1.00 94.31 348 ASP A C 1
ATOM 2524 O O . ASP A 1 348 ? -21.363 -1.428 22.993 1.00 94.31 348 ASP A O 1
ATOM 2528 N N . PHE A 1 349 ? -19.207 -2.003 22.731 1.00 93.50 349 PHE A N 1
ATOM 2529 C CA . PHE A 1 349 ? -18.864 -0.909 21.821 1.00 93.50 349 PHE A CA 1
ATOM 2530 C C . PHE A 1 349 ? -19.696 -0.975 20.515 1.00 93.50 349 PHE A C 1
ATOM 2532 O O . PHE A 1 349 ? -19.901 -2.081 19.995 1.00 93.50 349 PHE A O 1
ATOM 2539 N N . PRO A 1 350 ? -20.082 0.158 19.888 1.00 93.94 350 PRO A N 1
ATOM 2540 C CA . PRO A 1 350 ? -19.760 1.558 20.220 1.00 93.94 350 PRO A CA 1
ATOM 2541 C C . PRO A 1 350 ? -20.730 2.250 21.185 1.00 93.94 350 PRO A C 1
ATOM 2543 O O . PRO A 1 350 ? -20.470 3.380 21.590 1.00 93.94 350 PRO A O 1
ATOM 2546 N N . GLU A 1 351 ? -21.858 1.625 21.526 1.00 93.19 351 GLU A N 1
ATOM 2547 C CA . GLU A 1 351 ? -22.884 2.261 22.358 1.00 93.19 351 GLU A CA 1
ATOM 2548 C C . GLU A 1 351 ? -22.531 2.299 23.851 1.00 93.19 351 GLU A C 1
ATOM 2550 O O . GLU A 1 351 ? -23.162 3.051 24.590 1.00 93.19 351 GLU A O 1
ATOM 2555 N N . GLU A 1 352 ? -21.566 1.488 24.285 1.00 94.12 352 GLU A N 1
ATOM 2556 C CA . GLU A 1 352 ? -21.185 1.323 25.688 1.00 94.12 352 GLU A CA 1
ATOM 2557 C C . GLU A 1 352 ? -20.220 2.420 26.190 1.00 94.12 352 GLU A C 1
ATOM 2559 O O . GLU A 1 352 ? -19.088 2.483 25.697 1.00 94.12 352 GLU A O 1
ATOM 2564 N N . PRO A 1 353 ? -20.601 3.269 27.171 1.00 92.88 353 PRO A N 1
ATOM 2565 C CA . PRO A 1 353 ? -19.738 4.344 27.680 1.00 92.88 353 PRO A CA 1
ATOM 2566 C C . PRO A 1 353 ? -18.522 3.866 28.480 1.00 92.88 353 PRO A C 1
ATOM 2568 O O . PRO A 1 353 ? -17.566 4.625 28.662 1.00 92.88 353 PRO A O 1
ATOM 2571 N N . GLY A 1 354 ? -18.541 2.623 28.965 1.00 91.75 354 GLY A N 1
ATOM 2572 C CA . GLY A 1 354 ? -17.377 1.980 29.564 1.00 91.75 354 GLY A CA 1
ATOM 2573 C C . GLY A 1 354 ? -16.310 1.529 28.561 1.00 91.75 354 GLY A C 1
ATOM 2574 O O . GLY A 1 354 ? -15.235 1.127 28.995 1.00 91.75 354 GLY A O 1
ATOM 2575 N N . CYS A 1 355 ? -16.577 1.589 27.251 1.00 93.25 355 CYS A N 1
ATOM 2576 C CA . CYS A 1 355 ? -15.732 0.989 26.221 1.00 93.25 355 CYS A CA 1
ATOM 2577 C C . CYS A 1 355 ? -14.990 2.014 25.356 1.00 93.25 355 CYS A C 1
ATOM 2579 O O . CYS A 1 355 ? -15.565 2.588 24.433 1.00 93.25 355 CYS A O 1
ATOM 2581 N N . ASP A 1 356 ? -13.671 2.129 25.544 1.00 90.00 356 ASP A N 1
ATOM 2582 C CA . ASP A 1 356 ? -12.815 2.976 24.694 1.00 90.00 356 ASP A CA 1
ATOM 2583 C C . ASP A 1 356 ? -12.555 2.346 23.306 1.00 90.00 356 ASP A C 1
ATOM 2585 O O . ASP A 1 356 ? -12.165 3.019 22.353 1.00 90.00 356 ASP A O 1
ATOM 2589 N N . SER A 1 357 ? -12.698 1.020 23.175 1.00 90.62 357 SER A N 1
ATOM 2590 C CA . SER A 1 357 ? -12.548 0.304 21.900 1.00 90.62 357 SER A CA 1
ATOM 2591 C C . SER A 1 357 ? -13.171 -1.099 21.960 1.00 90.62 357 SER A C 1
ATOM 2593 O O . SER A 1 357 ? -13.323 -1.652 23.050 1.00 90.62 357 SER A O 1
ATOM 2595 N N . PRO A 1 358 ? -13.400 -1.778 20.816 1.00 92.31 358 PRO A N 1
ATOM 2596 C CA . PRO A 1 358 ? -13.838 -3.179 20.807 1.00 92.31 358 PRO A CA 1
ATOM 2597 C C . PRO A 1 358 ? -12.867 -4.150 21.499 1.00 92.31 358 PRO A C 1
ATOM 2599 O O . PRO A 1 358 ? -13.242 -5.261 21.859 1.00 92.31 358 PRO A O 1
ATOM 2602 N N . SER A 1 359 ? -11.588 -3.783 21.621 1.00 90.94 359 SER A N 1
ATOM 2603 C CA . SER A 1 359 ? -10.558 -4.632 22.235 1.00 90.94 359 SER A CA 1
ATOM 2604 C C . SER A 1 359 ? -10.388 -4.369 23.736 1.00 90.94 359 SER A C 1
ATOM 2606 O O . SER A 1 359 ? -9.546 -5.019 24.364 1.00 90.94 359 SER A O 1
ATOM 2608 N N . ASP A 1 360 ? -11.148 -3.426 24.298 1.00 89.81 360 ASP A N 1
ATOM 2609 C CA . ASP A 1 360 ? -11.130 -3.125 25.724 1.00 89.81 360 ASP A CA 1
ATOM 2610 C C . ASP A 1 360 ? -11.801 -4.246 26.539 1.00 89.81 360 ASP A C 1
ATOM 2612 O O . ASP A 1 360 ? -12.844 -4.790 26.169 1.00 89.81 360 ASP A O 1
ATOM 2616 N N . ASP A 1 361 ? -11.152 -4.645 27.635 1.00 90.81 361 ASP A N 1
ATOM 2617 C CA . ASP A 1 361 ? -11.618 -5.714 28.534 1.00 90.81 361 ASP A CA 1
ATOM 2618 C C . ASP A 1 361 ? -12.260 -5.160 29.815 1.00 90.81 361 ASP A C 1
ATOM 2620 O O . ASP A 1 361 ? -12.494 -5.929 30.754 1.00 90.81 361 ASP A O 1
ATOM 2624 N N . ASP A 1 362 ? -12.502 -3.850 29.872 1.00 91.31 362 ASP A N 1
ATOM 2625 C CA . ASP A 1 362 ? -13.273 -3.179 30.913 1.00 91.31 362 ASP A CA 1
ATOM 2626 C C . ASP A 1 362 ? -14.492 -2.498 30.277 1.00 91.31 362 ASP A C 1
ATOM 2628 O O . ASP A 1 362 ? -14.342 -1.706 29.363 1.00 91.31 362 ASP A O 1
ATOM 2632 N N . GLU A 1 363 ? -15.687 -2.844 30.751 1.00 94.12 363 GLU A N 1
ATOM 2633 C CA . GLU A 1 363 ? -16.961 -2.195 30.392 1.00 94.12 363 GLU A CA 1
ATOM 2634 C C . GLU A 1 363 ? -17.419 -1.238 31.502 1.00 94.12 363 GLU A C 1
ATOM 2636 O O . GLU A 1 363 ? -18.538 -0.749 31.490 1.00 94.12 363 GLU A O 1
ATOM 2641 N N . ALA A 1 364 ? -16.609 -1.015 32.542 1.00 94.69 364 ALA A N 1
ATOM 2642 C CA . ALA A 1 364 ? -17.061 -0.225 33.675 1.00 94.69 364 ALA A CA 1
ATOM 2643 C C . ALA A 1 364 ? -17.116 1.270 33.341 1.00 94.69 364 ALA A C 1
ATOM 2645 O O . ALA A 1 364 ? -16.077 1.920 33.191 1.00 94.69 364 ALA A O 1
ATOM 2646 N N . ASP A 1 365 ? -18.325 1.826 33.404 1.00 91.44 365 ASP A N 1
ATOM 2647 C CA . ASP A 1 365 ? -18.580 3.252 33.224 1.00 91.44 365 ASP A CA 1
ATOM 2648 C C . ASP A 1 365 ? -17.612 4.166 34.004 1.00 91.44 365 ASP A C 1
ATOM 2650 O O . ASP A 1 365 ? -17.430 4.023 35.234 1.00 91.44 365 ASP A O 1
ATOM 2654 N N . PRO A 1 366 ? -17.046 5.197 33.349 1.00 87.94 366 PRO A N 1
ATOM 2655 C CA . PRO A 1 366 ? -16.273 6.209 34.041 1.00 87.94 366 PRO A CA 1
ATOM 2656 C C . PRO A 1 366 ? -17.142 6.963 35.058 1.00 87.94 366 PRO A C 1
ATOM 2658 O O . PRO A 1 366 ? -18.326 7.237 34.884 1.00 87.94 366 PRO A O 1
ATOM 2661 N N . ALA A 1 367 ? -16.532 7.365 36.180 1.00 85.81 367 ALA A N 1
ATOM 2662 C CA . ALA A 1 367 ? -17.259 8.023 37.275 1.00 85.81 367 ALA A CA 1
ATOM 2663 C C . ALA A 1 367 ? -17.883 9.382 36.892 1.00 85.81 367 ALA A C 1
ATOM 2665 O O . ALA A 1 367 ? -18.725 9.906 37.630 1.00 85.81 367 ALA A O 1
ATOM 2666 N N . LEU A 1 368 ? -17.407 9.977 35.800 1.00 83.25 368 LEU A N 1
ATOM 2667 C CA . LEU A 1 368 ? -18.003 11.122 35.135 1.00 83.25 368 LEU A CA 1
ATOM 2668 C C . LEU A 1 368 ? -18.373 10.646 33.725 1.00 83.25 368 LEU A C 1
ATOM 2670 O O . LEU A 1 368 ? -17.459 10.193 33.040 1.00 83.25 368 LEU A O 1
ATOM 2674 N N . PRO A 1 369 ? -19.655 10.726 33.328 1.00 84.31 369 PRO A N 1
ATOM 2675 C CA . PRO A 1 369 ? -20.066 10.425 31.961 1.00 84.31 369 PRO A CA 1
ATOM 2676 C C . PRO A 1 369 ? -19.305 11.301 30.959 1.00 84.31 369 PRO A C 1
ATOM 2678 O O . PRO A 1 369 ? -19.051 12.474 31.260 1.00 84.31 369 PRO A O 1
ATOM 2681 N N . GLN A 1 370 ? -18.935 10.714 29.824 1.00 90.06 370 GLN A N 1
ATOM 2682 C CA . GLN A 1 370 ? -18.223 11.384 28.731 1.00 90.06 370 GLN A CA 1
ATOM 2683 C C . GLN A 1 370 ? -19.184 12.255 27.916 1.00 90.06 370 GLN A C 1
ATOM 2685 O O . GLN A 1 370 ? -20.391 12.097 28.080 1.00 90.06 370 GLN A O 1
ATOM 2690 N N . ALA A 1 371 ? -18.676 13.203 27.118 1.00 90.75 371 ALA A N 1
ATOM 2691 C CA . ALA A 1 371 ? -19.504 14.168 26.378 1.00 90.75 371 ALA A CA 1
ATOM 2692 C C . ALA A 1 371 ? -20.606 13.452 25.584 1.00 90.75 371 ALA A C 1
ATOM 2694 O O . ALA A 1 371 ? -21.780 13.616 25.885 1.00 90.75 371 ALA A O 1
ATOM 2695 N N . CYS A 1 372 ? -20.202 12.461 24.792 1.00 92.06 372 CYS A N 1
ATOM 2696 C CA . CYS A 1 372 ? -21.074 11.659 23.940 1.00 92.06 372 CYS A CA 1
ATOM 2697 C C . CYS A 1 372 ? -21.985 10.638 24.646 1.00 92.06 372 CYS A C 1
ATOM 2699 O O . CYS A 1 372 ? -22.625 9.821 23.972 1.00 92.06 372 CYS A O 1
ATOM 2701 N N . SER A 1 373 ? -22.046 10.644 25.982 1.00 93.38 373 SER A N 1
ATOM 2702 C CA . SER A 1 373 ? -22.944 9.789 26.770 1.00 93.38 373 SER A CA 1
ATOM 2703 C C . SER A 1 373 ? -23.496 10.456 28.040 1.00 93.38 373 SER A C 1
ATOM 2705 O O . SER A 1 373 ? -23.946 9.755 28.963 1.00 93.38 373 SER A O 1
ATOM 2707 N N . ASN A 1 374 ? -23.397 11.780 28.188 1.00 92.19 374 ASN A N 1
ATOM 2708 C CA . ASN A 1 374 ? -23.765 12.463 29.431 1.00 92.19 374 ASN A CA 1
ATOM 2709 C C . ASN A 1 374 ? -25.193 13.040 29.438 1.00 92.19 374 ASN A C 1
ATOM 2711 O O . ASN A 1 374 ? -25.669 13.463 30.509 1.00 92.19 374 ASN A O 1
ATOM 2715 N N . GLY A 1 375 ? -25.907 13.009 28.310 1.00 91.06 375 GLY A N 1
ATOM 2716 C CA . GLY A 1 375 ? -27.267 13.535 28.197 1.00 91.06 375 GLY A CA 1
ATOM 2717 C C . GLY A 1 375 ? -27.348 15.044 27.973 1.00 91.06 375 GLY A C 1
ATOM 2718 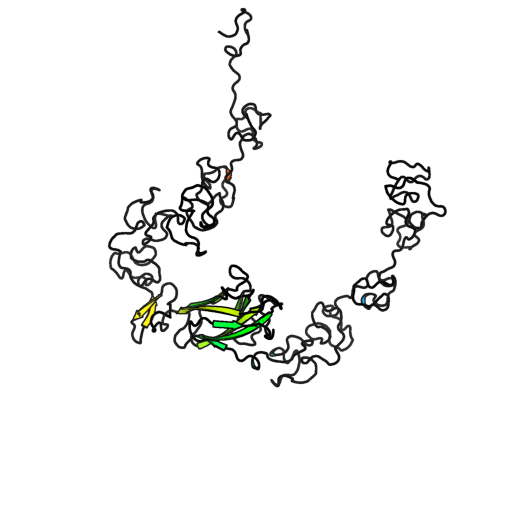O O . GLY A 1 375 ? -28.408 15.626 28.259 1.00 91.06 375 GLY A O 1
ATOM 2719 N N . VAL A 1 376 ? -26.262 15.687 27.547 1.00 92.94 376 VAL A N 1
ATOM 2720 C CA . VAL A 1 376 ? -26.155 17.122 27.278 1.00 92.94 376 VAL A CA 1
ATOM 2721 C C . VAL A 1 376 ? -25.553 17.309 25.896 1.00 92.94 376 VAL A C 1
ATOM 2723 O O . VAL A 1 376 ? -24.501 16.780 25.641 1.00 92.94 376 VAL A O 1
ATOM 2726 N N . ASP A 1 377 ? -26.220 18.133 25.094 1.00 90.00 377 ASP A N 1
ATOM 2727 C CA . ASP A 1 377 ? -25.708 18.743 23.861 1.00 90.00 377 ASP A CA 1
ATOM 2728 C C . ASP A 1 377 ? -24.530 19.678 24.216 1.00 90.00 377 ASP A C 1
ATOM 2730 O O . ASP A 1 377 ? -24.754 20.855 24.559 1.00 90.00 377 ASP A O 1
ATOM 2734 N N . ASP A 1 378 ? -23.313 19.131 24.328 1.00 88.25 378 ASP A N 1
ATOM 2735 C CA . ASP A 1 378 ? -22.115 19.876 24.739 1.00 88.25 378 ASP A CA 1
ATOM 2736 C C . ASP A 1 378 ? -21.576 20.765 23.602 1.00 88.25 378 ASP A C 1
ATOM 2738 O O . ASP A 1 378 ? -20.950 21.800 23.892 1.00 88.25 378 ASP A O 1
ATOM 2742 N N . ASP A 1 379 ? -21.879 20.437 22.341 1.00 85.19 379 ASP A N 1
ATOM 2743 C CA . ASP A 1 379 ? -21.418 21.164 21.150 1.00 85.19 379 ASP A CA 1
ATOM 2744 C C . ASP A 1 379 ? -22.435 22.209 20.627 1.00 85.19 379 ASP A C 1
ATOM 2746 O O . ASP A 1 379 ? -22.062 23.224 20.019 1.00 85.19 379 ASP A O 1
ATOM 2750 N N . GLY A 1 380 ? -23.712 22.060 20.990 1.00 87.38 380 GLY A N 1
ATOM 2751 C CA . GLY A 1 380 ? -24.794 22.990 20.690 1.00 87.38 380 GLY A CA 1
ATOM 2752 C C . GLY A 1 380 ? -25.426 22.826 19.305 1.00 87.38 380 GLY A C 1
ATOM 2753 O O . GLY A 1 380 ? -26.112 23.768 18.868 1.00 87.38 380 GLY A O 1
ATOM 2754 N N . ASP A 1 381 ? -25.199 21.714 18.605 1.00 83.44 381 ASP A N 1
ATOM 2755 C CA . ASP A 1 381 ? -25.752 21.437 17.275 1.00 83.44 381 ASP A CA 1
ATOM 2756 C C . ASP A 1 381 ? -27.211 20.922 17.319 1.00 83.44 381 ASP A C 1
ATOM 2758 O O . ASP A 1 381 ? -27.960 21.010 16.332 1.00 83.44 381 ASP A O 1
ATOM 2762 N N . GLY A 1 382 ? -27.674 20.526 18.510 1.00 88.12 382 GLY A N 1
ATOM 2763 C CA . GLY A 1 382 ? -29.035 20.080 18.785 1.00 88.12 382 GLY A CA 1
ATOM 2764 C C . GLY A 1 382 ? -29.251 18.564 18.728 1.00 88.12 382 GLY A C 1
ATOM 2765 O O . GLY A 1 382 ? -30.379 18.126 19.025 1.00 88.12 382 GLY A O 1
ATOM 2766 N N . ALA A 1 383 ? -28.231 17.781 18.374 1.00 91.75 383 ALA A N 1
ATOM 2767 C CA . ALA A 1 383 ? -28.064 16.415 18.850 1.00 91.75 383 ALA A CA 1
ATOM 2768 C C . ALA A 1 383 ? -27.596 16.440 20.326 1.00 91.75 383 ALA A C 1
ATOM 2770 O O . ALA A 1 383 ? -27.704 17.474 20.975 1.00 91.75 383 ALA A O 1
ATOM 2771 N N . ILE A 1 384 ? -27.386 15.282 20.956 1.00 91.06 384 ILE A N 1
ATOM 2772 C CA . ILE A 1 384 ? -27.163 15.234 22.421 1.00 91.06 384 ILE A CA 1
ATOM 2773 C C . ILE A 1 384 ? -26.092 14.214 22.777 1.00 91.06 384 ILE A C 1
ATOM 2775 O O . ILE A 1 384 ? -25.314 14.456 23.673 1.00 91.06 384 ILE A O 1
ATOM 2779 N N . ASP A 1 385 ? -26.158 13.016 22.203 1.00 91.62 385 ASP A N 1
ATOM 2780 C CA . ASP A 1 385 ? -25.249 11.919 22.527 1.00 91.62 385 ASP A CA 1
ATOM 2781 C C . ASP A 1 385 ? -25.240 10.927 21.352 1.00 91.62 385 ASP A C 1
ATOM 2783 O O . ASP A 1 385 ? -26.191 10.857 20.550 1.00 91.62 385 ASP A O 1
ATOM 2787 N N . PHE A 1 386 ? -24.238 10.050 21.324 1.00 92.25 386 PHE A N 1
ATOM 2788 C CA . PHE A 1 386 ? -24.221 8.886 20.443 1.00 92.25 386 PHE A CA 1
ATOM 2789 C C . PHE A 1 386 ? -25.453 7.981 20.686 1.00 92.25 386 PHE A C 1
ATOM 2791 O O . PHE A 1 386 ? -25.895 7.805 21.827 1.00 92.25 386 PHE A O 1
ATOM 2798 N N . PRO A 1 387 ? -26.053 7.350 19.657 1.00 91.75 387 PRO A N 1
ATOM 2799 C CA . PRO A 1 387 ? -25.748 7.402 18.221 1.00 91.75 387 PRO A CA 1
ATOM 2800 C C . PRO A 1 387 ? -26.607 8.429 17.465 1.00 91.75 387 PRO A C 1
ATOM 2802 O O . PRO A 1 387 ? -26.831 8.288 16.265 1.00 91.75 387 PRO A O 1
ATOM 2805 N N . ALA A 1 388 ? -27.259 9.344 18.186 1.00 91.25 388 ALA A N 1
ATOM 2806 C CA . ALA A 1 388 ? -28.113 10.356 17.572 1.00 91.25 388 ALA A CA 1
ATOM 2807 C C . ALA A 1 388 ? -27.313 11.579 17.113 1.00 91.25 388 ALA A C 1
ATOM 2809 O O . ALA A 1 388 ? -27.818 12.333 16.284 1.00 91.25 388 ALA A O 1
ATOM 2810 N N . ASP A 1 389 ? -26.130 11.750 17.690 1.00 87.94 389 ASP A N 1
ATOM 2811 C CA . ASP A 1 389 ? -25.134 12.741 17.338 1.00 87.94 389 ASP A CA 1
ATOM 2812 C C . ASP A 1 389 ? -24.103 12.150 16.374 1.00 87.94 389 ASP A C 1
ATOM 2814 O O . ASP A 1 389 ? -23.492 11.122 16.678 1.00 87.94 389 ASP A O 1
ATOM 2818 N N . ASP A 1 390 ? -23.953 12.780 15.208 1.00 85.56 390 ASP A N 1
ATOM 2819 C CA . ASP A 1 390 ? -23.016 12.355 14.163 1.00 85.56 390 ASP A CA 1
ATOM 2820 C C . ASP A 1 390 ? -21.583 12.867 14.434 1.00 85.56 390 ASP A C 1
ATOM 2822 O O . ASP A 1 390 ? -20.649 12.403 13.784 1.00 85.56 390 ASP A O 1
ATOM 2826 N N . ARG A 1 391 ? -21.400 13.782 15.400 1.00 83.06 391 ARG A N 1
ATOM 2827 C CA . ARG A 1 391 ? -20.103 14.314 15.865 1.00 83.06 391 ARG A CA 1
ATOM 2828 C C . ARG A 1 391 ? -19.564 13.589 17.098 1.00 83.06 391 ARG A C 1
ATOM 2830 O O . ARG A 1 391 ? -18.634 14.051 17.749 1.00 83.06 391 ARG A O 1
ATOM 2837 N N . CYS A 1 392 ? -20.171 12.453 17.419 1.00 87.62 392 CYS A N 1
ATOM 2838 C CA . CYS A 1 392 ? -19.688 11.509 18.407 1.00 87.62 392 CYS A CA 1
ATOM 2839 C C . CYS A 1 392 ? -19.236 10.234 17.706 1.00 87.62 392 CYS A C 1
ATOM 2841 O O . CYS A 1 392 ? -20.048 9.547 17.078 1.00 87.62 392 CYS A O 1
ATOM 2843 N N . THR A 1 393 ? -17.971 9.848 17.871 1.00 86.38 393 THR A N 1
ATOM 2844 C CA . THR A 1 393 ? -17.459 8.632 17.219 1.00 86.38 393 THR A CA 1
ATOM 2845 C C . THR A 1 393 ? -17.978 7.362 17.909 1.00 86.38 393 THR A C 1
ATOM 2847 O O . THR A 1 393 ? -18.246 6.342 17.265 1.00 86.38 393 THR A O 1
ATOM 2850 N N . PHE A 1 394 ? -18.133 7.411 19.235 1.00 90.31 394 PHE A N 1
ATOM 2851 C CA . PHE A 1 394 ? -18.670 6.343 20.087 1.00 90.31 394 PHE A CA 1
ATOM 2852 C C . PHE A 1 394 ? -19.136 6.922 21.435 1.00 90.31 394 PHE A C 1
ATOM 2854 O O . PHE A 1 394 ? -18.847 8.066 21.765 1.00 90.31 394 PHE A O 1
ATOM 2861 N N . ALA A 1 395 ? -19.861 6.149 22.247 1.00 91.75 395 ALA A N 1
ATOM 2862 C CA . ALA A 1 395 ? -20.432 6.656 23.501 1.00 91.75 395 ALA A CA 1
ATOM 2863 C C . ALA A 1 395 ? -19.373 7.061 24.549 1.00 91.75 395 ALA A C 1
ATOM 2865 O O . ALA A 1 395 ? -19.581 8.001 25.309 1.00 91.75 395 ALA A O 1
ATOM 2866 N N . ALA A 1 396 ? -18.227 6.378 24.592 1.00 90.69 396 ALA A N 1
ATOM 2867 C CA . ALA A 1 396 ? -17.132 6.717 25.506 1.00 90.69 396 ALA A CA 1
ATOM 2868 C C . ALA A 1 396 ? -16.253 7.894 25.022 1.00 90.69 396 ALA A C 1
ATOM 2870 O O . ALA A 1 396 ? -15.273 8.238 25.691 1.00 90.69 396 ALA A O 1
ATOM 2871 N N . ASP A 1 397 ? -16.589 8.513 23.886 1.00 87.44 397 ASP A N 1
ATOM 2872 C CA . ASP A 1 397 ? -15.847 9.638 23.325 1.00 87.44 397 ASP A CA 1
ATOM 2873 C C . ASP A 1 397 ? -15.907 10.854 24.277 1.00 87.44 397 ASP A C 1
ATOM 2875 O O . ASP A 1 397 ? -16.996 11.334 24.629 1.00 87.44 397 ASP A O 1
ATOM 2879 N N . PRO A 1 398 ? -14.753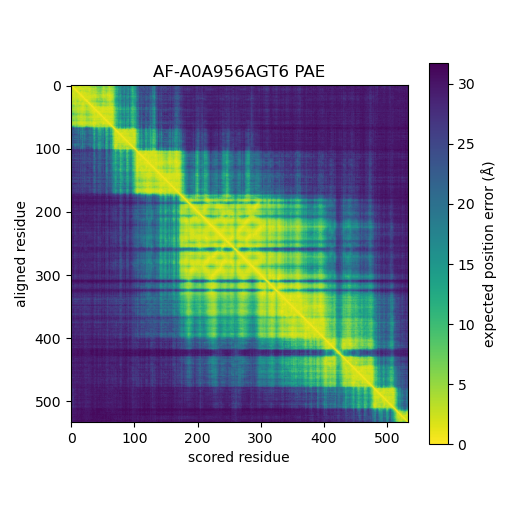 11.333 24.788 1.00 86.44 398 PRO A N 1
ATOM 2880 C CA . PRO A 1 398 ? -14.715 12.456 25.716 1.00 86.44 398 PRO A CA 1
ATOM 2881 C C . PRO A 1 398 ? -15.038 13.804 25.059 1.00 86.44 398 PRO A C 1
ATOM 2883 O O . PRO A 1 398 ? -15.173 14.786 25.802 1.00 86.44 398 PRO A O 1
ATOM 2886 N N . PHE A 1 399 ? -15.118 13.874 23.728 1.00 86.31 399 PHE A N 1
ATOM 2887 C CA . PHE A 1 399 ? -15.366 15.094 22.976 1.00 86.31 399 PHE A CA 1
ATOM 2888 C C . PHE A 1 399 ? -16.584 14.935 22.059 1.00 86.31 399 PHE A C 1
ATOM 2890 O O . PHE A 1 399 ? -16.712 13.965 21.333 1.00 86.31 399 PHE A O 1
ATOM 2897 N N . GLU A 1 400 ? -17.491 15.904 22.132 1.00 85.88 400 GLU A N 1
ATOM 2898 C CA . GLU A 1 400 ? -18.658 16.023 21.257 1.00 85.88 400 GLU A CA 1
ATOM 2899 C C . GLU A 1 400 ? -18.377 17.240 20.376 1.00 85.88 400 GLU A C 1
ATOM 2901 O O . GLU A 1 400 ? -18.352 18.377 20.866 1.00 85.88 400 GLU A O 1
ATOM 2906 N N . GLY A 1 401 ? -17.998 16.996 19.122 1.00 81.56 401 GLY A N 1
ATOM 2907 C CA . GLY A 1 401 ? -17.549 18.040 18.208 1.00 81.56 401 GLY A CA 1
ATOM 2908 C C . GLY A 1 401 ? -16.675 17.518 17.060 1.00 81.56 401 GLY A C 1
ATOM 2909 O O . GLY A 1 401 ? -16.507 16.316 16.914 1.00 81.56 401 GLY A O 1
ATOM 2910 N N . PRO A 1 402 ? -16.125 18.419 16.228 1.00 80.56 402 PRO A N 1
ATOM 2911 C CA . PRO A 1 402 ? -15.334 18.050 15.052 1.00 80.56 402 PRO A CA 1
ATOM 2912 C C . PRO A 1 402 ? -13.969 17.442 15.418 1.00 80.56 402 PRO A C 1
ATOM 2914 O O . PRO A 1 402 ? -13.274 18.018 16.264 1.00 80.56 402 PRO A O 1
ATOM 2917 N N . ASP A 1 403 ? -13.560 16.362 14.739 1.00 81.81 403 ASP A N 1
ATOM 2918 C CA . ASP A 1 403 ? -12.291 15.651 14.989 1.00 81.81 403 ASP A CA 1
ATOM 2919 C C . ASP A 1 403 ? -11.084 16.601 14.960 1.00 81.81 403 ASP A C 1
ATOM 2921 O O . ASP A 1 403 ? -10.216 16.542 15.819 1.00 81.81 403 ASP A O 1
ATOM 2925 N N . CYS A 1 404 ? -11.104 17.600 14.074 1.00 81.56 404 CYS A N 1
ATOM 2926 C CA . CYS A 1 404 ? -10.057 18.613 13.915 1.00 81.56 404 CYS A CA 1
ATOM 2927 C C . CYS A 1 404 ? -9.828 19.563 15.110 1.00 81.56 404 CYS A C 1
ATOM 2929 O O . CYS A 1 404 ? -9.117 20.570 14.976 1.00 81.56 404 CYS A O 1
ATOM 2931 N N . ARG A 1 405 ? -10.455 19.313 16.264 1.00 80.94 405 ARG A N 1
ATOM 2932 C CA . ARG A 1 405 ? -10.265 20.061 17.519 1.00 80.94 405 ARG A CA 1
ATOM 2933 C C . ARG A 1 405 ? -10.175 19.169 18.762 1.00 80.94 405 ARG A C 1
ATOM 2935 O O . ARG A 1 405 ? -10.116 19.716 19.879 1.00 80.94 405 ARG A O 1
ATOM 2942 N N . ASP A 1 406 ? -10.210 17.850 18.614 1.00 74.19 406 ASP A N 1
ATOM 2943 C CA . ASP A 1 406 ? -10.319 16.916 19.735 1.00 74.19 406 ASP A CA 1
ATOM 2944 C C . ASP A 1 406 ? -8.954 16.620 20.411 1.00 74.19 406 ASP A C 1
ATOM 2946 O O . ASP A 1 406 ? -8.895 16.205 21.581 1.00 74.19 406 ASP A O 1
ATOM 2950 N N . GLY A 1 407 ? -7.838 16.971 19.760 1.00 75.12 407 GLY A N 1
ATOM 2951 C CA . GLY A 1 407 ? -6.482 16.744 20.259 1.00 75.12 407 GLY A CA 1
ATOM 2952 C C . GLY A 1 407 ? -5.936 15.341 20.022 1.00 75.12 407 GLY A C 1
ATOM 2953 O O . GLY A 1 407 ? -4.941 14.987 20.682 1.00 75.12 407 GLY A O 1
ATOM 2954 N N . ILE A 1 408 ? -6.577 14.559 19.161 1.00 75.88 408 ILE A N 1
ATOM 2955 C CA . ILE A 1 408 ? -6.241 13.198 18.749 1.00 75.88 408 ILE A CA 1
ATOM 2956 C C . ILE A 1 408 ? -5.794 13.239 17.269 1.00 75.88 408 ILE A C 1
ATOM 2958 O O . ILE A 1 408 ? -5.885 14.259 16.609 1.00 75.88 408 ILE A O 1
ATOM 2962 N N . ASP A 1 409 ? -5.082 12.194 16.847 1.00 74.06 409 ASP A N 1
ATOM 2963 C CA . ASP A 1 409 ? -4.584 11.984 15.477 1.00 74.06 409 ASP A CA 1
ATOM 2964 C C . ASP A 1 409 ? -5.495 10.902 14.885 1.00 74.06 409 ASP A C 1
ATOM 2966 O O . ASP A 1 409 ? -5.239 9.699 15.062 1.00 74.06 409 ASP A O 1
ATOM 2970 N N . ASN A 1 410 ? -6.643 11.330 14.363 1.00 78.62 410 ASN A N 1
ATOM 2971 C CA . ASN A 1 410 ? -7.773 10.493 13.966 1.00 78.62 410 ASN A CA 1
ATOM 2972 C C . ASN A 1 410 ? -7.478 9.784 12.634 1.00 78.62 410 ASN A C 1
ATOM 2974 O O . ASN A 1 410 ? -7.935 8.650 12.440 1.00 78.62 410 ASN A O 1
ATOM 2978 N N . ASP A 1 411 ? -6.645 10.377 11.768 1.00 75.19 411 ASP A N 1
ATOM 2979 C CA . ASP A 1 411 ? -6.206 9.795 10.489 1.00 75.19 411 ASP A CA 1
ATOM 2980 C C . ASP A 1 411 ? -4.867 9.011 10.584 1.00 75.19 411 ASP A C 1
ATOM 2982 O O . ASP A 1 411 ? -4.549 8.159 9.739 1.00 75.19 411 ASP A O 1
ATOM 2986 N N . GLY A 1 412 ? -4.111 9.198 11.672 1.00 76.19 412 GLY A N 1
ATOM 2987 C CA . GLY A 1 412 ? -2.882 8.472 11.985 1.00 76.19 412 GLY A CA 1
ATOM 2988 C C . GLY A 1 412 ? -1.647 8.945 11.211 1.00 76.19 412 GLY A C 1
ATOM 2989 O O . GLY A 1 412 ? -0.657 8.189 11.122 1.00 76.19 412 GLY A O 1
ATOM 2990 N N . ASP A 1 413 ? -1.680 10.136 10.612 1.00 73.00 413 ASP A N 1
ATOM 2991 C CA . ASP A 1 413 ? -0.577 10.696 9.834 1.00 73.00 413 ASP A CA 1
ATOM 2992 C C . ASP A 1 413 ? 0.542 11.302 10.720 1.00 73.00 413 ASP A C 1
ATOM 2994 O O . ASP A 1 413 ? 1.709 11.427 10.293 1.00 73.00 413 ASP A O 1
ATOM 2998 N N . GLY A 1 414 ? 0.238 11.530 12.004 1.00 74.00 414 GLY A N 1
ATOM 2999 C CA . GLY A 1 414 ? 1.145 12.045 13.023 1.00 74.00 414 GLY A CA 1
ATOM 3000 C C . GLY A 1 414 ? 1.102 13.561 13.230 1.00 74.00 414 GLY A C 1
ATOM 3001 O O . GLY A 1 414 ? 1.958 14.068 13.982 1.00 74.00 414 GLY A O 1
ATOM 3002 N N . THR A 1 415 ? 0.191 14.281 12.574 1.00 75.94 415 THR A N 1
ATOM 3003 C CA . THR A 1 415 ? -0.256 15.618 12.977 1.00 75.94 415 THR A CA 1
ATOM 3004 C C . THR A 1 415 ? -1.487 15.534 13.888 1.00 75.94 415 THR A C 1
ATOM 3006 O O . THR A 1 415 ? -1.837 14.461 14.354 1.00 75.94 415 THR A O 1
ATOM 3009 N N . LEU A 1 416 ? -1.908 16.679 14.422 1.00 72.62 416 LEU A N 1
ATOM 3010 C CA . LEU A 1 416 ? -2.984 16.773 15.410 1.00 72.62 416 LEU A CA 1
ATOM 3011 C C . LEU A 1 416 ? -3.725 18.066 15.115 1.00 72.62 416 LEU A C 1
ATOM 3013 O O . LEU A 1 416 ? -3.085 19.127 15.227 1.00 72.62 416 LEU A O 1
ATOM 3017 N N . ASP A 1 417 ? -5.025 17.972 14.855 1.00 73.56 417 ASP A N 1
ATOM 3018 C CA . ASP A 1 417 ? -5.976 19.073 14.754 1.00 73.56 417 ASP A CA 1
ATOM 3019 C C . ASP A 1 417 ? -5.645 20.175 13.727 1.00 73.56 417 ASP A C 1
ATOM 3021 O O . ASP A 1 417 ? -4.525 20.390 13.235 1.00 73.56 417 ASP A O 1
ATOM 3025 N N . TYR A 1 418 ? -6.639 21.035 13.527 1.00 71.50 418 TYR A N 1
ATOM 3026 C CA . TYR A 1 418 ? -6.460 22.338 12.917 1.00 71.50 418 TYR A CA 1
ATOM 3027 C C . TYR A 1 418 ? -5.649 23.298 13.827 1.00 71.50 418 TYR A C 1
ATOM 3029 O O . TYR A 1 418 ? -5.776 23.342 15.052 1.00 71.50 418 TYR A O 1
ATOM 3037 N N . ASP A 1 419 ? -4.771 24.100 13.213 1.00 68.81 419 ASP A N 1
ATOM 3038 C CA . ASP A 1 419 ? -3.738 24.941 13.847 1.00 68.81 419 ASP A CA 1
ATOM 3039 C C . ASP A 1 419 ? -4.186 25.758 15.092 1.00 68.81 419 ASP A C 1
ATOM 3041 O O . ASP A 1 419 ? -4.858 26.794 15.025 1.00 68.81 419 ASP A O 1
ATOM 3045 N N . ARG A 1 420 ? -3.718 25.302 16.262 1.00 57.16 420 ARG A N 1
ATOM 3046 C CA . ARG A 1 420 ? -4.183 25.664 17.615 1.00 57.16 420 ARG A CA 1
ATOM 3047 C C . ARG A 1 420 ? -3.849 27.081 18.120 1.00 57.16 420 ARG A C 1
ATOM 3049 O O . ARG A 1 420 ? -4.204 27.406 19.260 1.00 57.16 420 ARG A O 1
ATOM 3056 N N . ASP A 1 421 ? -3.128 27.933 17.388 1.00 55.22 421 ASP A N 1
ATOM 3057 C CA . ASP A 1 421 ? -2.743 29.264 17.909 1.00 55.22 421 ASP A CA 1
ATOM 3058 C C . ASP A 1 421 ? -3.685 30.421 17.513 1.00 55.22 421 ASP A C 1
ATOM 3060 O O . ASP A 1 421 ? -3.619 31.508 18.112 1.00 55.22 421 ASP A O 1
ATOM 3064 N N . GLY A 1 422 ? -4.633 30.156 16.605 1.00 49.09 422 GLY A N 1
ATOM 3065 C CA . GLY A 1 422 ? -5.707 31.076 16.226 1.00 49.09 422 GLY A CA 1
ATOM 3066 C C . GLY A 1 422 ? -5.223 32.373 15.564 1.00 49.09 422 GLY A C 1
ATOM 3067 O O . GLY A 1 422 ? -5.934 33.386 15.615 1.00 49.09 422 GLY A O 1
ATOM 3068 N N . ASP A 1 423 ? -4.015 32.392 14.986 1.00 56.47 423 ASP A N 1
ATOM 3069 C CA . ASP A 1 423 ? -3.428 33.589 14.373 1.00 56.47 423 ASP A CA 1
ATOM 3070 C C . ASP A 1 423 ? -3.779 33.780 12.878 1.00 56.47 423 ASP A C 1
ATOM 3072 O O . ASP A 1 423 ? -3.574 34.870 12.322 1.00 56.47 423 ASP A O 1
ATOM 3076 N N . GLY A 1 424 ? -4.395 32.765 12.258 1.00 46.94 424 GLY A N 1
ATOM 3077 C CA . GLY A 1 424 ? -4.887 32.797 10.880 1.00 46.94 424 GLY A CA 1
ATOM 3078 C C . GLY A 1 424 ? -3.798 32.676 9.805 1.00 46.94 424 GLY A C 1
ATOM 3079 O O . GLY A 1 424 ? -4.052 33.034 8.648 1.00 46.94 424 GLY A O 1
ATOM 3080 N N . PHE A 1 425 ? -2.597 32.209 10.155 1.00 44.34 425 PHE A N 1
ATOM 3081 C CA . PHE A 1 425 ? -1.569 31.761 9.216 1.00 44.34 425 PHE A CA 1
ATOM 3082 C C . PHE A 1 425 ? -1.442 30.237 9.282 1.00 44.34 425 PHE A C 1
ATOM 3084 O O . PHE A 1 425 ? -1.515 29.685 10.358 1.00 44.34 425 PHE A O 1
ATOM 3091 N N . ARG A 1 426 ? -1.203 29.555 8.148 1.00 51.34 426 ARG A N 1
ATOM 3092 C CA . ARG A 1 426 ? -0.825 28.129 8.168 1.00 51.34 426 ARG A CA 1
ATOM 3093 C C . ARG A 1 426 ? 0.480 27.977 8.964 1.00 51.34 426 ARG A C 1
ATOM 3095 O O . ARG A 1 426 ? 1.541 28.316 8.412 1.00 51.34 426 ARG A O 1
ATOM 3102 N N . ASP A 1 427 ? 0.441 27.504 10.210 1.00 51.75 427 ASP A N 1
ATOM 3103 C CA . ASP A 1 427 ? 1.639 26.972 10.853 1.00 51.75 427 ASP A CA 1
ATOM 3104 C C . ASP A 1 427 ? 2.137 25.783 10.025 1.00 51.75 427 ASP A C 1
ATOM 3106 O O . ASP A 1 427 ? 1.421 25.110 9.284 1.00 51.75 427 ASP A O 1
ATOM 3110 N N . ARG A 1 428 ? 3.437 25.544 10.093 1.00 52.91 428 ARG A N 1
ATOM 3111 C CA . ARG A 1 428 ? 4.129 24.508 9.333 1.00 52.91 428 ARG A CA 1
ATOM 3112 C C . ARG A 1 428 ? 3.823 23.089 9.858 1.00 52.91 428 ARG A C 1
ATOM 3114 O O . ARG A 1 428 ? 4.469 22.156 9.388 1.00 52.91 428 ARG A O 1
ATOM 3121 N N . ASN A 1 429 ? 2.922 22.963 10.840 1.00 60.00 429 ASN A N 1
ATOM 3122 C CA . ASN A 1 429 ? 2.794 21.833 11.760 1.00 60.00 429 ASN A CA 1
ATOM 3123 C C . ASN A 1 429 ? 1.340 21.473 12.170 1.00 60.00 429 ASN A C 1
ATOM 3125 O O . ASN A 1 429 ? 1.210 20.603 13.026 1.00 60.00 429 ASN A O 1
ATOM 3129 N N . GLY A 1 430 ? 0.305 22.137 11.637 1.00 66.94 430 GLY A N 1
ATOM 3130 C CA . GLY A 1 430 ? -1.100 21.725 11.826 1.00 66.94 430 GLY A CA 1
ATOM 3131 C C . GLY A 1 430 ? -1.503 20.630 10.837 1.00 66.94 430 GLY A C 1
ATOM 3132 O O . GLY A 1 430 ? -0.811 20.469 9.821 1.00 66.94 430 GLY A O 1
ATOM 3133 N N . ASP A 1 431 ? -2.577 19.907 11.148 1.00 73.38 431 ASP A N 1
ATOM 3134 C CA . ASP A 1 431 ? -3.057 18.801 10.326 1.00 73.38 431 ASP A CA 1
ATOM 3135 C C . ASP A 1 431 ? -3.488 19.270 8.930 1.00 73.38 431 ASP A C 1
ATOM 3137 O O . ASP A 1 431 ? -4.053 20.355 8.762 1.00 73.38 431 ASP A O 1
ATOM 3141 N N . THR A 1 432 ? -3.129 18.494 7.906 1.00 78.12 432 THR A N 1
ATOM 3142 C CA . THR A 1 432 ? -3.485 18.795 6.512 1.00 78.12 432 THR A CA 1
ATOM 3143 C C . THR A 1 432 ? -4.773 18.130 6.049 1.00 78.12 432 THR A C 1
ATOM 3145 O O . THR A 1 432 ? -5.273 18.536 4.995 1.00 78.12 432 THR A O 1
ATOM 3148 N N . GLY A 1 433 ? -5.278 17.159 6.812 1.00 77.94 433 GLY A N 1
ATOM 3149 C CA . GLY A 1 433 ? -6.637 16.644 6.726 1.00 77.94 433 GLY A CA 1
ATOM 3150 C C . GLY A 1 433 ? -7.659 17.705 7.112 1.00 77.94 433 GLY A C 1
ATOM 3151 O O . GLY A 1 433 ? -8.625 17.895 6.394 1.00 77.94 433 GLY A O 1
ATOM 3152 N N . CYS A 1 434 ? -7.353 18.526 8.118 1.00 83.00 434 CYS A N 1
ATOM 3153 C CA . CYS A 1 434 ? -8.240 19.598 8.561 1.00 83.00 434 CYS A CA 1
ATOM 3154 C C . CYS A 1 434 ? -8.266 20.814 7.617 1.00 83.00 434 CYS A C 1
ATOM 3156 O O . CYS A 1 434 ? -7.324 21.623 7.566 1.00 83.00 434 CYS A O 1
ATOM 3158 N N . ALA A 1 435 ? -9.380 21.014 6.913 1.00 82.06 435 ALA A N 1
ATOM 3159 C CA . ALA A 1 435 ? -9.628 22.195 6.089 1.00 82.06 435 ALA A CA 1
ATOM 3160 C C . ALA A 1 435 ? -9.880 23.444 6.946 1.00 82.06 435 ALA A C 1
ATOM 3162 O O . ALA A 1 435 ? -9.375 24.540 6.644 1.00 82.06 435 ALA A O 1
ATOM 3163 N N . CYS A 1 436 ? -10.621 23.276 8.039 1.00 78.44 436 CYS A N 1
ATOM 3164 C CA . CYS A 1 436 ? -10.853 24.300 9.037 1.00 78.44 436 CYS A CA 1
ATOM 3165 C C . CYS A 1 436 ? -11.081 23.710 10.433 1.00 78.44 436 CYS A C 1
ATOM 3167 O O . CYS A 1 436 ? -10.902 22.540 10.719 1.00 78.44 436 CYS A O 1
ATOM 3169 N N . ASP A 1 437 ? -11.444 24.612 11.324 1.00 76.88 437 ASP A N 1
ATOM 3170 C CA . ASP A 1 437 ? -11.609 24.423 12.752 1.00 76.88 437 ASP A CA 1
ATOM 3171 C C . ASP A 1 437 ? -12.968 23.738 13.063 1.00 76.88 437 ASP A C 1
ATOM 3173 O O . ASP A 1 437 ? -13.155 23.132 14.111 1.00 76.88 437 ASP A O 1
ATOM 3177 N N . ASP A 1 438 ? -13.937 23.866 12.153 1.00 79.06 438 ASP A N 1
ATOM 3178 C CA . ASP A 1 438 ? -15.267 23.249 12.235 1.00 79.06 438 ASP A CA 1
ATOM 3179 C C . ASP A 1 438 ? -15.397 22.027 11.296 1.00 79.06 438 ASP A C 1
ATOM 3181 O O . ASP A 1 438 ? -16.490 21.475 11.170 1.00 79.06 438 ASP A O 1
ATOM 3185 N N . ASP A 1 439 ? -14.287 21.620 10.667 1.00 81.19 439 ASP A N 1
ATOM 3186 C CA . ASP A 1 439 ? -14.193 20.445 9.798 1.00 81.19 439 ASP A CA 1
ATOM 3187 C C . ASP A 1 439 ? -14.456 19.170 10.614 1.00 81.19 439 ASP A C 1
ATOM 3189 O O . ASP A 1 439 ? -13.751 18.940 11.605 1.00 81.19 439 ASP A O 1
ATOM 3193 N N . PRO A 1 440 ? -15.490 18.376 10.274 1.00 78.00 440 PRO A N 1
ATOM 3194 C CA . PRO A 1 440 ? -15.916 17.237 11.075 1.00 78.00 440 PRO A CA 1
ATOM 3195 C C . PRO A 1 440 ? -14.889 16.106 11.145 1.00 78.00 440 PRO A C 1
ATOM 3197 O O . PRO A 1 440 ? -14.982 15.322 12.085 1.00 78.00 440 PRO A O 1
ATOM 3200 N N . THR A 1 441 ? -13.959 15.995 10.190 1.00 79.94 441 THR A N 1
ATOM 3201 C CA . THR A 1 441 ? -13.021 14.863 10.117 1.00 79.94 441 THR A CA 1
ATOM 3202 C C . THR A 1 441 ? -11.589 15.322 9.855 1.00 79.94 441 THR A C 1
ATOM 3204 O O . THR A 1 441 ? -11.369 16.363 9.252 1.00 79.94 441 THR A O 1
ATOM 3207 N N . GLU A 1 442 ? -10.597 14.520 10.246 1.00 80.44 442 GLU A N 1
ATOM 3208 C CA . GLU A 1 442 ? -9.195 14.736 9.842 1.00 80.44 442 GLU A CA 1
ATOM 3209 C C . GLU A 1 442 ? -8.869 14.111 8.468 1.00 80.44 442 GLU A C 1
ATOM 3211 O O . GLU A 1 442 ? -7.721 13.815 8.156 1.00 80.44 442 GLU A O 1
ATOM 3216 N N . GLU A 1 443 ? -9.869 13.889 7.613 1.00 81.38 443 GLU A N 1
ATOM 3217 C CA . GLU A 1 443 ? -9.666 13.394 6.251 1.00 81.38 443 GLU A CA 1
ATOM 3218 C C . GLU A 1 443 ? -9.686 14.552 5.249 1.00 81.38 443 GLU A C 1
ATOM 3220 O O . GLU A 1 443 ? -10.363 15.557 5.425 1.00 81.38 443 GLU A O 1
ATOM 3225 N N . VAL A 1 444 ? -8.957 14.409 4.136 1.00 79.12 444 VAL A N 1
ATOM 3226 C CA . VAL A 1 444 ? -8.950 15.446 3.092 1.00 79.12 444 VAL A CA 1
ATOM 3227 C C . VAL A 1 444 ? -10.273 15.427 2.325 1.00 79.12 444 VAL A C 1
ATOM 3229 O O . VAL A 1 444 ? -10.391 14.763 1.284 1.00 79.12 444 VAL A O 1
ATOM 3232 N N . ASP A 1 445 ? -11.236 16.208 2.802 1.00 81.88 445 ASP A N 1
ATOM 3233 C CA . ASP A 1 445 ? -12.536 16.348 2.167 1.00 81.88 445 ASP A CA 1
ATOM 3234 C C . ASP A 1 445 ? -12.568 17.450 1.084 1.00 81.88 445 ASP A C 1
ATOM 3236 O O . ASP A 1 445 ? -11.794 18.418 1.089 1.00 81.88 445 ASP A O 1
ATOM 3240 N N . PRO A 1 446 ? -13.409 17.295 0.041 1.00 87.19 446 PRO A N 1
ATOM 3241 C CA . PRO A 1 446 ? -13.666 18.365 -0.913 1.00 87.19 446 PRO A CA 1
ATOM 3242 C C . PRO A 1 446 ? -14.360 19.541 -0.224 1.00 87.19 446 PRO A C 1
ATOM 3244 O O . PRO A 1 446 ? -15.256 19.323 0.572 1.00 87.19 446 PRO A O 1
ATOM 3247 N N . GLN A 1 447 ? -14.056 20.773 -0.650 1.00 87.69 447 GLN A N 1
ATOM 3248 C CA . GLN A 1 447 ? -14.671 21.997 -0.105 1.00 87.69 447 GLN A CA 1
ATOM 3249 C C . GLN A 1 447 ? -16.199 21.987 -0.005 1.00 87.69 447 GLN A C 1
ATOM 3251 O O . GLN A 1 447 ? -16.739 22.784 0.723 1.00 87.69 447 GLN A O 1
ATOM 3256 N N . CYS A 1 448 ? -16.897 21.165 -0.787 1.00 90.25 448 CYS A N 1
ATOM 3257 C CA . CYS A 1 448 ? -18.354 21.058 -0.764 1.00 90.25 448 CYS A CA 1
ATOM 3258 C C . CYS A 1 448 ? -18.898 19.964 0.170 1.00 90.25 448 CYS A C 1
ATOM 3260 O O . CYS A 1 448 ? -20.069 19.576 0.038 1.00 90.25 448 CYS A O 1
ATOM 3262 N N . ALA A 1 449 ? -18.033 19.399 1.007 1.00 89.12 449 ALA A N 1
ATOM 3263 C CA . ALA A 1 449 ? -18.331 18.365 1.984 1.00 89.12 449 ALA A CA 1
ATOM 3264 C C . ALA A 1 449 ? -17.391 18.409 3.209 1.00 89.12 449 ALA A C 1
ATOM 3266 O O . ALA A 1 449 ? -17.395 17.443 3.966 1.00 89.12 449 ALA A O 1
ATOM 3267 N N . ASP A 1 450 ? -16.595 19.471 3.381 1.00 84.94 450 ASP A N 1
ATOM 3268 C CA . ASP A 1 450 ? -15.607 19.606 4.464 1.00 84.94 450 ASP A CA 1
ATOM 3269 C C . ASP A 1 450 ? -16.161 20.381 5.674 1.00 84.94 450 ASP A C 1
ATOM 3271 O O . ASP A 1 450 ? -15.438 20.664 6.624 1.00 84.94 450 ASP A O 1
ATOM 3275 N N . GLY A 1 451 ? -17.449 20.753 5.668 1.00 84.56 451 GLY A N 1
ATOM 3276 C CA . GLY A 1 451 ? -18.090 21.451 6.787 1.00 84.56 451 GLY A CA 1
ATOM 3277 C C . GLY A 1 451 ? -17.642 22.905 6.959 1.00 84.56 451 GLY A C 1
ATOM 3278 O O . GLY A 1 451 ? -18.068 23.574 7.909 1.00 84.56 451 GLY A O 1
ATOM 3279 N N . CYS A 1 452 ? -16.800 23.415 6.059 1.00 86.94 452 CYS A N 1
ATOM 3280 C CA . CYS A 1 452 ? -16.145 24.707 6.177 1.00 86.94 452 CYS A CA 1
ATOM 3281 C C . CYS A 1 452 ? -16.737 25.734 5.211 1.00 86.94 452 CYS A C 1
ATOM 3283 O O . CYS A 1 452 ? -17.024 25.438 4.067 1.00 86.94 452 CYS A O 1
ATOM 3285 N N . ASP A 1 453 ? -16.845 26.992 5.650 1.00 84.75 453 ASP A N 1
ATOM 3286 C CA . ASP A 1 453 ? -17.218 28.121 4.780 1.00 84.75 453 ASP A CA 1
ATOM 3287 C C . ASP A 1 453 ? -15.962 28.670 4.073 1.00 84.75 453 ASP A C 1
ATOM 3289 O O . ASP A 1 453 ? -15.295 29.618 4.536 1.00 84.75 453 ASP A O 1
ATOM 3293 N N . ASN A 1 454 ? -15.580 28.022 2.973 1.00 84.50 454 ASN A N 1
ATOM 3294 C CA . ASN A 1 454 ? -14.323 28.263 2.269 1.00 84.50 454 ASN A CA 1
ATOM 3295 C C . ASN A 1 454 ? -14.331 29.561 1.450 1.00 84.50 454 ASN A C 1
ATOM 3297 O O . ASN A 1 454 ? -13.258 30.137 1.193 1.00 84.50 454 ASN A O 1
ATOM 3301 N N . ASP A 1 455 ? -15.509 30.064 1.072 1.00 82.44 455 ASP A N 1
ATOM 3302 C CA . ASP A 1 455 ? -15.681 31.322 0.334 1.00 82.44 455 ASP A CA 1
ATOM 3303 C C . ASP A 1 455 ? -16.093 32.524 1.224 1.00 82.44 455 ASP A C 1
ATOM 3305 O O . ASP A 1 455 ? -15.881 33.690 0.842 1.00 82.44 455 ASP A O 1
ATOM 3309 N N . ARG A 1 456 ? -16.491 32.244 2.474 1.00 84.12 456 ARG A N 1
ATOM 3310 C CA . ARG A 1 456 ? -16.873 33.173 3.551 1.00 84.12 456 ARG A CA 1
ATOM 3311 C C . ARG A 1 456 ? -18.174 33.927 3.310 1.00 84.12 456 ARG A C 1
ATOM 3313 O O . ARG A 1 456 ? -18.290 35.088 3.744 1.00 84.12 456 ARG A O 1
ATOM 3320 N N . ASP A 1 457 ? -19.121 33.328 2.601 1.00 79.06 457 ASP A N 1
ATOM 3321 C CA . ASP A 1 457 ? -20.447 33.902 2.376 1.00 79.06 457 ASP A CA 1
ATOM 3322 C C . ASP A 1 457 ? -21.477 33.532 3.467 1.00 79.06 457 ASP A C 1
ATOM 3324 O O . ASP A 1 457 ? -22.531 34.182 3.566 1.00 79.06 457 ASP A O 1
ATOM 3328 N N . GLY A 1 458 ? -21.115 32.604 4.359 1.00 83.06 458 GLY A N 1
ATOM 3329 C CA . GLY A 1 458 ? -21.924 32.111 5.469 1.00 83.06 458 GLY A CA 1
ATOM 3330 C C . GLY A 1 458 ? -22.759 30.869 5.154 1.00 83.06 458 GLY A C 1
ATOM 3331 O O . GLY A 1 458 ? -23.613 30.525 5.980 1.00 83.06 458 GLY A O 1
ATOM 3332 N N . LEU A 1 459 ? -22.569 30.249 3.991 1.00 83.75 459 LEU A N 1
ATOM 3333 C CA . LEU A 1 459 ? -23.093 28.941 3.612 1.00 83.75 459 LEU A CA 1
ATOM 3334 C C . LEU A 1 459 ? -21.934 27.933 3.580 1.00 83.75 459 LEU A C 1
ATOM 3336 O O . LEU A 1 459 ? -20.776 28.320 3.497 1.00 83.75 459 LEU A O 1
ATOM 3340 N N . ILE A 1 460 ? -22.259 26.653 3.753 1.00 86.94 460 ILE A N 1
ATOM 3341 C CA . ILE A 1 460 ? -21.281 25.559 3.753 1.00 86.94 460 ILE A CA 1
ATOM 3342 C C . ILE A 1 460 ? -21.807 24.408 2.904 1.00 86.94 460 ILE A C 1
ATOM 3344 O O . ILE A 1 460 ? -23.024 24.174 2.831 1.00 86.94 460 ILE A O 1
ATOM 3348 N N . ASP A 1 461 ? -20.898 23.667 2.292 1.00 88.44 461 ASP A N 1
ATOM 3349 C CA . ASP A 1 461 ? -21.143 22.407 1.612 1.00 88.44 461 ASP A CA 1
ATOM 3350 C C . ASP A 1 461 ? -22.299 22.480 0.596 1.00 88.44 461 ASP A C 1
ATOM 3352 O O . ASP A 1 461 ? -22.424 23.371 -0.238 1.00 88.44 461 ASP A O 1
ATOM 3356 N N . LEU A 1 462 ? -23.227 21.526 0.659 1.00 88.50 462 LEU A N 1
ATOM 3357 C CA . LEU A 1 462 ? -24.388 21.464 -0.223 1.00 88.50 462 LEU A CA 1
ATOM 3358 C C . LEU A 1 462 ? -25.431 22.554 0.043 1.00 88.50 462 LEU A C 1
ATOM 3360 O O . LEU A 1 462 ? -26.364 22.700 -0.760 1.00 88.50 462 LEU A O 1
ATOM 3364 N N . GLU A 1 463 ? -25.320 23.279 1.156 1.00 86.94 463 GLU A N 1
ATOM 3365 C CA . GLU A 1 463 ? -26.111 24.487 1.387 1.00 86.94 463 GLU A CA 1
ATOM 3366 C C . GLU A 1 463 ? -25.525 25.688 0.629 1.00 86.94 463 GLU A C 1
ATOM 3368 O O . GLU A 1 463 ? -26.275 26.621 0.313 1.00 86.94 463 GLU A O 1
ATOM 3373 N N . ASP A 1 464 ? -24.243 25.620 0.258 1.00 82.19 464 ASP A N 1
ATOM 3374 C CA . ASP A 1 464 ? -23.546 26.599 -0.566 1.00 82.19 464 ASP A CA 1
ATOM 3375 C C . ASP A 1 464 ? -23.909 26.457 -2.070 1.00 82.19 464 ASP A C 1
ATOM 3377 O O . ASP A 1 464 ? -23.774 25.389 -2.689 1.00 82.19 464 ASP A O 1
ATOM 3381 N N . PRO A 1 465 ? -24.399 27.528 -2.730 1.00 82.69 465 PRO A N 1
ATOM 3382 C CA . PRO A 1 465 ? -24.725 27.508 -4.153 1.00 82.69 465 PRO A CA 1
ATOM 3383 C C . PRO A 1 465 ? -23.518 27.288 -5.080 1.00 82.69 465 PRO A C 1
ATOM 3385 O O . PRO A 1 465 ? -23.699 26.768 -6.188 1.00 82.69 465 PRO A O 1
ATOM 3388 N N . GLY A 1 466 ? -22.309 27.660 -4.661 1.00 81.75 466 GLY A N 1
ATOM 3389 C CA . GLY A 1 466 ? -21.041 27.395 -5.335 1.00 81.75 466 GLY A CA 1
ATOM 3390 C C . GLY A 1 466 ? -20.780 25.908 -5.561 1.00 81.75 466 GLY A C 1
ATOM 3391 O O . GLY A 1 466 ? -20.247 25.542 -6.614 1.00 81.75 466 GLY A O 1
ATOM 3392 N N . CYS A 1 467 ? -21.304 25.045 -4.688 1.00 86.00 467 CYS A N 1
ATOM 3393 C CA . CYS A 1 467 ? -21.209 23.592 -4.824 1.00 86.00 467 CYS A CA 1
ATOM 3394 C C . CYS A 1 467 ? -22.110 22.997 -5.900 1.00 86.00 467 CYS A C 1
ATOM 3396 O O . CYS A 1 467 ? -21.961 21.832 -6.271 1.00 86.00 467 CYS A O 1
ATOM 3398 N N . ASN A 1 468 ? -23.064 23.767 -6.436 1.00 82.50 468 ASN A N 1
ATOM 3399 C CA . ASN A 1 468 ? -24.018 23.301 -7.447 1.00 82.50 468 ASN A CA 1
ATOM 3400 C C . ASN A 1 468 ? -24.764 22.002 -7.048 1.00 82.50 468 ASN A C 1
ATOM 3402 O O . ASN A 1 468 ? -25.253 21.273 -7.918 1.00 82.50 468 ASN A O 1
ATOM 3406 N N . GLY A 1 469 ? -24.866 21.717 -5.744 1.00 82.06 469 GLY A N 1
ATOM 3407 C CA . GLY A 1 469 ? -25.454 20.492 -5.198 1.00 82.06 469 GLY A CA 1
ATOM 3408 C C . GLY A 1 469 ? -24.612 19.220 -5.386 1.00 82.06 469 GLY A C 1
ATOM 3409 O O . GLY A 1 469 ? -25.185 18.128 -5.382 1.00 82.06 469 GLY A O 1
ATOM 3410 N N . ASP A 1 470 ? -23.299 19.343 -5.592 1.00 85.25 470 ASP A N 1
ATOM 3411 C CA . ASP A 1 470 ? -22.363 18.230 -5.775 1.00 85.25 470 ASP A CA 1
ATOM 3412 C C . ASP A 1 470 ? -21.287 18.221 -4.669 1.00 85.25 470 ASP A C 1
ATOM 3414 O O . ASP A 1 470 ? -20.418 19.094 -4.665 1.00 85.25 470 ASP A O 1
ATOM 3418 N N . PRO A 1 471 ? -21.301 17.224 -3.764 1.00 86.56 471 PRO A N 1
ATOM 3419 C CA . PRO A 1 471 ? -20.405 17.187 -2.605 1.00 86.56 471 PRO A CA 1
ATOM 3420 C C . PRO A 1 471 ? -18.966 16.817 -2.978 1.00 86.56 471 PRO A C 1
ATOM 3422 O O . PRO A 1 471 ? -18.065 16.900 -2.159 1.00 86.56 471 PRO A O 1
ATOM 3425 N N . THR A 1 472 ? -18.720 16.381 -4.218 1.00 87.75 472 THR A N 1
ATOM 3426 C CA . THR A 1 472 ? -17.373 15.989 -4.663 1.00 87.75 472 THR A CA 1
ATOM 3427 C C . THR A 1 472 ? -16.554 17.160 -5.201 1.00 87.75 472 THR A C 1
ATOM 3429 O O . THR A 1 472 ? -15.398 16.987 -5.596 1.00 87.75 472 THR A O 1
ATOM 3432 N N . GLN A 1 473 ? -17.152 18.351 -5.270 1.00 83.00 473 GLN A N 1
ATOM 3433 C CA . GLN A 1 473 ? -16.486 19.539 -5.780 1.00 83.00 473 GLN A CA 1
ATOM 3434 C C . GLN A 1 473 ? -15.641 20.204 -4.701 1.00 83.00 473 GLN A C 1
ATOM 3436 O O . GLN A 1 473 ? -15.943 20.177 -3.519 1.00 83.00 473 GLN A O 1
ATOM 3441 N N . ASN A 1 474 ? -14.555 20.826 -5.140 1.00 84.50 474 ASN A N 1
ATOM 3442 C CA . ASN A 1 474 ? -13.603 21.516 -4.280 1.00 84.50 474 ASN A CA 1
ATOM 3443 C C . ASN A 1 474 ? -13.677 23.034 -4.471 1.00 84.50 474 ASN A C 1
ATOM 3445 O O . ASN A 1 474 ? -12.644 23.706 -4.496 1.00 84.50 474 ASN A O 1
ATOM 3449 N N . ASN A 1 475 ? -14.876 23.548 -4.737 1.00 81.56 475 ASN A N 1
ATOM 3450 C CA . ASN A 1 475 ? -15.068 24.955 -5.026 1.00 81.56 475 ASN A CA 1
ATOM 3451 C C . ASN A 1 475 ? -16.437 25.440 -4.557 1.00 81.56 475 ASN A C 1
ATOM 3453 O O . ASN A 1 475 ? -17.415 25.326 -5.293 1.00 81.56 475 ASN A O 1
ATOM 3457 N N . GLU A 1 476 ? -16.441 26.088 -3.401 1.00 83.44 476 GLU A N 1
ATOM 3458 C CA . GLU A 1 476 ? -17.602 26.804 -2.863 1.00 83.44 476 GLU A CA 1
ATOM 3459 C C . GLU A 1 476 ? -17.730 28.225 -3.409 1.00 83.44 476 GLU A C 1
ATOM 3461 O O . GLU A 1 476 ? -18.740 28.880 -3.214 1.00 83.44 476 GLU A O 1
ATOM 3466 N N . PHE A 1 477 ? -16.749 28.739 -4.165 1.00 81.81 477 PHE A N 1
ATOM 3467 C CA . PHE A 1 477 ? -16.869 30.110 -4.657 1.00 81.81 477 PHE A CA 1
ATOM 3468 C C . PHE A 1 477 ? -18.066 30.274 -5.591 1.00 81.81 477 PHE A C 1
ATOM 3470 O O . PHE A 1 477 ? -18.046 29.835 -6.752 1.00 81.81 477 PHE A O 1
ATOM 3477 N N . ASN A 1 478 ? -19.037 31.054 -5.121 1.00 72.81 478 ASN A N 1
ATOM 3478 C CA . ASN A 1 478 ? -20.165 31.496 -5.916 1.00 72.81 478 ASN A CA 1
ATOM 3479 C C . ASN A 1 478 ? -19.693 32.171 -7.215 1.00 72.81 478 ASN A C 1
ATOM 3481 O O . ASN A 1 478 ? -18.881 33.114 -7.234 1.00 72.81 478 ASN A O 1
ATOM 3485 N N . VAL A 1 479 ? -20.246 31.744 -8.351 1.00 65.50 479 VAL A N 1
ATOM 3486 C CA . VAL A 1 479 ? -20.101 32.520 -9.584 1.00 65.50 479 VAL A CA 1
ATOM 3487 C C . VAL A 1 479 ? -20.950 33.776 -9.417 1.00 65.50 479 VAL A C 1
ATOM 3489 O O . VAL A 1 479 ? -22.168 33.724 -9.501 1.00 65.50 479 VAL A O 1
ATOM 3492 N N . ALA A 1 480 ? -20.291 34.906 -9.143 1.00 71.44 480 ALA A N 1
ATOM 3493 C CA . ALA A 1 480 ? -20.934 36.214 -9.037 1.00 71.44 480 ALA A CA 1
ATOM 3494 C C . ALA A 1 480 ? -21.959 36.422 -10.168 1.00 71.44 480 ALA A C 1
ATOM 3496 O O . ALA A 1 480 ? -21.578 36.353 -11.339 1.00 71.44 480 ALA A O 1
ATOM 3497 N N . GLN A 1 481 ? -23.219 36.704 -9.810 1.00 78.50 481 GLN A N 1
ATOM 3498 C CA . GLN A 1 481 ? -24.347 36.801 -10.751 1.00 78.50 481 GLN A CA 1
ATOM 3499 C C . GLN A 1 481 ? -24.099 37.797 -11.891 1.00 78.50 481 GLN A C 1
ATOM 3501 O O . GLN A 1 481 ? -24.651 37.675 -12.966 1.00 78.50 481 GLN A O 1
ATOM 3506 N N . CYS A 1 482 ? -23.209 38.765 -11.683 1.00 80.62 482 CYS A N 1
ATOM 3507 C CA . CYS A 1 482 ? -22.797 39.737 -12.690 1.00 80.62 482 CYS A CA 1
ATOM 3508 C C . CYS A 1 482 ? -21.757 39.237 -13.717 1.00 80.62 482 CYS A C 1
ATOM 3510 O O . CYS A 1 482 ? -21.185 40.063 -14.451 1.00 80.62 482 CYS A O 1
ATOM 3512 N N . ARG A 1 483 ? -21.427 37.938 -13.717 1.00 84.56 483 ARG A N 1
ATOM 3513 C CA . ARG A 1 483 ? -20.571 37.270 -14.718 1.00 84.56 483 ARG A CA 1
ATOM 3514 C C . ARG A 1 483 ? -20.973 35.813 -15.001 1.00 84.56 483 ARG A C 1
ATOM 3516 O O . ARG A 1 483 ? -20.123 35.057 -15.486 1.00 84.56 483 ARG A O 1
ATOM 3523 N N . ASP A 1 484 ? -22.181 35.399 -14.635 1.00 74.88 484 ASP A N 1
ATOM 3524 C CA . ASP A 1 484 ? -22.615 33.998 -14.722 1.00 74.88 484 ASP A CA 1
ATOM 3525 C C . ASP A 1 484 ? -23.287 33.654 -16.069 1.00 74.88 484 ASP A C 1
ATOM 3527 O O . ASP A 1 484 ? -23.486 32.478 -16.388 1.00 74.88 484 ASP A O 1
ATOM 3531 N N . GLY A 1 485 ? -23.544 34.655 -16.920 1.00 78.69 485 GLY A N 1
ATOM 3532 C CA . GLY A 1 485 ? -24.152 34.471 -18.236 1.00 78.69 485 GLY A CA 1
ATOM 3533 C C . GLY A 1 485 ? -25.676 34.357 -18.213 1.00 78.69 485 GLY A C 1
ATOM 3534 O O . GLY A 1 485 ? -26.259 34.026 -19.258 1.00 78.69 485 GLY A O 1
ATOM 3535 N N . ILE A 1 486 ? -26.318 34.616 -17.072 1.00 80.38 486 ILE A N 1
ATOM 3536 C CA . ILE A 1 486 ? -27.756 34.490 -16.846 1.00 80.38 486 ILE A CA 1
ATOM 3537 C C . ILE A 1 486 ? -28.324 35.852 -16.402 1.00 80.38 486 ILE A C 1
ATOM 3539 O O . ILE A 1 486 ? -27.748 36.561 -15.601 1.00 80.38 486 ILE A O 1
ATOM 3543 N N . ASP A 1 487 ? -29.478 36.228 -16.964 1.00 78.75 487 ASP A N 1
ATOM 3544 C CA . ASP A 1 487 ? -30.244 37.413 -16.545 1.00 78.75 487 ASP A CA 1
ATOM 3545 C C . ASP A 1 487 ? -31.069 37.048 -15.300 1.00 78.75 487 ASP A C 1
ATOM 3547 O O . ASP A 1 487 ? -32.206 36.553 -15.394 1.00 78.75 487 ASP A O 1
ATOM 3551 N N . ASN A 1 488 ? -30.450 37.198 -14.132 1.00 78.00 488 ASN A N 1
ATOM 3552 C CA . ASN A 1 488 ? -30.970 36.750 -12.843 1.00 78.00 488 ASN A CA 1
ATOM 3553 C C . ASN A 1 488 ? -32.080 37.672 -12.332 1.00 78.00 488 ASN A C 1
ATOM 3555 O O . ASN A 1 488 ? -33.004 37.212 -11.647 1.00 78.00 488 ASN A O 1
ATOM 3559 N N . ASN A 1 489 ? -32.044 38.951 -12.710 1.00 77.19 489 ASN A N 1
ATOM 3560 C CA . ASN A 1 489 ? -33.060 39.938 -12.346 1.00 77.19 489 ASN A CA 1
ATOM 3561 C C . ASN A 1 489 ? -34.190 40.104 -13.392 1.00 77.19 489 ASN A C 1
ATOM 3563 O O . ASN A 1 489 ? -35.209 40.746 -13.109 1.00 77.19 489 ASN A O 1
ATOM 3567 N N . GLN A 1 490 ? -34.057 39.450 -14.549 1.00 79.94 490 GLN A N 1
ATOM 3568 C CA . GLN A 1 490 ? -34.989 39.439 -15.683 1.00 79.94 490 GLN A CA 1
ATOM 3569 C C . GLN A 1 490 ? -35.269 40.827 -16.284 1.00 79.94 490 GLN A C 1
ATOM 3571 O O . GLN A 1 490 ? -36.365 41.065 -16.816 1.00 79.94 490 GLN A O 1
ATOM 3576 N N . ASP A 1 491 ? -34.312 41.755 -16.206 1.00 80.94 491 ASP A N 1
ATOM 3577 C CA . ASP A 1 491 ? -34.418 43.097 -16.789 1.00 80.94 491 ASP A CA 1
ATOM 3578 C C . ASP A 1 491 ? -33.990 43.156 -18.271 1.00 80.94 491 ASP A C 1
ATOM 3580 O O . ASP A 1 491 ? -34.242 44.152 -18.970 1.00 80.94 491 ASP A O 1
ATOM 3584 N N . GLY A 1 492 ? -33.455 42.044 -18.788 1.00 81.19 492 GLY A N 1
ATOM 3585 C CA . GLY A 1 492 ? -33.034 41.852 -20.170 1.00 81.19 492 GLY A CA 1
ATOM 3586 C C . GLY A 1 492 ? -31.555 42.140 -20.424 1.00 81.19 492 GLY A C 1
ATOM 3587 O O . GLY A 1 492 ? -31.103 41.968 -21.566 1.00 81.19 492 GLY A O 1
ATOM 3588 N N . ASN A 1 493 ? -30.806 42.584 -19.417 1.00 84.19 493 ASN A N 1
ATOM 3589 C CA . ASN A 1 493 ? -29.351 42.565 -19.425 1.00 84.19 493 ASN A CA 1
ATOM 3590 C C . ASN A 1 493 ? -28.866 41.311 -18.682 1.00 84.19 493 ASN A C 1
ATOM 3592 O O . ASN A 1 493 ? -29.619 40.704 -17.950 1.00 84.19 493 ASN A O 1
ATOM 3596 N N . ILE A 1 494 ? -27.668 40.833 -19.020 1.00 82.31 494 ILE A N 1
ATOM 3597 C CA . ILE A 1 494 ? -27.209 39.508 -18.567 1.00 82.31 494 ILE A CA 1
ATOM 3598 C C . ILE A 1 494 ? -26.060 39.627 -17.568 1.00 82.31 494 ILE A C 1
ATOM 3600 O O . ILE A 1 494 ? -26.025 38.912 -16.595 1.00 82.31 494 ILE A O 1
ATOM 3604 N N . ASP A 1 495 ? -25.070 40.484 -17.831 1.00 81.75 495 ASP A N 1
ATOM 3605 C CA . ASP A 1 495 ? -23.866 40.561 -16.998 1.00 81.75 495 ASP A CA 1
ATOM 3606 C C . ASP A 1 495 ? -23.193 41.926 -17.120 1.00 81.75 495 ASP A C 1
ATOM 3608 O O . ASP A 1 495 ? -23.374 42.664 -18.105 1.00 81.75 495 ASP A O 1
ATOM 3612 N N . TYR A 1 496 ? -22.274 42.217 -16.198 1.00 80.75 496 TYR A N 1
ATOM 3613 C CA . TYR A 1 496 ? -21.332 43.320 -16.341 1.00 80.75 496 TYR A CA 1
ATOM 3614 C C . TYR A 1 496 ? -20.510 43.195 -17.642 1.00 80.75 496 TYR A C 1
ATOM 3616 O O . TYR A 1 496 ? -20.014 42.120 -17.985 1.00 80.75 496 TYR A O 1
ATOM 3624 N N . PRO A 1 497 ? -20.247 44.296 -18.372 1.00 81.81 497 PRO A N 1
ATOM 3625 C CA . PRO A 1 497 ? -20.603 45.692 -18.091 1.00 81.81 497 PRO A CA 1
ATOM 3626 C C . PRO A 1 497 ? -21.930 46.127 -18.726 1.00 81.81 497 PRO A C 1
ATOM 3628 O O . PRO A 1 497 ? -22.176 47.327 -18.867 1.00 81.81 497 PRO A O 1
ATOM 3631 N N . ARG A 1 498 ? -22.706 45.179 -19.257 1.00 82.62 498 ARG A N 1
ATOM 3632 C CA . ARG A 1 498 ? -23.932 45.471 -20.003 1.00 82.62 498 ARG A CA 1
ATOM 3633 C C . ARG A 1 498 ? -25.116 45.642 -19.070 1.00 82.62 498 ARG A C 1
ATOM 3635 O O . ARG A 1 498 ? -25.949 46.492 -19.361 1.00 82.62 498 ARG A O 1
ATOM 3642 N N . ASP A 1 499 ? -25.137 44.883 -17.983 1.00 76.69 499 ASP A N 1
ATOM 3643 C CA . ASP A 1 499 ? -26.108 45.020 -16.914 1.00 76.69 499 ASP A CA 1
ATOM 3644 C C . ASP A 1 499 ? -25.830 46.283 -16.067 1.00 76.69 499 ASP A C 1
ATOM 3646 O O . ASP A 1 499 ? -24.729 46.430 -15.523 1.00 76.69 499 ASP A O 1
ATOM 3650 N N . PRO A 1 500 ? -26.773 47.250 -16.002 1.00 78.31 500 PRO A N 1
ATOM 3651 C CA . PRO A 1 500 ? -26.639 48.466 -15.195 1.00 78.31 500 PRO A CA 1
ATOM 3652 C C . PRO A 1 500 ? -26.810 48.255 -13.683 1.00 78.31 500 PRO A C 1
ATOM 3654 O O . PRO A 1 500 ? -26.462 49.164 -12.914 1.00 78.31 500 PRO A O 1
ATOM 3657 N N . GLY A 1 501 ? -27.395 47.127 -13.283 1.00 75.19 501 GLY A N 1
ATOM 3658 C CA . GLY A 1 501 ? -27.496 46.623 -11.916 1.00 75.19 501 GLY A CA 1
ATOM 3659 C C . GLY A 1 501 ? -26.165 46.141 -11.345 1.00 75.19 501 GLY A C 1
ATOM 3660 O O . GLY A 1 501 ? -25.928 46.269 -10.146 1.00 75.19 501 GLY A O 1
ATOM 3661 N N . CYS A 1 502 ? -25.252 45.715 -12.213 1.00 80.12 502 CYS A N 1
ATOM 3662 C CA . CYS A 1 502 ? -23.895 45.312 -11.877 1.00 80.12 502 CYS A CA 1
ATOM 3663 C C . CYS A 1 502 ? -22.914 46.491 -11.896 1.00 80.12 502 CYS A C 1
ATOM 3665 O O . CYS A 1 502 ? -22.661 47.128 -12.925 1.00 80.12 502 CYS A O 1
ATOM 3667 N N . THR A 1 503 ? -22.267 46.766 -10.764 1.00 79.69 503 THR A N 1
ATOM 3668 C CA . THR A 1 503 ? -21.194 47.772 -10.686 1.00 79.69 503 THR A CA 1
ATOM 3669 C C . THR A 1 503 ? -19.820 47.195 -11.035 1.00 79.69 503 THR A C 1
ATOM 3671 O O . THR A 1 503 ? -18.931 47.934 -11.477 1.00 79.69 503 THR A O 1
ATOM 3674 N N . SER A 1 504 ? -19.663 45.876 -10.905 1.00 77.50 504 SER A N 1
ATOM 3675 C CA . SER A 1 504 ? -18.465 45.099 -11.221 1.00 77.50 504 SER A CA 1
ATOM 3676 C C . SER A 1 504 ? -18.829 43.675 -11.658 1.00 77.50 504 SER A C 1
ATOM 3678 O O . SER A 1 504 ? -19.825 43.118 -11.219 1.00 77.50 504 SER A O 1
ATOM 3680 N N . ARG A 1 505 ? -17.956 43.029 -12.446 1.00 78.38 505 ARG A N 1
ATOM 3681 C CA . ARG A 1 505 ? -18.066 41.597 -12.808 1.00 78.38 505 ARG A CA 1
ATOM 3682 C C . ARG A 1 505 ? -17.962 40.625 -11.622 1.00 78.38 505 ARG A C 1
ATOM 3684 O O . ARG A 1 505 ? -18.068 39.428 -11.820 1.00 78.38 505 ARG A O 1
ATOM 3691 N N . ASN A 1 506 ? -17.621 41.114 -10.431 1.00 75.19 506 ASN A N 1
ATOM 3692 C CA . ASN A 1 506 ? -17.510 40.303 -9.216 1.00 75.19 506 ASN A CA 1
ATOM 3693 C C . ASN A 1 506 ? -18.637 40.614 -8.220 1.00 75.19 506 ASN A C 1
ATOM 3695 O O . ASN A 1 506 ? -18.561 40.152 -7.088 1.00 75.19 506 ASN A O 1
ATOM 3699 N N . ASP A 1 507 ? -19.619 41.438 -8.594 1.00 71.50 507 ASP A N 1
ATOM 3700 C CA . ASP A 1 507 ? -20.744 41.711 -7.705 1.00 71.50 507 ASP A CA 1
ATOM 3701 C C . ASP A 1 507 ? -21.597 40.438 -7.578 1.00 71.50 507 ASP A C 1
ATOM 3703 O O . ASP A 1 507 ? -21.989 39.871 -8.602 1.00 71.50 507 ASP A O 1
ATOM 3707 N N . PRO A 1 508 ? -21.864 39.965 -6.347 1.00 68.88 508 PRO A N 1
ATOM 3708 C CA . PRO A 1 508 ? -22.534 38.687 -6.126 1.00 68.88 508 PRO A CA 1
ATOM 3709 C C . PRO A 1 508 ? -24.017 38.728 -6.502 1.00 68.88 508 PRO A C 1
ATOM 3711 O O . PRO A 1 508 ? -24.597 37.676 -6.724 1.00 68.88 508 PRO A O 1
ATOM 3714 N N . LEU A 1 509 ? -24.624 39.918 -6.586 1.00 73.81 509 LEU A N 1
ATOM 3715 C CA . LEU A 1 509 ? -26.039 40.105 -6.901 1.00 73.81 509 LEU A CA 1
ATOM 3716 C C . LEU A 1 509 ? -26.226 41.077 -8.067 1.00 73.81 509 LEU A C 1
ATOM 3718 O O . LEU A 1 509 ? -25.638 42.161 -8.085 1.00 73.81 509 LEU A O 1
ATOM 3722 N N . GLU A 1 510 ? -27.107 40.707 -8.991 1.00 76.25 510 GLU A N 1
ATOM 3723 C CA . GLU A 1 510 ? -27.553 41.541 -10.107 1.00 76.25 510 GLU A CA 1
ATOM 3724 C C . GLU A 1 510 ? -28.796 42.360 -9.678 1.00 76.25 510 GLU A C 1
ATOM 3726 O O . GLU A 1 510 ? -29.919 41.859 -9.652 1.00 76.25 510 GLU A O 1
ATOM 3731 N N . GLU A 1 511 ? -28.635 43.625 -9.262 1.00 74.75 511 GLU A N 1
ATOM 3732 C CA . GLU A 1 511 ? -29.755 44.431 -8.729 1.00 74.75 511 GLU A CA 1
ATOM 3733 C C . GLU A 1 511 ? -30.586 45.144 -9.817 1.00 74.75 511 GLU A C 1
ATOM 3735 O O . GLU A 1 511 ? -30.045 45.845 -10.664 1.00 74.75 511 GLU A O 1
ATOM 3740 N N . THR A 1 512 ? -31.923 45.148 -9.729 1.00 64.19 512 THR A N 1
ATOM 3741 C CA . THR A 1 512 ? -32.749 45.998 -10.612 1.00 64.19 512 THR A CA 1
ATOM 3742 C C . THR A 1 512 ? -32.605 47.485 -10.252 1.00 64.19 512 THR A C 1
ATOM 3744 O O . THR A 1 512 ? -33.145 47.944 -9.237 1.00 64.19 512 THR A O 1
ATOM 3747 N N . ARG A 1 513 ? -31.952 48.294 -11.094 1.00 59.19 513 ARG A N 1
ATOM 3748 C CA . ARG A 1 513 ? -32.011 49.763 -10.975 1.00 59.19 513 ARG A CA 1
ATOM 3749 C C . ARG A 1 513 ? -33.274 50.312 -11.638 1.00 59.19 513 ARG A C 1
ATOM 3751 O O . ARG A 1 513 ? -33.276 50.618 -12.827 1.00 59.19 513 ARG A O 1
ATOM 3758 N N . ASP A 1 514 ? -34.332 50.506 -10.852 1.00 56.69 514 ASP A N 1
ATOM 3759 C CA . ASP A 1 514 ? -35.537 51.212 -11.307 1.00 56.69 514 ASP A CA 1
ATOM 3760 C C . ASP A 1 514 ? -35.179 52.607 -11.878 1.00 56.69 514 ASP A C 1
ATOM 3762 O O . ASP A 1 514 ? -34.532 53.409 -11.189 1.00 56.69 514 ASP A O 1
ATOM 3766 N N . PRO A 1 515 ? -35.614 52.967 -13.104 1.00 56.56 515 PRO A N 1
ATOM 3767 C CA . PRO A 1 515 ? -35.511 54.337 -13.589 1.00 56.56 515 PRO A CA 1
ATOM 3768 C C . PRO A 1 515 ? -36.311 55.256 -12.662 1.00 56.56 515 PRO A C 1
ATOM 3770 O O . PRO A 1 515 ? -37.498 55.021 -12.425 1.00 56.56 515 PRO A O 1
ATOM 3773 N N . LEU A 1 516 ? -35.671 56.307 -12.136 1.00 56.03 516 LEU A N 1
ATOM 3774 C CA . LEU A 1 516 ? -36.335 57.268 -11.254 1.00 56.03 516 LEU A CA 1
ATOM 3775 C C . LEU A 1 516 ? -37.629 57.781 -11.915 1.00 56.03 516 LEU A C 1
ATOM 3777 O O . LEU A 1 516 ? -37.620 58.119 -13.101 1.00 56.03 516 LEU A O 1
ATOM 3781 N N . PRO A 1 517 ? -38.756 57.837 -11.181 1.00 61.19 517 PRO A N 1
ATOM 3782 C CA . PRO A 1 517 ? -40.008 58.326 -11.738 1.00 61.19 517 PRO A CA 1
ATOM 3783 C C . PRO A 1 517 ? -39.835 59.767 -12.229 1.00 61.19 517 PRO A C 1
ATOM 3785 O O . PRO A 1 517 ? -39.121 60.545 -11.604 1.00 61.19 517 PRO A O 1
ATOM 3788 N N . ALA A 1 518 ? -40.554 60.139 -13.294 1.00 62.53 518 ALA A N 1
ATOM 3789 C CA . ALA A 1 518 ? -40.480 61.435 -13.994 1.00 62.53 518 ALA A CA 1
ATOM 3790 C C . ALA A 1 518 ? -40.685 62.700 -13.123 1.00 62.53 518 ALA A C 1
ATOM 3792 O O . ALA A 1 518 ? -40.682 63.820 -13.621 1.00 62.53 518 ALA A O 1
ATOM 3793 N N . CYS A 1 519 ? -40.950 62.527 -11.830 1.00 66.56 519 CYS A N 1
ATOM 3794 C CA . CYS A 1 519 ? -41.059 63.577 -10.827 1.00 66.56 519 CYS A CA 1
ATOM 3795 C C . CYS A 1 519 ? -39.801 63.724 -9.946 1.00 66.56 519 CYS A C 1
ATOM 3797 O O . CYS A 1 519 ? -39.861 64.426 -8.936 1.00 66.56 519 CYS A O 1
ATOM 3799 N N . ALA A 1 520 ? -38.728 62.993 -10.245 1.00 69.81 520 ALA A N 1
ATOM 3800 C CA . ALA A 1 520 ? -37.439 63.034 -9.555 1.00 69.81 520 ALA A CA 1
ATOM 3801 C C . ALA A 1 520 ? -36.269 62.709 -10.510 1.00 69.81 520 ALA A C 1
ATOM 3803 O O . ALA A 1 520 ? -35.217 62.245 -10.065 1.00 69.81 520 ALA A O 1
ATOM 3804 N N . ASP A 1 521 ? -36.471 62.884 -11.819 1.00 73.19 521 ASP A N 1
ATOM 3805 C CA . ASP A 1 521 ? -35.505 62.520 -12.862 1.00 73.19 521 ASP A CA 1
ATOM 3806 C C . ASP A 1 521 ? -34.627 63.704 -13.305 1.00 73.19 521 ASP A C 1
ATOM 3808 O O . ASP A 1 521 ? -33.747 63.547 -14.156 1.00 73.19 521 ASP A O 1
ATOM 3812 N N . GLY A 1 522 ? -34.811 64.884 -12.699 1.00 70.06 522 GLY A N 1
ATOM 3813 C CA . GLY A 1 522 ? -33.981 66.054 -12.961 1.00 70.06 522 GLY A CA 1
ATOM 3814 C C . GLY A 1 522 ? -34.269 66.727 -14.308 1.00 70.06 522 GLY A C 1
ATOM 3815 O O . GLY A 1 522 ? -33.463 67.557 -14.752 1.00 70.06 522 GLY A O 1
ATOM 3816 N N . VAL A 1 523 ? -35.407 66.421 -14.946 1.00 77.50 523 VAL A N 1
ATOM 3817 C CA . VAL A 1 523 ? -35.872 67.041 -16.194 1.00 77.50 523 VAL A CA 1
ATOM 3818 C C . VAL A 1 523 ? -37.218 67.751 -15.975 1.00 77.50 523 VAL A C 1
ATOM 3820 O O . VAL A 1 523 ? -38.103 67.271 -15.276 1.00 77.50 523 VAL A O 1
ATOM 3823 N N . ASP A 1 524 ? -37.388 68.933 -16.577 1.00 75.50 524 ASP A N 1
ATOM 3824 C CA . ASP A 1 524 ? -38.686 69.625 -16.631 1.00 75.50 524 ASP A CA 1
ATOM 3825 C C . ASP A 1 524 ? -39.584 68.931 -17.666 1.00 75.50 524 ASP A C 1
ATOM 3827 O O . ASP A 1 524 ? -39.575 69.254 -18.861 1.00 75.50 524 ASP A O 1
ATOM 3831 N N . ASN A 1 525 ? -40.302 67.913 -17.199 1.00 79.06 525 ASN A N 1
ATOM 3832 C CA . ASN A 1 525 ? -41.097 67.034 -18.047 1.00 79.06 525 ASN A CA 1
ATOM 3833 C C . ASN A 1 525 ? -42.443 67.641 -18.484 1.00 79.06 525 ASN A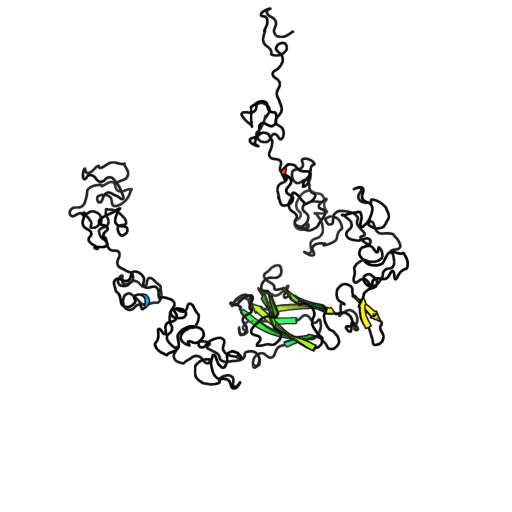 C 1
ATOM 3835 O O . ASN A 1 525 ? -43.035 67.149 -19.450 1.00 79.06 525 ASN A O 1
ATOM 3839 N N . ASP A 1 526 ? -42.937 68.696 -17.824 1.00 78.81 526 ASP A N 1
ATOM 3840 C CA . ASP A 1 526 ? -44.212 69.349 -18.166 1.00 78.81 526 ASP A CA 1
ATOM 3841 C C . ASP A 1 526 ? -44.062 70.760 -18.770 1.00 78.81 526 ASP A C 1
ATOM 3843 O O . ASP A 1 526 ? -45.031 71.321 -19.302 1.00 78.81 526 ASP A O 1
ATOM 3847 N N . GLY A 1 527 ? -42.834 71.279 -18.809 1.00 78.00 527 GLY A N 1
ATOM 3848 C CA . GLY A 1 527 ? -42.461 72.526 -19.463 1.00 78.00 527 GLY A CA 1
ATOM 3849 C C . GLY A 1 527 ? -42.931 73.771 -18.716 1.00 78.00 527 GLY A C 1
ATOM 3850 O O . GLY A 1 527 ? -43.071 74.831 -19.345 1.00 78.00 527 GLY A O 1
ATOM 3851 N N . ASP A 1 528 ? -43.220 73.667 -17.416 1.00 83.50 528 ASP A N 1
ATOM 3852 C CA . ASP A 1 528 ? -43.638 74.797 -16.584 1.00 83.50 528 ASP A CA 1
ATOM 3853 C C . ASP A 1 528 ? -42.457 75.672 -16.102 1.00 83.50 528 ASP A C 1
ATOM 3855 O O . ASP A 1 528 ? -42.658 76.777 -15.573 1.00 83.50 528 ASP A O 1
ATOM 3859 N N . GLY A 1 529 ? -41.226 75.230 -16.376 1.00 77.31 529 GLY A N 1
ATOM 3860 C CA . GLY A 1 529 ? -39.978 75.884 -16.004 1.00 77.31 529 GLY A CA 1
ATOM 3861 C C . GLY A 1 529 ? -39.417 75.440 -14.651 1.00 77.31 529 GLY A C 1
ATOM 3862 O O . GLY A 1 529 ? -38.460 76.069 -14.178 1.00 77.31 529 GLY A O 1
ATOM 3863 N N . ARG A 1 530 ? -39.990 74.414 -14.013 1.00 75.06 530 ARG A N 1
ATOM 3864 C CA . ARG A 1 530 ? -39.462 73.740 -12.820 1.00 75.06 530 ARG A CA 1
ATOM 3865 C C . ARG A 1 530 ? -39.014 72.331 -13.180 1.00 75.06 530 ARG A C 1
ATOM 3867 O O . ARG A 1 530 ? -39.582 71.671 -14.031 1.00 75.06 530 ARG A O 1
ATOM 3874 N N . VAL A 1 531 ? -37.947 71.895 -12.529 1.00 74.19 531 VAL A N 1
ATOM 3875 C CA . VAL A 1 531 ? -37.442 70.531 -12.648 1.00 74.19 531 VAL A CA 1
ATOM 3876 C C . VAL A 1 531 ? -37.916 69.784 -11.411 1.00 74.19 531 VAL A C 1
ATOM 3878 O O . VAL A 1 531 ? -37.644 70.261 -10.306 1.00 74.19 531 VAL A O 1
ATOM 3881 N N . ASP A 1 532 ? -38.604 68.658 -11.614 1.00 70.69 532 ASP A N 1
ATOM 3882 C CA . ASP A 1 532 ? -39.271 67.875 -10.564 1.00 70.69 532 ASP A CA 1
ATOM 3883 C C . ASP A 1 532 ? -40.380 68.672 -9.814 1.00 70.69 532 ASP A C 1
ATOM 3885 O O . ASP A 1 532 ? -40.860 69.692 -10.312 1.00 70.69 532 ASP A O 1
ATOM 3889 N N . PHE A 1 533 ? -40.864 68.180 -8.660 1.00 68.06 533 PHE A N 1
ATOM 3890 C CA . PHE A 1 533 ? -41.986 68.774 -7.887 1.00 68.06 533 PHE A CA 1
ATOM 3891 C C . PHE A 1 533 ? -41.854 70.266 -7.505 1.00 68.06 533 PHE A C 1
ATOM 3893 O O . PHE A 1 533 ? -40.769 70.696 -7.044 1.00 68.06 533 PHE A O 1
#

Radius of gyration: 39.51 Å; Cα contacts (8 Å, |Δi|>4): 1288; chains: 1; bounding box: 74×110×103 Å

pLDDT: mean 83.28, std 9.34, range [44.34, 95.56]

Foldseek 3Di:
DAPQDDPQPPPFDAPQAQLQHPDNPDPGRDADVVFAQQANQAPPVPPPQGHPPRQPCDPGRVHRDSDDQAQLAPQDPPQPPPAGHCRQVLCVNPRRHRDSDQAQQQAPQAPPVPPPDGHPQAQLQDPDSRHSTRDADVVTAQQANQAPPAPPPQGHPPSLVLQDVGRNHNDSHDCQVVAPAAEDEAQDKDKDWQVVADDRDAAPVARAWAGKHKHKYAAAALFKFQKKKKWQPPFPFQKKKFKDQDSSDPHTPDIFQDDDPHNITMDMDGIGDHGRIMMMMIIGNHHPGITMTIMGMDTAGEFRGAPPDPDRYHHDFQWEQDQDDPHTTTDGAQQRPQAPPVPPPDGHPQAQLQDPGSHHNTSDHDPQFAQQARQAPPVPPPQGHPPSQPLAPGRNQNDRAAQLASQDPQVPPPAHHADDPPPPDDDPGHQPLQPDRRQRYSHVFAQLARRDPPQPPPAGHCRQVQCVNPRRHNTSDQQQQQQPQDPPVPPPAGHPPRQPQDPDSRHNDRDDDDQPPQQPNQDPPPPPPDRHD

Nearest PDB structures (foldseek):
  8xmz-assembly2_B  TM=4.840E-01  e=1.899E-02  Aquimarina sp. BL5
  2w3j-assembly1_A  TM=4.336E-01  e=8.282E-03  uncultured bacterium
  8j3y-assembly2_B  TM=4.227E-01  e=1.362E-02  Saccharophagus degradans 2-40
  8wqp-assembly1_B  TM=4.401E-01  e=2.418E-01  Thalassiosira pseudonana
  2vzr-assembly1_A  TM=5.086E-01  e=1.138E+00  Amycolatopsis orientalis

Solvent-accessible surface area (backbone atoms only — not comparable to full-atom values): 28534 Å² total; per-residue (Å²): 34,72,83,86,49,52,91,65,68,84,81,45,50,20,42,53,68,13,46,22,11,89,36,59,86,31,85,51,49,63,64,55,88,76,58,29,41,8,56,60,76,43,48,83,68,67,81,83,40,35,25,43,89,70,18,87,56,24,92,26,9,42,35,68,52,50,60,73,70,27,40,9,61,60,77,47,55,88,72,70,84,81,44,43,16,66,72,19,74,29,11,71,73,35,58,80,30,71,50,44,60,61,63,45,31,7,64,66,80,44,50,82,64,70,84,79,50,37,27,42,54,69,14,49,21,13,84,36,57,71,27,52,49,43,63,66,52,89,76,57,29,36,4,58,58,79,43,53,74,65,68,84,76,51,36,25,43,80,75,21,58,82,33,12,94,25,9,32,30,70,55,31,47,56,58,52,86,77,49,81,52,51,75,46,68,75,74,57,64,47,71,55,66,21,65,90,47,58,65,82,74,69,42,86,73,43,71,64,39,15,19,46,45,54,32,33,38,45,34,48,79,62,35,24,26,45,30,39,37,40,33,27,67,84,31,74,39,34,22,24,35,32,32,20,76,43,78,88,48,97,60,64,80,44,61,24,51,71,37,69,87,80,34,14,11,48,47,78,45,65,64,40,58,47,63,40,54,37,29,36,37,47,27,8,55,27,78,81,27,48,34,48,43,32,37,44,48,50,59,23,28,22,81,68,12,58,39,66,58,91,93,72,59,43,41,23,92,31,20,18,74,39,89,49,100,91,47,35,21,14,36,64,5,41,10,47,57,85,40,50,84,72,69,88,80,54,41,29,45,55,74,17,51,23,18,90,37,38,42,28,67,48,46,62,63,56,97,63,66,28,37,7,54,56,80,42,51,80,65,69,87,74,46,37,25,43,88,74,19,91,46,24,93,26,10,36,29,71,54,43,47,31,42,8,66,68,76,50,51,87,72,66,85,76,46,48,19,28,60,88,80,78,80,87,66,91,60,100,68,38,24,80,25,21,85,32,69,61,5,58,43,43,51,80,55,32,42,9,58,29,61,31,52,86,64,68,84,81,44,36,17,64,74,18,74,29,18,74,71,37,52,83,36,72,45,40,60,62,73,22,35,7,61,61,78,42,47,86,64,69,81,81,41,40,25,40,87,71,17,86,37,22,92,39,54,72,31,68,59,48,44,84,73,76,78,63,56,76,61,66,59,77,44,50,81,84,71,85,84,50,59,34,124

Secondary structure (DSSP, 8-state):
--SSS-SSSSS--STTT-TT-SSTT-------SSPPGGGSSS-SS-SS--STTT-TT-SSTT-S-S-PPPGGGSSS-SSSSS--GGGSGGGTT-TT-S--PPP-GGGSSS-SSSSS--STTT-TT-SSTT-S--PPPSSPPTTTSSS-SS-SS--STTTTTTT-SSTT-S----HHHH---EEEESS--EEEE-TT-------TT-SS----EEEEEEPPTT--EEEEEEE-TT-SS-EEEEEESSTT-SS-SEEES--STTS--EEEE--B-TT-EEEEEEEESSTT--SEEEEEEEEEEPTT-B--STTTPEEPTTEEEEEETTEEEEEE-GGGSSS-SSSSS--STTT-TT-SSTT-S-----SS--GGGSSS-SSSSS--STTT-TT-SSTT-S--S-GGGSSS-SSSSS--SS-TT-SSS--TTS-SS-SSTT-S-SS---TTSSS--SSSSS--GGGSGGGTT-TT-S------GGGSSS-SS-SS--STTT-SS-SSTT-SS----PPPPTTSSSS-SSSSS-S--

Mean predicted aligned error: 19.87 Å

Sequence (533 aa):
CANGRDDDGDGRSDYPEDPGCTAVDDDDETSPDPLPQCADGVDNDRNGQTDFPADANCDDAADDEEARPPQCRDGIDNDGDGLVDLADPGCQGNPDYFSEFNIEACRDGADNDEDGLVDHPNDPGCESPIDPDEADPDPLPACSDGVDNDGDGDTDYPNDAASCLWAADPTEDDPCPRREPTEITGLADARGNTTGGLNDFAPECRRNSGAEDVLLWRVAEGRALSGLTLSTRGSDFDTVLSVRDRCGADEDVACNDNGGPLGTSFIRLGPQAAGTDLWIFVDGAFAQAQGIWRLSVTAELAEGSDCSGRGAWICGPGLACRDGAGGQRCAPAACANGRDDDGDGVTDFPEEPGCDSPSDDDEADPALPQACSNGVDDDGDGAIDFPADDRCTFAADPFEGPDCRDGIDNDGDGTLDYDRDGDGFRDRNGDTGCACDDDPTEEVDPQCADGCDNDRDGLIDLEDPGCNGDPTQNNEFNVAQCRDGIDNNQDGNIDYPRDPGCTSRNDPLEETRDPLPACADGVDNDGDGRVDF